Protein AF-0000000084986737 (afdb_homodimer)

Nearest PDB structures (foldseek):
  4cyd-assembly2_C  TM=8.626E-01  e=1.491E-13  Corynebacterium glutamicum
  4cyd-assembly2_A  TM=8.625E-01  e=3.629E-13  Corynebacterium glutamicum
  3dv8-assembly1_A-2  TM=7.783E-01  e=7.475E-13  Agathobacter rectalis ATCC 33656
  4cyd-assembly1_D  TM=8.347E-01  e=3.871E-11  Corynebacterium glutamicum
  4ev0-assembly1_A  TM=4.875E-01  e=6.908E-12  Thermus thermophilus HB8

Structure (mmCIF, N/CA/C/O backbone):
data_AF-0000000084986737-model_v1
#
loop_
_entity.id
_entity.type
_entity.pdbx_description
1 polymer 'Transcriptional regulator-related protein'
#
loop_
_atom_site.group_PDB
_atom_site.id
_atom_site.type_symbol
_atom_site.label_atom_id
_atom_site.label_alt_id
_atom_site.label_comp_id
_atom_site.label_asym_id
_atom_site.label_entity_id
_atom_site.label_seq_id
_atom_site.pdbx_PDB_ins_code
_atom_site.Cartn_x
_atom_site.Cartn_y
_atom_site.Cartn_z
_atom_site.occupancy
_atom_site.B_iso_or_equiv
_atom_site.auth_seq_id
_atom_site.auth_comp_id
_atom_site.auth_asym_id
_atom_site.auth_atom_id
_atom_site.pdbx_PDB_model_num
ATOM 1 N N . MET A 1 1 ? 25.438 -24.344 -13.867 1 37.75 1 MET A N 1
ATOM 2 C CA . MET A 1 1 ? 25.922 -24.047 -12.516 1 37.75 1 MET A CA 1
ATOM 3 C C . MET A 1 1 ? 25.344 -22.734 -12.008 1 37.75 1 MET A C 1
ATOM 5 O O . MET A 1 1 ? 25.312 -21.734 -12.727 1 37.75 1 MET A O 1
ATOM 9 N N . LEU A 1 2 ? 24.438 -22.797 -11.047 1 50.97 2 LEU A N 1
ATOM 10 C CA . LEU A 1 2 ? 23.859 -21.562 -10.523 1 50.97 2 LEU A CA 1
ATOM 11 C C . LEU A 1 2 ? 24.938 -20.562 -10.133 1 50.97 2 LEU A C 1
ATOM 13 O O . LEU A 1 2 ? 25.969 -20.953 -9.594 1 50.97 2 LEU A O 1
ATOM 17 N N . PRO A 1 3 ? 24.984 -19.469 -10.859 1 56.19 3 PRO A N 1
ATOM 18 C CA . PRO A 1 3 ? 26.016 -18.5 -10.477 1 56.19 3 PRO A CA 1
ATOM 19 C C . PRO A 1 3 ? 26.266 -18.469 -8.969 1 56.19 3 PRO A C 1
ATOM 21 O O . PRO A 1 3 ? 25.375 -18.781 -8.188 1 56.19 3 PRO A O 1
ATOM 24 N N . PRO A 1 4 ? 27.438 -18.406 -8.648 1 70.12 4 PRO A N 1
ATOM 25 C CA . PRO A 1 4 ? 27.75 -18.328 -7.223 1 70.12 4 PRO A CA 1
ATOM 26 C C . PRO A 1 4 ? 26.906 -17.281 -6.488 1 70.12 4 PRO A C 1
ATOM 28 O O . PRO A 1 4 ? 26.516 -16.281 -7.078 1 70.12 4 PRO A O 1
ATOM 31 N N . GLN A 1 5 ? 26.422 -17.656 -5.391 1 84.56 5 GLN A N 1
ATOM 32 C CA . GLN A 1 5 ? 25.594 -16.812 -4.539 1 84.56 5 GLN A CA 1
ATOM 33 C C . GLN A 1 5 ? 26.266 -15.469 -4.273 1 84.56 5 GLN A C 1
ATOM 35 O O . GLN A 1 5 ? 27.438 -15.422 -3.91 1 84.56 5 GLN A O 1
ATOM 40 N N . SER A 1 6 ? 25.703 -14.477 -4.742 1 93.56 6 SER A N 1
ATOM 41 C CA . SER A 1 6 ? 26.188 -13.109 -4.543 1 93.56 6 SER A CA 1
ATOM 42 C C . SER A 1 6 ? 25.062 -12.188 -4.086 1 93.56 6 SER A C 1
ATOM 44 O O . SER A 1 6 ? 23.938 -12.305 -4.551 1 93.56 6 SER A O 1
ATOM 46 N N . PRO A 1 7 ? 25.406 -11.336 -3.141 1 96.19 7 PRO A N 1
ATOM 47 C CA . PRO A 1 7 ? 24.391 -10.359 -2.742 1 96.19 7 PRO A CA 1
ATOM 48 C C . PRO A 1 7 ? 23.891 -9.516 -3.914 1 96.19 7 PRO A C 1
ATOM 50 O O . PRO A 1 7 ? 22.766 -9 -3.871 1 96.19 7 PRO A O 1
ATOM 53 N N . LYS A 1 8 ? 24.641 -9.469 -4.98 1 95.81 8 LYS A N 1
ATOM 54 C CA . LYS A 1 8 ? 24.297 -8.625 -6.125 1 95.81 8 LYS A CA 1
ATOM 55 C C . LYS A 1 8 ? 23.219 -9.289 -6.98 1 95.81 8 LYS A C 1
ATOM 57 O O . LYS A 1 8 ? 22.75 -8.695 -7.949 1 95.81 8 LYS A O 1
ATOM 62 N N . GLN A 1 9 ? 22.891 -10.492 -6.598 1 96.69 9 GLN A N 1
ATOM 63 C CA . GLN A 1 9 ? 21.703 -11.102 -7.215 1 96.69 9 GLN A CA 1
ATOM 64 C C . GLN A 1 9 ? 20.422 -10.391 -6.777 1 96.69 9 GLN A C 1
ATOM 66 O O . GLN A 1 9 ? 19.375 -10.555 -7.398 1 96.69 9 GLN A O 1
ATOM 71 N N . ASN A 1 10 ? 20.484 -9.672 -5.699 1 98 10 ASN A N 1
ATOM 72 C CA . ASN A 1 10 ? 19.422 -8.719 -5.352 1 98 10 ASN A CA 1
ATOM 73 C C . ASN A 1 10 ? 19.609 -7.387 -6.066 1 98 10 ASN A C 1
ATOM 75 O O . ASN A 1 10 ? 20.672 -6.77 -5.969 1 98 10 ASN A O 1
ATOM 79 N N . LYS A 1 11 ? 18.594 -6.914 -6.656 1 98 11 LYS A N 1
ATOM 80 C CA . LYS A 1 11 ? 18.719 -5.789 -7.578 1 98 11 LYS A CA 1
ATOM 81 C C . LYS A 1 11 ? 18.984 -4.488 -6.824 1 98 11 LYS A C 1
ATOM 83 O O . LYS A 1 11 ? 19.641 -3.584 -7.344 1 98 11 LYS A O 1
ATOM 88 N N . ILE A 1 12 ? 18.453 -4.375 -5.598 1 98.06 12 ILE A N 1
ATOM 89 C CA . ILE A 1 12 ? 18.75 -3.197 -4.785 1 98.06 12 ILE A CA 1
ATOM 90 C C . ILE A 1 12 ? 20.234 -3.156 -4.449 1 98.06 12 ILE A C 1
ATOM 92 O O . ILE A 1 12 ? 20.891 -2.131 -4.641 1 98.06 12 ILE A O 1
ATOM 96 N N . LEU A 1 13 ? 20.75 -4.258 -3.949 1 97.5 13 LEU A N 1
ATOM 97 C CA . LEU A 1 13 ? 22.172 -4.336 -3.58 1 97.5 13 LEU A CA 1
ATOM 98 C C . LEU A 1 13 ? 23.062 -4.164 -4.801 1 97.5 13 LEU A C 1
ATOM 100 O O . LEU A 1 13 ? 24.125 -3.543 -4.719 1 97.5 13 LEU A O 1
ATOM 104 N N . ALA A 1 14 ? 22.641 -4.66 -5.91 1 97.19 14 ALA A N 1
ATOM 105 C CA . ALA A 1 14 ? 23.406 -4.566 -7.156 1 97.19 14 ALA A CA 1
ATOM 106 C C . ALA A 1 14 ? 23.469 -3.121 -7.645 1 97.19 14 ALA A C 1
ATOM 108 O O . ALA A 1 14 ? 24.406 -2.746 -8.359 1 97.19 14 ALA A O 1
ATOM 109 N N . ALA A 1 15 ? 22.547 -2.365 -7.297 1 96.94 15 ALA A N 1
ATOM 110 C CA . ALA A 1 15 ? 22.438 -0.995 -7.793 1 96.94 15 ALA A CA 1
ATOM 111 C C . ALA A 1 15 ? 23.25 -0.036 -6.938 1 96.94 15 ALA A C 1
ATOM 113 O O . ALA A 1 15 ? 23.422 1.135 -7.285 1 96.94 15 ALA A O 1
ATOM 114 N N . LEU A 1 16 ? 23.75 -0.503 -5.844 1 95.62 16 LEU A N 1
ATOM 115 C CA . LEU A 1 16 ? 24.469 0.365 -4.922 1 95.62 16 LEU A CA 1
ATOM 116 C C . LEU A 1 16 ? 25.859 0.71 -5.477 1 95.62 16 LEU A C 1
ATOM 118 O O . LEU A 1 16 ? 26.516 -0.137 -6.078 1 95.62 16 LEU A O 1
ATOM 122 N N . PRO A 1 17 ? 26.25 1.959 -5.215 1 92.88 17 PRO A N 1
ATOM 123 C CA . PRO A 1 17 ? 27.656 2.27 -5.512 1 92.88 17 PRO A CA 1
ATOM 124 C C . PRO A 1 17 ? 28.625 1.421 -4.703 1 92.88 17 PRO A C 1
ATOM 126 O O . PRO A 1 17 ? 28.266 0.91 -3.639 1 92.88 17 PRO A O 1
ATOM 129 N N . LEU A 1 18 ? 29.844 1.368 -5.188 1 92.62 18 LEU A N 1
ATOM 130 C CA . LEU A 1 18 ? 30.859 0.51 -4.598 1 92.62 18 LEU A CA 1
ATOM 131 C C . LEU A 1 18 ? 31.062 0.837 -3.121 1 92.62 18 LEU A C 1
ATOM 133 O O . LEU A 1 18 ? 31.188 -0.067 -2.291 1 92.62 18 LEU A O 1
ATOM 137 N N . GLY A 1 19 ? 31.109 2.131 -2.807 1 91 19 GLY A N 1
ATOM 138 C CA . GLY A 1 19 ? 31.297 2.537 -1.423 1 91 19 GLY A CA 1
ATOM 139 C C . GLY A 1 19 ? 30.219 2.008 -0.495 1 91 19 GLY A C 1
ATOM 140 O O . GLY A 1 19 ? 30.531 1.4 0.534 1 91 19 GLY A O 1
ATOM 141 N N . SER A 1 20 ? 28.984 2.156 -0.868 1 92.19 20 SER A N 1
ATOM 142 C CA . SER A 1 20 ? 27.859 1.696 -0.064 1 92.19 20 SER A CA 1
ATOM 143 C C . SER A 1 20 ? 27.812 0.173 0.001 1 92.19 20 SER A C 1
ATOM 145 O O . SER A 1 20 ? 27.578 -0.401 1.065 1 92.19 20 SER A O 1
ATOM 147 N N . TYR A 1 21 ? 28.062 -0.424 -1.101 1 94.56 21 TYR A N 1
ATOM 148 C CA . TYR A 1 21 ? 28.047 -1.881 -1.171 1 94.56 21 TYR A CA 1
ATOM 149 C C . TYR A 1 21 ? 29.109 -2.482 -0.266 1 94.56 21 TYR A C 1
ATOM 151 O O . TYR A 1 21 ? 28.844 -3.43 0.476 1 94.56 21 TYR A O 1
ATOM 159 N N . THR A 1 22 ? 30.266 -1.888 -0.298 1 93.88 22 THR A N 1
ATOM 160 C CA . THR A 1 22 ? 31.391 -2.4 0.481 1 93.88 22 THR A CA 1
ATOM 161 C C . THR A 1 22 ? 31.125 -2.26 1.976 1 93.88 22 THR A C 1
ATOM 163 O O . THR A 1 22 ? 31.547 -3.098 2.771 1 93.88 22 THR A O 1
ATOM 166 N N . ARG A 1 23 ? 30.391 -1.271 2.355 1 93.69 23 ARG A N 1
ATOM 167 C CA . ARG A 1 23 ? 30.047 -1.064 3.76 1 93.69 23 ARG A CA 1
ATOM 168 C C . ARG A 1 23 ? 29.016 -2.084 4.23 1 93.69 23 ARG A C 1
ATOM 170 O O . ARG A 1 23 ? 29.047 -2.52 5.383 1 93.69 23 ARG A O 1
ATOM 177 N N . LEU A 1 24 ? 28.188 -2.535 3.326 1 95.69 24 LEU A N 1
ATOM 178 C CA . LEU A 1 24 ? 27.094 -3.432 3.693 1 95.69 24 LEU A CA 1
ATOM 179 C C . LEU A 1 24 ? 27.531 -4.887 3.633 1 95.69 24 LEU A C 1
ATOM 181 O O . LEU A 1 24 ? 27.031 -5.727 4.383 1 95.69 24 LEU A O 1
ATOM 185 N N . LEU A 1 25 ? 28.484 -5.125 2.832 1 96.81 25 LEU A N 1
ATOM 186 C CA . LEU A 1 25 ? 28.859 -6.488 2.479 1 96.81 25 LEU A CA 1
ATOM 187 C C . LEU A 1 25 ? 29.203 -7.301 3.727 1 96.81 25 LEU A C 1
ATOM 189 O O . LEU A 1 25 ? 28.688 -8.398 3.914 1 96.81 25 LEU A O 1
ATOM 193 N N . PRO A 1 26 ? 30.031 -6.754 4.641 1 97.19 26 PRO A N 1
ATOM 194 C CA . PRO A 1 26 ? 30.406 -7.555 5.812 1 97.19 26 PRO A CA 1
ATOM 195 C C . PRO A 1 26 ? 29.219 -7.777 6.766 1 97.19 26 PRO A C 1
ATOM 197 O O . PRO A 1 26 ? 29.297 -8.641 7.641 1 97.19 26 PRO A O 1
ATOM 200 N N . LEU A 1 27 ? 28.188 -7.02 6.617 1 97.62 27 LEU A N 1
ATOM 201 C CA . LEU A 1 27 ? 27.047 -7.07 7.543 1 97.62 27 LEU A CA 1
ATOM 202 C C . LEU A 1 27 ? 25.969 -8 7.02 1 97.62 27 LEU A C 1
ATOM 204 O O . LEU A 1 27 ? 25.031 -8.336 7.75 1 97.62 27 LEU A O 1
ATOM 208 N N . LEU A 1 28 ? 26.109 -8.391 5.793 1 98.25 28 LEU A N 1
ATOM 209 C CA . LEU A 1 28 ? 25.109 -9.25 5.156 1 98.25 28 LEU A CA 1
ATOM 210 C C . LEU A 1 28 ? 25.359 -10.719 5.504 1 98.25 28 LEU A C 1
ATOM 212 O O . LEU A 1 28 ? 26.484 -11.195 5.422 1 98.25 28 LEU A O 1
ATOM 216 N N . GLU A 1 29 ? 24.297 -11.383 5.906 1 98.19 29 GLU A N 1
ATOM 217 C CA . GLU A 1 29 ? 24.344 -12.82 6.164 1 98.19 29 GLU A CA 1
ATOM 218 C C . GLU A 1 29 ? 23.562 -13.594 5.109 1 98.19 29 GLU A C 1
ATOM 220 O O . GLU A 1 29 ? 22.375 -13.328 4.879 1 98.19 29 GLU A O 1
ATOM 225 N N . HIS A 1 30 ? 24.25 -14.516 4.492 1 98 30 HIS A N 1
ATOM 226 C CA . HIS A 1 30 ? 23.578 -15.391 3.533 1 98 30 HIS A CA 1
ATOM 227 C C . HIS A 1 30 ? 22.688 -16.406 4.242 1 98 30 HIS A C 1
ATOM 229 O O . HIS A 1 30 ? 23.125 -17.078 5.184 1 98 30 HIS A O 1
ATOM 235 N N . VAL A 1 31 ? 21.406 -16.547 3.814 1 98.06 31 VAL A N 1
ATOM 236 C CA . VAL A 1 31 ? 20.484 -17.422 4.535 1 98.06 31 VAL A CA 1
ATOM 237 C C . VAL A 1 31 ? 19.656 -18.219 3.541 1 98.06 31 VAL A C 1
ATOM 239 O O . VAL A 1 31 ? 19.297 -17.734 2.473 1 98.06 31 VAL A O 1
ATOM 242 N N . PRO A 1 32 ? 19.406 -19.5 3.898 1 98.06 32 PRO A N 1
ATOM 243 C CA . PRO A 1 32 ? 18.375 -20.203 3.154 1 98.06 32 PRO A CA 1
ATOM 244 C C . PRO A 1 32 ? 16.969 -19.672 3.443 1 98.06 32 PRO A C 1
ATOM 246 O O . PRO A 1 32 ? 16.688 -19.219 4.559 1 98.06 32 PRO A O 1
ATOM 249 N N . MET A 1 33 ? 16.141 -19.703 2.463 1 97.38 33 MET A N 1
ATOM 250 C CA . MET A 1 33 ? 14.734 -19.297 2.586 1 97.38 33 MET A CA 1
ATOM 251 C C . MET A 1 33 ? 13.812 -20.391 2.039 1 97.38 33 MET A C 1
ATOM 253 O O . MET A 1 33 ? 13.312 -20.266 0.917 1 97.38 33 MET A O 1
ATOM 257 N N . PRO A 1 34 ? 13.516 -21.375 2.875 1 97.75 34 PRO A N 1
ATOM 258 C CA . PRO A 1 34 ? 12.656 -22.469 2.418 1 97.75 34 PRO A CA 1
ATOM 259 C C . PRO A 1 34 ? 11.18 -22.078 2.393 1 97.75 34 PRO A C 1
ATOM 261 O O . PRO A 1 34 ? 10.711 -21.359 3.273 1 97.75 34 PRO A O 1
ATOM 264 N N . ALA A 1 35 ? 10.508 -22.625 1.397 1 95.5 35 ALA A N 1
ATOM 265 C CA . ALA A 1 35 ? 9.07 -22.406 1.3 1 95.5 35 ALA A CA 1
ATOM 266 C C . ALA A 1 35 ? 8.367 -22.766 2.604 1 95.5 35 ALA A C 1
ATOM 268 O O . ALA A 1 35 ? 8.688 -23.797 3.219 1 95.5 35 ALA A O 1
ATOM 269 N N . GLY A 1 36 ? 7.473 -21.891 3.031 1 94.25 36 GLY A N 1
ATOM 270 C CA . GLY A 1 36 ? 6.711 -22.141 4.246 1 94.25 36 GLY A CA 1
ATOM 271 C C . GLY A 1 36 ? 7.297 -21.453 5.465 1 94.25 36 GLY A C 1
ATOM 272 O O . GLY A 1 36 ? 6.629 -21.328 6.496 1 94.25 36 GLY A O 1
ATOM 273 N N . GLN A 1 37 ? 8.5 -21.031 5.316 1 96.12 37 GLN A N 1
ATOM 274 C CA . GLN A 1 37 ? 9.109 -20.297 6.426 1 96.12 37 GLN A CA 1
ATOM 275 C C . GLN A 1 37 ? 8.414 -18.969 6.656 1 96.12 37 GLN A C 1
ATOM 277 O O . GLN A 1 37 ? 8.203 -18.203 5.715 1 96.12 37 GLN A O 1
ATOM 282 N N . VAL A 1 38 ? 8.07 -18.703 7.934 1 94.62 38 VAL A N 1
ATOM 283 C CA . VAL A 1 38 ? 7.559 -17.391 8.32 1 94.62 38 VAL A CA 1
ATOM 284 C C . VAL A 1 38 ? 8.711 -16.484 8.719 1 94.62 38 VAL A C 1
ATOM 286 O O . VAL A 1 38 ? 9.453 -16.781 9.664 1 94.62 38 VAL A O 1
ATOM 289 N N . ILE A 1 39 ? 8.891 -15.43 7.961 1 93.38 39 ILE A N 1
ATOM 290 C CA . ILE A 1 39 ? 9.969 -14.477 8.203 1 93.38 39 ILE A CA 1
ATOM 291 C C . ILE A 1 39 ? 9.539 -13.469 9.266 1 93.38 39 ILE A C 1
ATOM 293 O O . ILE A 1 39 ? 10.336 -13.086 10.125 1 93.38 39 ILE A O 1
ATOM 297 N N . TYR A 1 40 ? 8.32 -12.992 9.125 1 90.75 40 TYR A N 1
ATOM 298 C CA . TYR A 1 40 ? 7.766 -12.031 10.078 1 90.75 40 TYR A CA 1
ATOM 299 C C . TYR A 1 40 ? 6.355 -12.43 10.492 1 90.75 40 TYR A C 1
ATOM 301 O O . TYR A 1 40 ? 5.562 -12.898 9.672 1 90.75 40 TYR A O 1
ATOM 309 N N . ASP A 1 41 ? 6.152 -12.227 11.766 1 88.75 41 ASP A N 1
ATOM 310 C CA . ASP A 1 41 ? 4.805 -12.312 12.328 1 88.75 41 ASP A CA 1
ATOM 311 C C . ASP A 1 41 ? 4.312 -10.945 12.781 1 88.75 41 ASP A C 1
ATOM 313 O O . ASP A 1 41 ? 5.086 -10.141 13.305 1 88.75 41 ASP A O 1
ATOM 317 N N . PRO A 1 42 ? 2.994 -10.75 12.555 1 84.94 42 PRO A N 1
ATOM 318 C CA . PRO A 1 42 ? 2.457 -9.445 12.961 1 84.94 42 PRO A CA 1
ATOM 319 C C . PRO A 1 42 ? 2.738 -9.125 14.43 1 84.94 42 PRO A C 1
ATOM 321 O O . PRO A 1 42 ? 2.684 -10.016 15.281 1 84.94 42 PRO A O 1
ATOM 324 N N . GLY A 1 43 ? 3.082 -7.879 14.703 1 82 43 GLY A N 1
ATOM 325 C CA . GLY A 1 43 ? 3.24 -7.398 16.062 1 82 43 GLY A CA 1
ATOM 326 C C . GLY A 1 43 ? 4.648 -7.562 16.594 1 82 43 GLY A C 1
ATOM 327 O O . GLY A 1 43 ? 4.984 -7.039 17.672 1 82 43 GLY A O 1
ATOM 328 N N . LEU A 1 44 ? 5.496 -8.312 15.938 1 82.44 44 LEU A N 1
ATOM 329 C CA . LEU A 1 44 ? 6.871 -8.5 16.375 1 82.44 44 LEU A CA 1
ATOM 330 C C . LEU A 1 44 ? 7.789 -7.441 15.781 1 82.44 44 LEU A C 1
ATOM 332 O O . LEU A 1 44 ? 7.535 -6.945 14.68 1 82.44 44 LEU A O 1
ATOM 336 N N . PRO A 1 45 ? 8.844 -7.125 16.5 1 85.81 45 PRO A N 1
ATOM 337 C CA . PRO A 1 45 ? 9.773 -6.113 15.992 1 85.81 45 PRO A CA 1
ATOM 338 C C . PRO A 1 45 ? 10.578 -6.598 14.789 1 85.81 45 PRO A C 1
ATOM 340 O O . PRO A 1 45 ? 10.742 -7.809 14.594 1 85.81 45 PRO A O 1
ATOM 343 N N . PHE A 1 46 ? 11.039 -5.625 14.023 1 86.31 46 PHE A N 1
ATOM 344 C CA . PHE A 1 46 ? 11.883 -5.91 12.867 1 86.31 46 PHE A CA 1
ATOM 345 C C . PHE A 1 46 ? 13.305 -6.23 13.297 1 86.31 46 PHE A C 1
ATOM 347 O O . PHE A 1 46 ? 14.125 -5.324 13.484 1 86.31 46 PHE A O 1
ATOM 354 N N . LYS A 1 47 ? 13.719 -7.395 13.367 1 91.62 47 LYS A N 1
ATOM 355 C CA . LYS A 1 47 ? 15.086 -7.73 13.766 1 91.62 47 LYS A CA 1
ATOM 356 C C . LYS A 1 47 ? 16.031 -7.691 12.57 1 91.62 47 LYS A C 1
ATOM 358 O O . LYS A 1 47 ? 17.156 -7.199 12.672 1 91.62 47 LYS A O 1
ATOM 363 N N . TYR A 1 48 ? 15.484 -8.227 11.43 1 96.12 48 TYR A N 1
ATOM 364 C CA . TYR A 1 48 ? 16.281 -8.273 10.211 1 96.12 48 TYR A CA 1
ATOM 365 C C . TYR A 1 48 ? 15.5 -7.734 9.016 1 96.12 48 TYR A C 1
ATOM 367 O O . TYR A 1 48 ? 14.266 -7.762 9.016 1 96.12 48 TYR A O 1
ATOM 375 N N . VAL A 1 49 ? 16.219 -7.203 8.125 1 97.19 49 VAL A N 1
ATOM 376 C CA . VAL A 1 49 ? 15.719 -6.965 6.777 1 97.19 49 VAL A CA 1
ATOM 377 C C . VAL A 1 49 ? 16.312 -7.996 5.816 1 97.19 49 VAL A C 1
ATOM 379 O O . VAL A 1 49 ? 17.484 -8.336 5.906 1 97.19 49 VAL A O 1
ATOM 382 N N . TYR A 1 50 ? 15.508 -8.5 4.934 1 98.06 50 TYR A N 1
ATOM 383 C CA . TYR A 1 50 ? 15.953 -9.547 4.016 1 98.06 50 TYR A CA 1
ATOM 384 C C . TYR A 1 50 ? 16.016 -9.023 2.588 1 98.06 50 TYR A C 1
ATOM 386 O O . TYR A 1 50 ? 15.141 -8.266 2.156 1 98.06 50 TYR A O 1
ATOM 394 N N . PHE A 1 51 ? 17.031 -9.461 1.892 1 98.56 51 PHE A N 1
ATOM 395 C CA . PHE A 1 51 ? 17.203 -9.25 0.459 1 98.56 51 PHE A CA 1
ATOM 396 C C . PHE A 1 51 ? 17.156 -10.57 -0.298 1 98.56 51 PHE A C 1
ATOM 398 O O . PHE A 1 51 ? 18.188 -11.211 -0.491 1 98.56 51 PHE A O 1
ATOM 405 N N . PRO A 1 52 ? 15.93 -10.891 -0.802 1 98.44 52 PRO A N 1
ATOM 406 C CA . PRO A 1 52 ? 15.844 -12.148 -1.544 1 98.44 52 PRO A CA 1
ATOM 407 C C . PRO A 1 52 ? 16.703 -12.156 -2.805 1 98.44 52 PRO A C 1
ATOM 409 O O . PRO A 1 52 ? 16.844 -11.117 -3.467 1 98.44 52 PRO A O 1
ATOM 412 N N . THR A 1 53 ? 17.266 -13.297 -3.125 1 97.69 53 THR A N 1
ATOM 413 C CA . THR A 1 53 ? 18.047 -13.43 -4.355 1 97.69 53 THR A CA 1
ATOM 414 C C . THR A 1 53 ? 17.297 -14.297 -5.367 1 97.69 53 THR A C 1
ATOM 416 O O . THR A 1 53 ? 17.172 -13.922 -6.535 1 97.69 53 THR A O 1
ATOM 419 N N . ASN A 1 54 ? 16.828 -15.438 -4.988 1 96.19 54 ASN A N 1
ATOM 420 C CA . ASN A 1 54 ? 16.062 -16.297 -5.891 1 96.19 54 ASN A CA 1
ATOM 421 C C . ASN A 1 54 ? 14.844 -16.906 -5.199 1 96.19 54 ASN A C 1
ATOM 423 O O . ASN A 1 54 ? 14.328 -17.922 -5.633 1 96.19 54 ASN A O 1
ATOM 427 N N . SER A 1 55 ? 14.5 -16.391 -4.094 1 97 55 SER A N 1
ATOM 428 C CA . SER A 1 55 ? 13.258 -16.734 -3.41 1 97 55 SER A CA 1
ATOM 429 C C . SER A 1 55 ? 12.18 -15.695 -3.645 1 97 55 SER A C 1
ATOM 431 O O . SER A 1 55 ? 12.469 -14.578 -4.078 1 97 55 SER A O 1
ATOM 433 N N . VAL A 1 56 ? 10.945 -16.094 -3.416 1 98 56 VAL A N 1
ATOM 434 C CA . VAL A 1 56 ? 9.812 -15.172 -3.457 1 98 56 VAL A CA 1
ATOM 435 C C . VAL A 1 56 ? 9.047 -15.242 -2.139 1 98 56 VAL A C 1
ATOM 437 O O . VAL A 1 56 ? 8.742 -16.328 -1.646 1 98 56 VAL A O 1
ATOM 440 N N . VAL A 1 57 ? 8.789 -14.133 -1.579 1 97.75 57 VAL A N 1
ATOM 441 C CA . VAL A 1 57 ? 8.047 -14.078 -0.325 1 97.75 57 VAL A CA 1
ATOM 442 C C . VAL A 1 57 ? 6.691 -13.422 -0.556 1 97.75 57 VAL A C 1
ATOM 444 O O . VAL A 1 57 ? 6.551 -12.562 -1.429 1 97.75 57 VAL A O 1
ATOM 447 N N . ALA A 1 58 ? 5.715 -13.891 0.184 1 97.38 58 ALA A N 1
ATOM 448 C CA . ALA A 1 58 ? 4.371 -13.32 0.138 1 97.38 58 ALA A CA 1
ATOM 449 C C . ALA A 1 58 ? 4.051 -12.562 1.426 1 97.38 58 ALA A C 1
ATOM 451 O O . ALA A 1 58 ? 4.34 -13.047 2.523 1 97.38 58 ALA A O 1
ATOM 452 N N . ARG A 1 59 ? 3.613 -11.344 1.252 1 96.19 59 ARG A N 1
ATOM 453 C CA . ARG A 1 59 ? 2.984 -10.633 2.363 1 96.19 59 ARG A CA 1
ATOM 454 C C . ARG A 1 59 ? 1.543 -11.094 2.559 1 96.19 59 ARG A C 1
ATOM 456 O O . ARG A 1 59 ? 0.736 -11.039 1.628 1 96.19 59 ARG A O 1
ATOM 463 N N . LEU A 1 60 ? 1.217 -11.555 3.783 1 95.31 60 LEU A N 1
ATOM 464 C CA . LEU A 1 60 ? -0.103 -12.109 4.07 1 95.31 60 LEU A CA 1
ATOM 465 C C . LEU A 1 60 ? -0.768 -11.359 5.219 1 95.31 60 LEU A C 1
ATOM 467 O O . LEU A 1 60 ? -0.086 -10.859 6.117 1 95.31 60 LEU A O 1
ATOM 471 N N . TYR A 1 61 ? -2.033 -11.242 5.09 1 93.5 61 TYR A N 1
ATOM 472 C CA . TYR A 1 61 ? -2.838 -10.867 6.246 1 93.5 61 TYR A CA 1
ATOM 473 C C . TYR A 1 61 ? -3.684 -12.039 6.73 1 93.5 61 TYR A C 1
ATOM 475 O O . TYR A 1 61 ? -4.379 -12.68 5.938 1 93.5 61 TYR A O 1
ATOM 483 N N . GLU A 1 62 ? -3.574 -12.266 7.977 1 92.06 62 GLU A N 1
ATOM 484 C CA . GLU A 1 62 ? -4.398 -13.289 8.617 1 92.06 62 GLU A CA 1
ATOM 485 C C . GLU A 1 62 ? -5.465 -12.656 9.508 1 92.06 62 GLU A C 1
ATOM 487 O O . GLU A 1 62 ? -5.145 -11.953 10.469 1 92.06 62 GLU A O 1
ATOM 492 N N . THR A 1 63 ? -6.676 -12.992 9.18 1 90.25 63 THR A N 1
ATOM 493 C CA . THR A 1 63 ? -7.777 -12.438 9.953 1 90.25 63 THR A CA 1
ATOM 494 C C . THR A 1 63 ? -7.91 -13.156 11.297 1 90.25 63 THR A C 1
ATOM 496 O O . THR A 1 63 ? -7.293 -14.203 11.508 1 90.25 63 THR A O 1
ATOM 499 N N . ALA A 1 64 ? -8.734 -12.586 12.133 1 86.94 64 ALA A N 1
ATOM 500 C CA . ALA A 1 64 ? -8.984 -13.188 13.445 1 86.94 64 ALA A CA 1
ATOM 501 C C . ALA A 1 64 ? -9.656 -14.547 13.305 1 86.94 64 ALA A C 1
ATOM 503 O O . ALA A 1 64 ? -9.469 -15.43 14.148 1 86.94 64 ALA A O 1
ATOM 504 N N . SER A 1 65 ? -10.391 -14.742 12.219 1 88.19 65 SER A N 1
ATOM 505 C CA . SER A 1 65 ? -11.078 -16 11.992 1 88.19 65 SER A CA 1
ATOM 506 C C . SER A 1 65 ? -10.148 -17.031 11.359 1 88.19 65 SER A C 1
ATOM 508 O O . SER A 1 65 ? -10.547 -18.188 11.156 1 88.19 65 SER A O 1
ATOM 510 N N . GLY A 1 66 ? -8.961 -16.594 11.008 1 87.62 66 GLY A N 1
ATOM 511 C CA . GLY A 1 66 ? -7.984 -17.531 10.477 1 87.62 66 GLY A CA 1
ATOM 512 C C . GLY A 1 66 ? -7.887 -17.5 8.961 1 87.62 66 GLY A C 1
ATOM 513 O O . GLY A 1 66 ? -7.035 -18.172 8.375 1 87.62 66 GLY A O 1
ATOM 514 N N . ALA A 1 67 ? -8.758 -16.734 8.344 1 91 67 ALA A N 1
ATOM 515 C CA . ALA A 1 67 ? -8.641 -16.578 6.895 1 91 67 ALA A CA 1
ATOM 516 C C . ALA A 1 67 ? -7.395 -15.781 6.531 1 91 67 ALA A C 1
ATOM 518 O O . ALA A 1 67 ? -6.953 -14.914 7.293 1 91 67 ALA A O 1
ATOM 519 N N . CYS A 1 68 ? -6.816 -16.141 5.383 1 93.25 68 CYS A N 1
ATOM 520 C CA . CYS A 1 68 ? -5.559 -15.539 4.969 1 93.25 68 CYS A CA 1
ATOM 521 C C . CYS A 1 68 ? -5.605 -15.133 3.5 1 93.25 68 CYS A C 1
ATOM 523 O O . CYS A 1 68 ? -6.207 -15.82 2.678 1 93.25 68 CYS A O 1
ATOM 525 N N . THR A 1 69 ? -4.988 -14 3.244 1 95.38 69 THR A N 1
ATOM 526 C CA . THR A 1 69 ? -4.875 -13.562 1.858 1 95.38 69 THR A CA 1
ATOM 527 C C . THR A 1 69 ? -3.58 -12.789 1.641 1 95.38 69 THR A C 1
ATOM 529 O O . THR A 1 69 ? -3.072 -12.148 2.562 1 95.38 69 THR A O 1
ATOM 532 N N . GLN A 1 70 ? -3.086 -12.898 0.462 1 95.62 70 GLN A N 1
ATOM 533 C CA . GLN A 1 70 ? -1.85 -12.195 0.143 1 95.62 70 GLN A CA 1
ATOM 534 C C . GLN A 1 70 ? -2.129 -10.742 -0.241 1 95.62 70 GLN A C 1
ATOM 536 O O . GLN A 1 70 ? -3.152 -10.445 -0.86 1 95.62 70 GLN A O 1
ATOM 541 N N . THR A 1 71 ? -1.182 -9.852 0.084 1 96.38 71 THR A N 1
ATOM 542 C CA . THR A 1 71 ? -1.32 -8.438 -0.25 1 96.38 71 THR A CA 1
ATOM 543 C C . THR A 1 71 ? -0.132 -7.957 -1.08 1 96.38 71 THR A C 1
ATOM 545 O O . THR A 1 71 ? -0.083 -6.797 -1.492 1 96.38 71 THR A O 1
ATOM 548 N N . GLY A 1 72 ? 0.797 -8.82 -1.359 1 97.06 72 GLY A N 1
ATOM 549 C CA . GLY A 1 72 ? 1.954 -8.477 -2.168 1 97.06 72 GLY A CA 1
ATOM 550 C C . GLY A 1 72 ? 3.006 -9.57 -2.203 1 97.06 72 GLY A C 1
ATOM 551 O O . GLY A 1 72 ? 3.088 -10.391 -1.286 1 97.06 72 GLY A O 1
ATOM 552 N N . LEU A 1 73 ? 3.781 -9.578 -3.268 1 98.25 73 LEU A N 1
ATOM 553 C CA . LEU A 1 73 ? 4.914 -10.484 -3.441 1 98.25 73 LEU A CA 1
ATOM 554 C C . LEU A 1 73 ? 6.219 -9.703 -3.553 1 98.25 73 LEU A C 1
ATOM 556 O O . LEU A 1 73 ? 6.242 -8.594 -4.102 1 98.25 73 LEU A O 1
ATOM 560 N N . ILE A 1 74 ? 7.188 -10.273 -3.014 1 98.56 74 ILE A N 1
ATOM 561 C CA . ILE A 1 74 ? 8.508 -9.656 -3.092 1 98.56 74 ILE A CA 1
ATOM 562 C C . ILE A 1 74 ? 9.539 -10.688 -3.537 1 98.56 74 ILE A C 1
ATOM 564 O O . ILE A 1 74 ? 9.586 -11.797 -2.994 1 98.56 74 ILE A O 1
ATOM 568 N N . GLY A 1 75 ? 10.297 -10.391 -4.57 1 98.31 75 GLY A N 1
ATOM 569 C CA . GLY A 1 75 ? 11.43 -11.18 -5.023 1 98.31 75 GLY A CA 1
ATOM 570 C C . GLY A 1 75 ? 12.758 -10.438 -4.914 1 98.31 75 GLY A C 1
ATOM 571 O O . GLY A 1 75 ? 12.992 -9.711 -3.947 1 98.31 75 GLY A O 1
ATOM 572 N N . ASN A 1 76 ? 13.633 -10.672 -5.902 1 98.31 76 ASN A N 1
ATOM 573 C CA . ASN A 1 76 ? 14.977 -10.109 -5.824 1 98.31 76 ASN A CA 1
ATOM 574 C C . ASN A 1 76 ? 14.992 -8.633 -6.207 1 98.31 76 ASN A C 1
ATOM 576 O O . ASN A 1 76 ? 16.031 -7.969 -6.098 1 98.31 76 ASN A O 1
ATOM 580 N N . GLU A 1 77 ? 13.867 -8.094 -6.629 1 98.31 77 GLU A N 1
ATOM 581 C CA . GLU A 1 77 ? 13.758 -6.668 -6.938 1 98.31 77 GLU A CA 1
ATOM 582 C C . GLU A 1 77 ? 13.586 -5.84 -5.668 1 98.31 77 GLU A C 1
ATOM 584 O O . GLU A 1 77 ? 13.672 -4.609 -5.707 1 98.31 77 GLU A O 1
ATOM 589 N N . GLY A 1 78 ? 13.32 -6.488 -4.527 1 98.25 78 GLY A N 1
ATOM 590 C CA . GLY A 1 78 ? 12.977 -5.711 -3.348 1 98.25 78 GLY A CA 1
ATOM 591 C C . GLY A 1 78 ? 13.648 -6.219 -2.082 1 98.25 78 GLY A C 1
ATOM 592 O O . GLY A 1 78 ? 14.695 -6.867 -2.143 1 98.25 78 GLY A O 1
ATOM 593 N N . LEU A 1 79 ? 13.141 -5.762 -0.963 1 98.06 79 LEU A N 1
ATOM 594 C CA . LEU A 1 79 ? 13.562 -6.211 0.359 1 98.06 79 LEU A CA 1
ATOM 595 C C . LEU A 1 79 ? 12.359 -6.438 1.265 1 98.06 79 LEU A C 1
ATOM 597 O O . LEU A 1 79 ? 11.305 -5.836 1.061 1 98.06 79 LEU A O 1
ATOM 601 N N . VAL A 1 80 ? 12.5 -7.375 2.178 1 96.75 80 VAL A N 1
ATOM 602 C CA . VAL A 1 80 ? 11.477 -7.676 3.176 1 96.75 80 VAL A CA 1
ATOM 603 C C . VAL A 1 80 ? 11.742 -6.863 4.445 1 96.75 80 VAL A C 1
ATOM 605 O O . VAL A 1 80 ? 12.836 -6.91 5 1 96.75 80 VAL A O 1
ATOM 608 N N . GLY A 1 81 ? 10.773 -6.145 4.852 1 94.69 81 GLY A N 1
ATOM 609 C CA . GLY A 1 81 ? 10.922 -5.297 6.023 1 94.69 81 GLY A CA 1
ATOM 610 C C . GLY A 1 81 ? 11.086 -3.826 5.676 1 94.69 81 GLY A C 1
ATOM 611 O O . GLY A 1 81 ? 11.703 -3.072 6.43 1 94.69 81 GLY A O 1
ATOM 612 N N . VAL A 1 82 ? 10.602 -3.428 4.5 1 95.31 82 VAL A N 1
ATOM 613 C CA . VAL A 1 82 ? 10.727 -2.045 4.051 1 95.31 82 VAL A CA 1
ATOM 614 C C . VAL A 1 82 ? 10.055 -1.109 5.051 1 95.31 82 VAL A C 1
ATOM 616 O O . VAL A 1 82 ? 10.508 0.019 5.258 1 95.31 82 VAL A O 1
ATOM 619 N N . SER A 1 83 ? 9.078 -1.59 5.762 1 93.5 83 SER A N 1
ATOM 620 C CA . SER A 1 83 ? 8.344 -0.814 6.758 1 93.5 83 SER A CA 1
ATOM 621 C C . SER A 1 83 ? 9.273 -0.332 7.871 1 93.5 83 SER A C 1
ATOM 623 O O . SER A 1 83 ? 9.086 0.759 8.414 1 93.5 83 SER A O 1
ATOM 625 N N . ALA A 1 84 ? 10.25 -1.114 8.203 1 93.56 84 ALA A N 1
ATOM 626 C CA . ALA A 1 84 ? 11.211 -0.732 9.234 1 93.56 84 ALA A CA 1
ATOM 627 C C . ALA A 1 84 ? 11.992 0.508 8.82 1 93.56 84 ALA A C 1
ATOM 629 O O . ALA A 1 84 ? 12.367 1.326 9.672 1 93.56 84 ALA A O 1
ATOM 630 N N . LEU A 1 85 ? 12.227 0.64 7.559 1 95 85 LEU A N 1
ATOM 631 C CA . LEU A 1 85 ? 13.016 1.759 7.047 1 95 85 LEU A CA 1
ATOM 632 C C . LEU A 1 85 ? 12.141 2.994 6.859 1 95 85 LEU A C 1
ATOM 634 O O . LEU A 1 85 ? 12.633 4.121 6.898 1 95 85 LEU A O 1
ATOM 638 N N . LEU A 1 86 ? 10.82 2.748 6.707 1 94.62 86 LEU A N 1
ATOM 639 C CA . LEU A 1 86 ? 9.891 3.861 6.578 1 94.62 86 LEU A CA 1
ATOM 640 C C . LEU A 1 86 ? 9.484 4.391 7.949 1 94.62 86 LEU A C 1
ATOM 642 O O . LEU A 1 86 ? 8.766 5.395 8.047 1 94.62 86 LEU A O 1
ATOM 646 N N . GLY A 1 87 ? 9.883 3.748 9.016 1 89.38 87 GLY A N 1
ATOM 647 C CA . GLY A 1 87 ? 9.609 4.234 10.359 1 89.38 87 GLY A CA 1
ATOM 648 C C . GLY A 1 87 ? 8.586 3.402 11.109 1 89.38 87 GLY A C 1
ATOM 649 O O . GLY A 1 87 ? 8.133 3.785 12.188 1 89.38 87 GLY A O 1
ATOM 650 N N . GLY A 1 88 ? 8.234 2.307 10.508 1 88.62 88 GLY A N 1
ATOM 651 C CA . GLY A 1 88 ? 7.344 1.405 11.219 1 88.62 88 GLY A CA 1
ATOM 652 C C . GLY A 1 88 ? 8.008 0.702 12.383 1 88.62 88 GLY A C 1
ATOM 653 O O . GLY A 1 88 ? 9.211 0.424 12.352 1 88.62 88 GLY A O 1
ATOM 654 N N . GLU A 1 89 ? 7.164 0.449 13.383 1 82.12 89 GLU A N 1
ATOM 655 C CA . GLU A 1 89 ? 7.723 -0.172 14.578 1 82.12 89 GLU A CA 1
ATOM 656 C C . GLU A 1 89 ? 7.512 -1.684 14.562 1 82.12 89 GLU A C 1
ATOM 658 O O . GLU A 1 89 ? 8.32 -2.434 15.117 1 82.12 89 GLU A O 1
ATOM 663 N N . ASN A 1 90 ? 6.438 -2.096 14.016 1 82.38 90 ASN A N 1
ATOM 664 C CA . ASN A 1 90 ? 6.082 -3.51 13.992 1 82.38 90 ASN A CA 1
ATOM 665 C C . ASN A 1 90 ? 5.562 -3.936 12.625 1 82.38 90 ASN A C 1
ATOM 667 O O . ASN A 1 90 ? 5.141 -3.098 11.828 1 82.38 90 ASN A O 1
ATOM 671 N N . TYR A 1 91 ? 5.695 -5.176 12.43 1 79.44 91 TYR A N 1
ATOM 672 C CA . TYR A 1 91 ? 5.141 -5.707 11.195 1 79.44 91 TYR A CA 1
ATOM 673 C C . TYR A 1 91 ? 3.623 -5.816 11.273 1 79.44 91 TYR A C 1
ATOM 675 O O . TYR A 1 91 ? 3.08 -6.297 12.273 1 79.44 91 TYR A O 1
ATOM 683 N N . SER A 1 92 ? 2.986 -5.34 10.25 1 79.31 92 SER A N 1
ATOM 684 C CA . SER A 1 92 ? 1.529 -5.406 10.203 1 79.31 92 SER A CA 1
ATOM 685 C C . SER A 1 92 ? 1.06 -6.66 9.469 1 79.31 92 SER A C 1
ATOM 687 O O . SER A 1 92 ? -0.091 -7.074 9.609 1 79.31 92 SER A O 1
ATOM 689 N N . ALA A 1 93 ? 1.976 -7.199 8.711 1 84.12 93 ALA A N 1
ATOM 690 C CA . ALA A 1 93 ? 1.629 -8.359 7.898 1 84.12 93 ALA A CA 1
ATOM 691 C C . ALA A 1 93 ? 2.508 -9.562 8.25 1 84.12 93 ALA A C 1
ATOM 693 O O . ALA A 1 93 ? 3.605 -9.398 8.781 1 84.12 93 ALA A O 1
ATOM 694 N N . ARG A 1 94 ? 1.923 -10.719 8.047 1 91.69 94 ARG A N 1
ATOM 695 C CA . ARG A 1 94 ? 2.76 -11.914 8.039 1 91.69 94 ARG A CA 1
ATOM 696 C C . ARG A 1 94 ? 3.51 -12.047 6.719 1 91.69 94 ARG A C 1
ATOM 698 O O . ARG A 1 94 ? 2.949 -11.789 5.652 1 91.69 94 ARG A O 1
ATOM 705 N N . VAL A 1 95 ? 4.754 -12.367 6.836 1 95.19 95 VAL A N 1
ATOM 706 C CA . VAL A 1 95 ? 5.535 -12.594 5.625 1 95.19 95 VAL A CA 1
ATOM 707 C C . VAL A 1 95 ? 6.004 -14.039 5.57 1 95.19 95 VAL A C 1
ATOM 709 O O . VAL A 1 95 ? 6.656 -14.523 6.5 1 95.19 95 VAL A O 1
ATOM 712 N N . LEU A 1 96 ? 5.637 -14.695 4.5 1 95.81 96 LEU A N 1
ATOM 713 C CA . LEU A 1 96 ? 5.922 -16.109 4.305 1 95.81 96 LEU A CA 1
ATOM 714 C C . LEU A 1 96 ? 6.707 -16.344 3.018 1 95.81 96 LEU A C 1
ATOM 716 O O . LEU A 1 96 ? 6.418 -15.719 1.992 1 95.81 96 LEU A O 1
ATOM 720 N N . VAL A 1 97 ? 7.727 -17.297 3.102 1 97.19 97 VAL A N 1
ATOM 721 C CA . VAL A 1 97 ? 8.406 -17.688 1.872 1 97.19 97 VAL A CA 1
ATOM 722 C C . VAL A 1 97 ? 7.492 -18.562 1.024 1 97.19 97 VAL A C 1
ATOM 724 O O . VAL A 1 97 ? 7.102 -19.656 1.449 1 97.19 97 VAL A O 1
ATOM 727 N N . MET A 1 98 ? 7.141 -18.078 -0.098 1 95.88 98 MET A N 1
ATOM 728 C CA . MET A 1 98 ? 6.227 -18.781 -0.985 1 95.88 98 MET A CA 1
ATOM 729 C C . MET A 1 98 ? 6.984 -19.734 -1.906 1 95.88 98 MET A C 1
ATOM 731 O O . MET A 1 98 ? 6.516 -20.828 -2.199 1 95.88 98 MET A O 1
ATOM 735 N N . SER A 1 99 ? 8.133 -19.297 -2.391 1 95.94 99 SER A N 1
ATOM 736 C CA . SER A 1 99 ? 8.992 -20.125 -3.232 1 95.94 99 SER A CA 1
ATOM 737 C C . SER A 1 99 ? 10.398 -20.219 -2.648 1 95.94 99 SER A C 1
ATOM 739 O O . SER A 1 99 ? 11.047 -19.203 -2.387 1 95.94 99 SER A O 1
ATOM 741 N N . THR A 1 100 ? 10.844 -21.438 -2.52 1 96.19 100 THR A N 1
ATOM 742 C CA . THR A 1 100 ? 12.125 -21.734 -1.888 1 96.19 100 THR A CA 1
ATOM 743 C C . THR A 1 100 ? 13.266 -21.094 -2.666 1 96.19 100 THR A C 1
ATOM 745 O O . THR A 1 100 ? 13.273 -21.109 -3.898 1 96.19 100 THR A O 1
ATOM 748 N N . GLY A 1 101 ? 14.219 -20.562 -1.941 1 96.25 101 GLY A N 1
ATOM 749 C CA . GLY A 1 101 ? 15.461 -20.016 -2.463 1 96.25 101 GLY A CA 1
ATOM 750 C C . GLY A 1 101 ? 16.406 -19.547 -1.376 1 96.25 101 GLY A C 1
ATOM 751 O O . GLY A 1 101 ? 16.578 -20.234 -0.361 1 96.25 101 GLY A O 1
ATOM 752 N N . LYS A 1 102 ? 17.047 -18.531 -1.735 1 97.81 102 LYS A N 1
ATOM 753 C CA . LYS A 1 102 ? 18.016 -17.938 -0.806 1 97.81 102 LYS A CA 1
ATOM 754 C C . LYS A 1 102 ? 17.859 -16.422 -0.751 1 97.81 102 LYS A C 1
ATOM 756 O O . LYS A 1 102 ? 17.047 -15.852 -1.47 1 97.81 102 LYS A O 1
ATOM 761 N N . GLY A 1 103 ? 18.578 -15.828 0.177 1 97.88 103 GLY A N 1
ATOM 762 C CA . GLY A 1 103 ? 18.672 -14.383 0.323 1 97.88 103 GLY A CA 1
ATOM 763 C C . GLY A 1 103 ? 19.75 -13.961 1.3 1 97.88 103 GLY A C 1
ATOM 764 O O . GLY A 1 103 ? 20.547 -14.789 1.755 1 97.88 103 GLY A O 1
ATOM 765 N N . TYR A 1 104 ? 19.797 -12.742 1.488 1 98.56 104 TYR A N 1
ATOM 766 C CA . TYR A 1 104 ? 20.688 -12.156 2.49 1 98.56 104 TYR A CA 1
ATOM 767 C C . TYR A 1 104 ? 19.891 -11.367 3.523 1 98.56 104 TYR A C 1
ATOM 769 O O . TYR A 1 104 ? 18.859 -10.758 3.197 1 98.56 104 TYR A O 1
ATOM 777 N N . ARG A 1 105 ? 20.297 -11.453 4.711 1 98.31 105 ARG A N 1
ATOM 778 C CA . ARG A 1 105 ? 19.672 -10.633 5.738 1 98.31 105 ARG A CA 1
ATOM 779 C C . ARG A 1 105 ? 20.688 -9.75 6.441 1 98.31 105 ARG A C 1
ATOM 781 O O . ARG A 1 105 ? 21.891 -10.023 6.398 1 98.31 105 ARG A O 1
ATOM 788 N N . ILE A 1 106 ? 20.266 -8.695 6.992 1 98.19 106 ILE A N 1
ATOM 789 C CA . ILE A 1 106 ? 21.062 -7.719 7.727 1 98.19 106 ILE A CA 1
ATOM 790 C C . ILE A 1 106 ? 20.281 -7.211 8.93 1 98.19 106 ILE A C 1
ATOM 792 O O . ILE A 1 106 ? 19.062 -7.039 8.859 1 98.19 106 ILE A O 1
ATOM 796 N N . LYS A 1 107 ? 20.969 -7.035 10.039 1 97.75 107 LYS A N 1
ATOM 797 C CA . LYS A 1 107 ? 20.297 -6.461 11.203 1 97.75 107 LYS A CA 1
ATOM 798 C C . LYS A 1 107 ? 19.656 -5.113 10.859 1 97.75 107 LYS A C 1
ATOM 800 O O . LYS A 1 107 ? 20.281 -4.281 10.195 1 97.75 107 LYS A O 1
ATOM 805 N N . THR A 1 108 ? 18.438 -4.926 11.336 1 95.94 108 THR A N 1
ATOM 806 C CA . THR A 1 108 ? 17.672 -3.727 11.023 1 95.94 108 THR A CA 1
ATOM 807 C C . THR A 1 108 ? 18.422 -2.471 11.445 1 95.94 108 THR A C 1
ATOM 809 O O . THR A 1 108 ? 18.422 -1.469 10.727 1 95.94 108 THR A O 1
ATOM 812 N N . SER A 1 109 ? 19.094 -2.506 12.602 1 94.88 109 SER A N 1
ATOM 813 C CA . SER A 1 109 ? 19.812 -1.346 13.094 1 94.88 109 SER A CA 1
ATOM 814 C C . SER A 1 109 ? 20.922 -0.928 12.125 1 94.88 109 SER A C 1
ATOM 816 O O . SER A 1 109 ? 21.109 0.263 11.875 1 94.88 109 SER A O 1
ATOM 818 N N . PHE A 1 110 ? 21.562 -1.916 11.484 1 95.81 110 PHE A N 1
ATOM 819 C CA . PHE A 1 110 ? 22.672 -1.627 10.586 1 95.81 110 PHE A CA 1
ATOM 820 C C . PHE A 1 110 ? 22.172 -1.012 9.281 1 95.81 110 PHE A C 1
ATOM 822 O O . PHE A 1 110 ? 22.75 -0.043 8.781 1 95.81 110 PHE A O 1
ATOM 829 N N . ILE A 1 111 ? 21.125 -1.573 8.781 1 95.88 111 ILE A N 1
ATOM 830 C CA . ILE A 1 111 ? 20.641 -1.082 7.5 1 95.88 111 ILE A CA 1
ATOM 831 C C . ILE A 1 111 ? 19.984 0.283 7.684 1 95.88 111 ILE A C 1
ATOM 833 O O . ILE A 1 111 ? 20.031 1.13 6.789 1 95.88 111 ILE A O 1
ATOM 837 N N . ARG A 1 112 ? 19.406 0.51 8.82 1 94.12 112 ARG A N 1
ATOM 838 C CA . ARG A 1 112 ? 18.859 1.824 9.117 1 94.12 112 ARG A CA 1
ATOM 839 C C . ARG A 1 112 ? 19.938 2.895 9.117 1 94.12 112 ARG A C 1
ATOM 841 O O . ARG A 1 112 ? 19.734 3.996 8.602 1 94.12 112 ARG A O 1
ATOM 848 N N . ASP A 1 113 ? 21.062 2.584 9.68 1 93.31 113 ASP A N 1
ATOM 849 C CA . ASP A 1 113 ? 22.188 3.51 9.688 1 93.31 113 ASP A CA 1
ATOM 850 C C . ASP A 1 113 ? 22.641 3.832 8.266 1 93.31 113 ASP A C 1
ATOM 852 O O . ASP A 1 113 ? 22.875 4.996 7.93 1 93.31 113 ASP A O 1
ATOM 856 N N . GLU A 1 114 ? 22.719 2.771 7.512 1 92.38 114 GLU A N 1
ATOM 857 C CA . GLU A 1 114 ? 23.125 2.973 6.129 1 92.38 114 GLU A CA 1
ATOM 858 C C . GLU A 1 114 ? 22.078 3.762 5.348 1 92.38 114 GLU A C 1
ATOM 860 O O . GLU A 1 114 ? 22.422 4.586 4.5 1 92.38 114 GLU A O 1
ATOM 865 N N . PHE A 1 115 ? 20.859 3.529 5.609 1 94 115 PHE A N 1
ATOM 866 C CA . PHE A 1 115 ? 19.734 4.211 4.977 1 94 115 PHE A CA 1
ATOM 867 C C . PHE A 1 115 ? 19.781 5.707 5.266 1 94 115 PHE A C 1
ATOM 869 O O . PHE A 1 115 ? 19.422 6.52 4.406 1 94 115 PHE A O 1
ATOM 876 N N . GLU A 1 116 ? 20.156 6.043 6.402 1 88.31 116 GLU A N 1
ATOM 877 C CA . GLU A 1 116 ? 20.25 7.445 6.793 1 88.31 116 GLU A CA 1
ATOM 878 C C . GLU A 1 116 ? 21.484 8.109 6.184 1 88.31 116 GLU A C 1
ATOM 880 O O . GLU A 1 116 ? 21.469 9.312 5.91 1 88.31 116 GLU A O 1
ATOM 885 N N . LEU A 1 117 ? 22.484 7.355 5.945 1 82.94 117 LEU A N 1
ATOM 886 C CA . LEU A 1 117 ? 23.766 7.867 5.484 1 82.94 117 LEU A CA 1
ATOM 887 C C . LEU A 1 117 ? 23.797 7.965 3.961 1 82.94 117 LEU A C 1
ATOM 889 O O . LEU A 1 117 ? 24.312 8.938 3.41 1 82.94 117 LEU A O 1
ATOM 893 N N . GLY A 1 118 ? 23.281 6.891 3.357 1 78.25 118 GLY A N 1
ATOM 894 C CA . GLY A 1 118 ? 23.484 6.715 1.931 1 78.25 118 GLY A CA 1
ATOM 895 C C . GLY A 1 118 ? 22.312 7.164 1.091 1 78.25 118 GLY A C 1
ATOM 896 O O . GLY A 1 118 ? 21.203 6.641 1.236 1 78.25 118 GLY A O 1
ATOM 897 N N . ASP A 1 119 ? 22.641 7.961 0.102 1 84.5 119 ASP A N 1
ATOM 898 C CA . ASP A 1 119 ? 21.594 8.516 -0.75 1 84.5 119 ASP A CA 1
ATOM 899 C C . ASP A 1 119 ? 21.062 7.461 -1.729 1 84.5 119 ASP A C 1
ATOM 901 O O . ASP A 1 119 ? 19.859 7.348 -1.939 1 84.5 119 ASP A O 1
ATOM 905 N N . GLU A 1 120 ? 21.984 6.637 -2.209 1 91.06 120 GLU A N 1
ATOM 906 C CA . GLU A 1 120 ? 21.578 5.699 -3.254 1 91.06 120 GLU A CA 1
ATOM 907 C C . GLU A 1 120 ? 20.719 4.582 -2.686 1 91.06 120 GLU A C 1
ATOM 909 O O . GLU A 1 120 ? 19.703 4.203 -3.287 1 91.06 120 GLU A O 1
ATOM 914 N N . LEU A 1 121 ? 21.156 4.043 -1.512 1 94.62 121 LEU A N 1
ATOM 915 C CA . LEU A 1 121 ? 20.312 3.029 -0.875 1 94.62 121 LEU A CA 1
ATOM 916 C C . LEU A 1 121 ? 18.922 3.578 -0.581 1 94.62 121 LEU A C 1
ATOM 918 O O . LEU A 1 121 ? 17.922 2.914 -0.848 1 94.62 121 LEU A O 1
ATOM 922 N N . LYS A 1 122 ? 18.922 4.754 -0.1 1 94.69 122 LYS A N 1
ATOM 923 C CA . LYS A 1 122 ? 17.656 5.41 0.217 1 94.69 122 LYS A CA 1
ATOM 924 C C . LYS A 1 122 ? 16.766 5.523 -1.019 1 94.69 122 LYS A C 1
ATOM 926 O O . LYS A 1 122 ? 15.586 5.18 -0.972 1 94.69 122 LYS A O 1
ATOM 931 N N . GLN A 1 123 ? 17.328 5.969 -2.09 1 95 123 GLN A N 1
ATOM 932 C CA . GLN A 1 123 ? 16.562 6.137 -3.32 1 95 123 GLN A CA 1
ATOM 933 C C . GLN A 1 123 ? 16.016 4.801 -3.812 1 95 123 GLN A C 1
ATOM 935 O O . GLN A 1 123 ? 14.859 4.715 -4.234 1 95 123 GLN A O 1
ATOM 940 N N . CYS A 1 124 ? 16.828 3.754 -3.74 1 97 124 CYS A N 1
ATOM 941 C CA . CYS A 1 124 ? 16.391 2.43 -4.168 1 97 124 CYS A CA 1
ATOM 942 C C . CYS A 1 124 ? 15.25 1.918 -3.293 1 97 124 CYS A C 1
ATOM 944 O O . CYS A 1 124 ? 14.25 1.404 -3.803 1 97 124 CYS A O 1
ATOM 946 N N . VAL A 1 125 ? 15.398 2.125 -2.018 1 97.44 125 VAL A N 1
ATOM 947 C CA . VAL A 1 125 ? 14.406 1.648 -1.063 1 97.44 125 VAL A CA 1
ATOM 948 C C . VAL A 1 125 ? 13.094 2.41 -1.258 1 97.44 125 VAL A C 1
ATOM 950 O O . VAL A 1 125 ? 12.023 1.811 -1.277 1 97.44 125 VAL A O 1
ATOM 953 N N . LEU A 1 126 ? 13.203 3.705 -1.426 1 96.88 126 LEU A N 1
ATOM 954 C CA . LEU A 1 126 ? 12.016 4.527 -1.602 1 96.88 126 LEU A CA 1
ATOM 955 C C . LEU A 1 126 ? 11.297 4.172 -2.898 1 96.88 126 LEU A C 1
ATOM 957 O O . LEU A 1 126 ? 10.07 4.07 -2.926 1 96.88 126 LEU A O 1
ATOM 961 N N . ARG A 1 127 ? 12.039 3.99 -3.932 1 97.06 127 ARG A N 1
ATOM 962 C CA . ARG A 1 127 ? 11.438 3.615 -5.207 1 97.06 127 ARG A CA 1
ATOM 963 C C . ARG A 1 127 ? 10.758 2.254 -5.113 1 97.06 127 ARG A C 1
ATOM 965 O O . ARG A 1 127 ? 9.68 2.049 -5.684 1 97.06 127 ARG A O 1
ATOM 972 N N . PHE A 1 128 ? 11.375 1.329 -4.406 1 98.25 128 PHE A N 1
ATOM 973 C CA . PHE A 1 128 ? 10.758 0.026 -4.195 1 98.25 128 PHE A CA 1
ATOM 974 C C . PHE A 1 128 ? 9.492 0.159 -3.354 1 98.25 128 PHE A C 1
ATOM 976 O O . PHE A 1 128 ? 8.492 -0.502 -3.625 1 98.25 128 PHE A O 1
ATOM 983 N N . ALA A 1 129 ? 9.523 0.944 -2.303 1 97.19 129 ALA A N 1
ATOM 984 C CA . ALA A 1 129 ? 8.344 1.171 -1.472 1 97.19 129 ALA A CA 1
ATOM 985 C C . ALA A 1 129 ? 7.168 1.669 -2.311 1 97.19 129 ALA A C 1
ATOM 987 O O . ALA A 1 129 ? 6.031 1.228 -2.125 1 97.19 129 ALA A O 1
ATOM 988 N N . HIS A 1 130 ? 7.449 2.561 -3.211 1 95.94 130 HIS A N 1
ATOM 989 C CA . HIS A 1 130 ? 6.414 3.049 -4.113 1 95.94 130 HIS A CA 1
ATOM 990 C C . HIS A 1 130 ? 5.844 1.916 -4.961 1 95.94 130 HIS A C 1
ATOM 992 O O . HIS A 1 130 ? 4.625 1.78 -5.082 1 95.94 130 HIS A O 1
ATOM 998 N N . ALA A 1 131 ? 6.711 1.117 -5.535 1 97.25 131 ALA A N 1
ATOM 999 C CA . ALA A 1 131 ? 6.266 -0.002 -6.363 1 97.25 131 ALA A CA 1
ATOM 1000 C C . ALA A 1 131 ? 5.406 -0.972 -5.559 1 97.25 131 ALA A C 1
ATOM 1002 O O . ALA A 1 131 ? 4.391 -1.471 -6.051 1 97.25 131 ALA A O 1
ATOM 1003 N N . LEU A 1 132 ? 5.855 -1.213 -4.355 1 97.19 132 LEU A N 1
ATOM 1004 C CA . LEU A 1 132 ? 5.109 -2.117 -3.486 1 97.19 132 LEU A CA 1
ATOM 1005 C C . LEU A 1 132 ? 3.729 -1.552 -3.17 1 97.19 132 LEU A C 1
ATOM 1007 O O . LEU A 1 132 ? 2.746 -2.295 -3.117 1 97.19 132 LEU A O 1
ATOM 1011 N N . MET A 1 133 ? 3.604 -0.269 -2.941 1 95.44 133 MET A N 1
ATOM 1012 C CA . MET A 1 133 ? 2.314 0.378 -2.723 1 95.44 133 MET A CA 1
ATOM 1013 C C . MET A 1 133 ? 1.399 0.191 -3.928 1 95.44 133 MET A C 1
ATOM 1015 O O . MET A 1 133 ? 0.219 -0.13 -3.773 1 95.44 133 MET A O 1
ATOM 1019 N N . VAL A 1 134 ? 1.965 0.379 -5.078 1 95.44 134 VAL A N 1
ATOM 1020 C CA . VAL A 1 134 ? 1.189 0.195 -6.301 1 95.44 134 VAL A CA 1
ATOM 1021 C C . VAL A 1 134 ? 0.713 -1.252 -6.398 1 95.44 134 VAL A C 1
ATOM 1023 O O . VAL A 1 134 ? -0.445 -1.51 -6.73 1 95.44 134 VAL A O 1
ATOM 1026 N N . GLN A 1 135 ? 1.624 -2.143 -6.113 1 96.94 135 GLN A N 1
ATOM 1027 C CA . GLN A 1 135 ? 1.26 -3.557 -6.137 1 96.94 135 GLN A CA 1
ATOM 1028 C C . GLN A 1 135 ? 0.087 -3.838 -5.203 1 96.94 135 GLN A C 1
ATOM 1030 O O . GLN A 1 135 ? -0.89 -4.477 -5.602 1 96.94 135 GLN A O 1
ATOM 1035 N N . THR A 1 136 ? 0.16 -3.355 -3.992 1 96.75 136 THR A N 1
ATOM 1036 C CA . THR A 1 136 ? -0.88 -3.6 -3 1 96.75 136 THR A CA 1
ATOM 1037 C C . THR A 1 136 ? -2.203 -2.979 -3.439 1 96.75 136 THR A C 1
ATOM 1039 O O . THR A 1 136 ? -3.268 -3.566 -3.24 1 96.75 136 THR A O 1
ATOM 1042 N N . GLU A 1 137 ? -2.113 -1.787 -3.998 1 95.69 137 GLU A N 1
ATOM 1043 C CA . GLU A 1 137 ? -3.307 -1.133 -4.527 1 95.69 137 GLU A CA 1
ATOM 1044 C C . GLU A 1 137 ? -4 -2.006 -5.57 1 95.69 137 GLU A C 1
ATOM 1046 O O . GLU A 1 137 ? -5.227 -2.135 -5.562 1 95.69 137 GLU A O 1
ATOM 1051 N N . GLN A 1 138 ? -3.25 -2.598 -6.434 1 95.75 138 GLN A N 1
ATOM 1052 C CA . GLN A 1 138 ? -3.84 -3.404 -7.496 1 95.75 138 GLN A CA 1
ATOM 1053 C C . GLN A 1 138 ? -4.426 -4.699 -6.941 1 95.75 138 GLN A C 1
ATOM 1055 O O . GLN A 1 138 ? -5.43 -5.203 -7.453 1 95.75 138 GLN A O 1
ATOM 1060 N N . VAL A 1 139 ? -3.83 -5.207 -5.852 1 96.81 139 VAL A N 1
ATOM 1061 C CA . VAL A 1 139 ? -4.426 -6.359 -5.18 1 96.81 139 VAL A CA 1
ATOM 1062 C C . VAL A 1 139 ? -5.793 -5.977 -4.617 1 96.81 139 VAL A C 1
ATOM 1064 O O . VAL A 1 139 ? -6.758 -6.734 -4.738 1 96.81 139 VAL A O 1
ATOM 1067 N N . ALA A 1 140 ? -5.859 -4.789 -4.02 1 96.25 140 ALA A N 1
ATOM 1068 C CA . ALA A 1 140 ? -7.133 -4.309 -3.484 1 96.25 140 ALA A CA 1
ATOM 1069 C C . ALA A 1 140 ? -8.195 -4.238 -4.578 1 96.25 140 ALA A C 1
ATOM 1071 O O . ALA A 1 140 ? -9.328 -4.68 -4.375 1 96.25 140 ALA A O 1
ATOM 1072 N N . VAL A 1 141 ? -7.816 -3.736 -5.719 1 95.75 141 VAL A N 1
ATOM 1073 C CA . VAL A 1 141 ? -8.742 -3.594 -6.84 1 95.75 141 VAL A CA 1
ATOM 1074 C C . VAL A 1 141 ? -9.133 -4.973 -7.363 1 95.75 141 VAL A C 1
ATOM 1076 O O . VAL A 1 141 ? -10.312 -5.227 -7.633 1 95.75 141 VAL A O 1
ATOM 1079 N N . SER A 1 142 ? -8.164 -5.84 -7.5 1 95.75 142 SER A N 1
ATOM 1080 C CA . SER A 1 142 ? -8.422 -7.199 -7.965 1 95.75 142 SER A CA 1
ATOM 1081 C C . SER A 1 142 ? -9.398 -7.922 -7.043 1 95.75 142 SER A C 1
ATOM 1083 O O . SER A 1 142 ? -10.328 -8.578 -7.512 1 95.75 142 SER A O 1
ATOM 1085 N N . ASN A 1 143 ? -9.211 -7.785 -5.785 1 96 143 ASN A N 1
ATOM 1086 C CA . ASN A 1 143 ? -10.07 -8.445 -4.809 1 96 143 ASN A CA 1
ATOM 1087 C C . ASN A 1 143 ? -11.523 -7.977 -4.934 1 96 143 ASN A C 1
ATOM 1089 O O . ASN A 1 143 ? -12.445 -8.727 -4.613 1 96 143 ASN A O 1
ATOM 1093 N N . ARG A 1 144 ? -11.664 -6.801 -5.453 1 95.56 144 ARG A N 1
ATOM 1094 C CA . ARG A 1 144 ? -13 -6.242 -5.582 1 95.56 144 ARG A CA 1
ATOM 1095 C C . ARG A 1 144 ? -13.68 -6.727 -6.859 1 95.56 144 ARG A C 1
ATOM 1097 O O . ARG A 1 144 ? -14.875 -7.027 -6.859 1 95.56 144 ARG A O 1
ATOM 1104 N N . TYR A 1 145 ? -12.906 -6.941 -7.977 1 95.31 145 TYR A N 1
ATOM 1105 C CA . TYR A 1 145 ? -13.594 -7.02 -9.258 1 95.31 145 TYR A CA 1
ATOM 1106 C C . TYR A 1 145 ? -13.25 -8.312 -9.984 1 95.31 145 TYR A C 1
ATOM 1108 O O . TYR A 1 145 ? -13.953 -8.719 -10.914 1 95.31 145 TYR A O 1
ATOM 1116 N N . HIS A 1 146 ? -12.188 -8.953 -9.648 1 96 146 HIS A N 1
ATOM 1117 C CA . HIS A 1 146 ? -11.695 -10.062 -10.461 1 96 146 HIS A CA 1
ATOM 1118 C C . HIS A 1 146 ? -12.359 -11.375 -10.047 1 96 146 HIS A C 1
ATOM 1120 O O . HIS A 1 146 ? -12.602 -11.609 -8.859 1 96 146 HIS A O 1
ATOM 1126 N N . THR A 1 147 ? -12.594 -12.18 -11.039 1 96.88 147 THR A N 1
ATOM 1127 C CA . THR A 1 147 ? -12.938 -13.57 -10.781 1 96.88 147 THR A CA 1
ATOM 1128 C C . THR A 1 147 ? -11.727 -14.344 -10.273 1 96.88 147 THR A C 1
ATOM 1130 O O . THR A 1 147 ? -10.594 -13.859 -10.352 1 96.88 147 THR A O 1
ATOM 1133 N N . VAL A 1 148 ? -11.984 -15.523 -9.805 1 97.62 148 VAL A N 1
ATOM 1134 C CA . VAL A 1 148 ? -10.898 -16.312 -9.234 1 97.62 148 VAL A CA 1
ATOM 1135 C C . VAL A 1 148 ? -9.891 -16.672 -10.32 1 97.62 148 VAL A C 1
ATOM 1137 O O . VAL A 1 148 ? -8.68 -16.719 -10.07 1 97.62 148 VAL A O 1
ATOM 1140 N N . ASP A 1 149 ? -10.375 -16.938 -11.586 1 97.38 149 ASP A N 1
ATOM 1141 C CA . ASP A 1 149 ? -9.438 -17.281 -12.656 1 97.38 149 ASP A CA 1
ATOM 1142 C C . ASP A 1 149 ? -8.555 -16.078 -13.008 1 97.38 149 ASP A C 1
ATOM 1144 O O . ASP A 1 149 ? -7.371 -16.25 -13.32 1 97.38 149 ASP A O 1
ATOM 1148 N N . GLN A 1 150 ? -9.133 -14.898 -12.961 1 97.25 150 GLN A N 1
ATOM 1149 C CA . GLN A 1 150 ? -8.352 -13.688 -13.188 1 97.25 150 GLN A CA 1
ATOM 1150 C C . GLN A 1 150 ? -7.312 -13.492 -12.086 1 97.25 150 GLN A C 1
ATOM 1152 O O . GLN A 1 150 ? -6.156 -13.156 -12.359 1 97.25 150 GLN A O 1
ATOM 1157 N N . GLN A 1 151 ? -7.711 -13.758 -10.859 1 97.69 151 GLN A N 1
ATOM 1158 C CA . GLN A 1 151 ? -6.809 -13.609 -9.727 1 97.69 151 GLN A CA 1
ATOM 1159 C C . GLN A 1 151 ? -5.684 -14.633 -9.781 1 97.69 151 GLN A C 1
ATOM 1161 O O . GLN A 1 151 ? -4.531 -14.32 -9.477 1 97.69 151 GLN A O 1
ATOM 1166 N N . LEU A 1 152 ? -6.062 -15.836 -10.117 1 97.94 152 LEU A N 1
ATOM 1167 C CA . LEU A 1 152 ? -5.055 -16.891 -10.242 1 97.94 152 LEU A CA 1
ATOM 1168 C C . LEU A 1 152 ? -4.059 -16.547 -11.352 1 97.94 152 LEU A C 1
ATOM 1170 O O . LEU A 1 152 ? -2.852 -16.75 -11.18 1 97.94 152 LEU A O 1
ATOM 1174 N N . SER A 1 153 ? -4.586 -16.062 -12.484 1 98.19 153 SER A N 1
ATOM 1175 C CA . SER A 1 153 ? -3.713 -15.648 -13.57 1 98.19 153 SER A CA 1
ATOM 1176 C C . SER A 1 153 ? -2.742 -14.562 -13.117 1 98.19 153 SER A C 1
ATOM 1178 O O . SER A 1 153 ? -1.547 -14.625 -13.414 1 98.19 153 SER A O 1
ATOM 1180 N N . TYR A 1 154 ? -3.279 -13.617 -12.406 1 97.69 154 TYR A N 1
ATOM 1181 C CA . TYR A 1 154 ? -2.469 -12.531 -11.852 1 97.69 154 TYR A CA 1
ATOM 1182 C C . TYR A 1 154 ? -1.378 -13.078 -10.938 1 97.69 154 TYR A C 1
ATOM 1184 O O . TYR A 1 154 ? -0.209 -12.703 -11.07 1 97.69 154 TYR A O 1
ATOM 1192 N N . LEU A 1 155 ? -1.729 -13.969 -10.016 1 97.38 155 LEU A N 1
ATOM 1193 C CA . LEU A 1 155 ? -0.791 -14.547 -9.062 1 97.38 155 LEU A CA 1
ATOM 1194 C C . LEU A 1 155 ? 0.334 -15.281 -9.773 1 97.38 155 LEU A C 1
ATOM 1196 O O . LEU A 1 155 ? 1.507 -15.133 -9.422 1 97.38 155 LEU A O 1
ATOM 1200 N N . LEU A 1 156 ? -0.026 -16.031 -10.766 1 97.25 156 LEU A N 1
ATOM 1201 C CA . LEU A 1 156 ? 0.958 -16.797 -11.516 1 97.25 156 LEU A CA 1
ATOM 1202 C C . LEU A 1 156 ? 1.922 -15.883 -12.258 1 97.25 156 LEU A C 1
ATOM 1204 O O . LEU A 1 156 ? 3.137 -16.094 -12.227 1 97.25 156 LEU A O 1
ATOM 1208 N N . LEU A 1 157 ? 1.416 -14.867 -12.883 1 97.81 157 LEU A N 1
ATOM 1209 C CA . LEU A 1 157 ? 2.256 -13.938 -13.633 1 97.81 157 LEU A CA 1
ATOM 1210 C C . LEU A 1 157 ? 3.205 -13.195 -12.695 1 97.81 157 LEU A C 1
ATOM 1212 O O . LEU A 1 157 ? 4.395 -13.062 -12.992 1 97.81 157 LEU A O 1
ATOM 1216 N N . MET A 1 158 ? 2.676 -12.758 -11.562 1 97.5 158 MET A N 1
ATOM 1217 C CA . MET A 1 158 ? 3.498 -12.062 -10.57 1 97.5 158 MET A CA 1
ATOM 1218 C C . MET A 1 158 ? 4.629 -12.961 -10.086 1 97.5 158 MET A C 1
ATOM 1220 O O . MET A 1 158 ? 5.754 -12.492 -9.875 1 97.5 158 MET A O 1
ATOM 1224 N N . SER A 1 159 ? 4.305 -14.203 -9.922 1 96.69 159 SER A N 1
ATOM 1225 C CA . SER A 1 159 ? 5.312 -15.164 -9.477 1 96.69 159 SER A CA 1
ATOM 1226 C C . SER A 1 159 ? 6.367 -15.391 -10.555 1 96.69 159 SER A C 1
ATOM 1228 O O . SER A 1 159 ? 7.566 -15.406 -10.266 1 96.69 159 SER A O 1
ATOM 1230 N N . MET A 1 160 ? 5.938 -15.5 -11.797 1 95.88 160 MET A N 1
ATOM 1231 C CA . MET A 1 160 ? 6.855 -15.758 -12.898 1 95.88 160 MET A CA 1
ATOM 1232 C C . MET A 1 160 ? 7.793 -14.578 -13.125 1 95.88 160 MET A C 1
ATOM 1234 O O . MET A 1 160 ? 8.938 -14.758 -13.555 1 95.88 160 MET A O 1
ATOM 1238 N N . ASP A 1 161 ? 7.305 -13.391 -12.82 1 96.75 161 ASP A N 1
ATOM 1239 C CA . ASP A 1 161 ? 8.148 -12.211 -12.945 1 96.75 161 ASP A CA 1
ATOM 1240 C C . ASP A 1 161 ? 9.305 -12.25 -11.945 1 96.75 161 ASP A C 1
ATOM 1242 O O . ASP A 1 161 ? 10.266 -11.492 -12.078 1 96.75 161 ASP A O 1
ATOM 1246 N N . ARG A 1 162 ? 9.25 -13.133 -10.953 1 96.88 162 ARG A N 1
ATOM 1247 C CA . ARG A 1 162 ? 10.203 -13.117 -9.852 1 96.88 162 ARG A CA 1
ATOM 1248 C C . ARG A 1 162 ? 10.977 -14.43 -9.773 1 96.88 162 ARG A C 1
ATOM 1250 O O . ARG A 1 162 ? 11.922 -14.555 -8.992 1 96.88 162 ARG A O 1
ATOM 1257 N N . LEU A 1 163 ? 10.523 -15.391 -10.477 1 94 163 LEU A N 1
ATOM 1258 C CA . LEU A 1 163 ? 11.141 -16.719 -10.484 1 94 163 LEU A CA 1
ATOM 1259 C C . LEU A 1 163 ? 11.727 -17.031 -11.859 1 94 163 LEU A C 1
ATOM 1261 O O . LEU A 1 163 ? 11.211 -16.562 -12.883 1 94 163 LEU A O 1
ATOM 1265 N N . PRO A 1 164 ? 12.789 -17.859 -11.719 1 89.38 164 PRO A N 1
ATOM 1266 C CA . PRO A 1 164 ? 13.25 -18.359 -13.016 1 89.38 164 PRO A CA 1
ATOM 1267 C C . PRO A 1 164 ? 12.344 -19.453 -13.578 1 89.38 164 PRO A C 1
ATOM 1269 O O . PRO A 1 164 ? 11.758 -20.219 -12.812 1 89.38 164 PRO A O 1
ATOM 1272 N N . GLY A 1 165 ? 12.055 -19.422 -14.797 1 88.75 165 GLY A N 1
ATOM 1273 C CA . GLY A 1 165 ? 11.289 -20.469 -15.43 1 88.75 165 GLY A CA 1
ATOM 1274 C C . GLY A 1 165 ? 9.812 -20.156 -15.547 1 88.75 165 GLY A C 1
ATOM 1275 O O . GLY A 1 165 ? 9.422 -18.984 -15.492 1 88.75 165 GLY A O 1
ATOM 1276 N N . ASN A 1 166 ? 8.984 -21.281 -15.68 1 92.62 166 ASN A N 1
ATOM 1277 C CA . ASN A 1 166 ? 7.559 -21.078 -15.93 1 92.62 166 ASN A CA 1
ATOM 1278 C C . ASN A 1 166 ? 6.699 -21.875 -14.953 1 92.62 166 ASN A C 1
ATOM 1280 O O . ASN A 1 166 ? 5.516 -22.109 -15.211 1 92.62 166 ASN A O 1
ATOM 1284 N N . GLU A 1 167 ? 7.379 -22.328 -13.859 1 92.19 167 GLU A N 1
ATOM 1285 C CA . GLU A 1 167 ? 6.637 -23.172 -12.922 1 92.19 167 GLU A CA 1
ATOM 1286 C C . GLU A 1 167 ? 6.551 -22.516 -11.547 1 92.19 167 GLU A C 1
ATOM 1288 O O . GLU A 1 167 ? 7.5 -21.891 -11.094 1 92.19 167 GLU A O 1
ATOM 1293 N N . LEU A 1 168 ? 5.398 -22.672 -10.953 1 92.88 168 LEU A N 1
ATOM 1294 C CA . LEU A 1 168 ? 5.191 -22.328 -9.547 1 92.88 168 LEU A CA 1
ATOM 1295 C C . LEU A 1 168 ? 4.793 -23.547 -8.734 1 92.88 168 LEU A C 1
ATOM 1297 O O . LEU A 1 168 ? 3.777 -24.188 -9.023 1 92.88 168 LEU A O 1
ATOM 1301 N N . HIS A 1 169 ? 5.602 -23.875 -7.762 1 92.62 169 HIS A N 1
ATOM 1302 C CA . HIS A 1 169 ? 5.309 -25.016 -6.895 1 92.62 169 HIS A CA 1
ATOM 1303 C C . HIS A 1 169 ? 4.32 -24.625 -5.801 1 92.62 169 HIS A C 1
ATOM 1305 O O . HIS A 1 169 ? 4.719 -24.297 -4.684 1 92.62 169 HIS A O 1
ATOM 1311 N N . ILE A 1 170 ? 3.096 -24.734 -6.203 1 92.5 170 ILE A N 1
ATOM 1312 C CA . ILE A 1 170 ? 2.023 -24.375 -5.277 1 92.5 170 ILE A CA 1
ATOM 1313 C C . ILE A 1 170 ? 0.831 -25.312 -5.492 1 92.5 170 ILE A C 1
ATOM 1315 O O . ILE A 1 170 ? 0.483 -25.625 -6.633 1 92.5 170 ILE A O 1
ATOM 1319 N N . THR A 1 171 ? 0.29 -25.859 -4.375 1 93.31 171 THR A N 1
ATOM 1320 C CA . THR A 1 171 ? -0.933 -26.656 -4.461 1 93.31 171 THR A CA 1
ATOM 1321 C C . THR A 1 171 ? -2.154 -25.75 -4.602 1 93.31 171 THR A C 1
ATOM 1323 O O . THR A 1 171 ? -2.064 -24.547 -4.383 1 93.31 171 THR A O 1
ATOM 1326 N N . HIS A 1 172 ? -3.242 -26.359 -5.016 1 95 172 HIS A N 1
ATOM 1327 C CA . HIS A 1 172 ? -4.48 -25.594 -5.082 1 95 172 HIS A CA 1
ATOM 1328 C C . HIS A 1 172 ? -4.875 -25.047 -3.707 1 95 172 HIS A C 1
ATOM 1330 O O . HIS A 1 172 ? -5.445 -23.969 -3.6 1 95 172 HIS A O 1
ATOM 1336 N N . GLU A 1 173 ? -4.559 -25.797 -2.684 1 94.25 173 GLU A N 1
ATOM 1337 C CA . GLU A 1 173 ? -4.82 -25.359 -1.316 1 94.25 173 GLU A CA 1
ATOM 1338 C C . GLU A 1 173 ? -3.99 -24.125 -0.964 1 94.25 173 GLU A C 1
ATOM 1340 O O . GLU A 1 173 ? -4.512 -23.156 -0.407 1 94.25 173 GLU A O 1
ATOM 1345 N N . GLN A 1 174 ? -2.756 -24.203 -1.289 1 93.5 174 GLN A N 1
ATOM 1346 C CA . GLN A 1 174 ? -1.868 -23.062 -1.027 1 93.5 174 GLN A CA 1
ATOM 1347 C C . GLN A 1 174 ? -2.279 -21.844 -1.84 1 93.5 174 GLN A C 1
ATOM 1349 O O . GLN A 1 174 ? -2.275 -20.719 -1.328 1 93.5 174 GLN A O 1
ATOM 1354 N N . ALA A 1 175 ? -2.627 -22.078 -3.086 1 95.75 175 ALA A N 1
ATOM 1355 C CA . ALA A 1 175 ? -3.113 -20.969 -3.908 1 95.75 175 ALA A CA 1
ATOM 1356 C C . ALA A 1 175 ? -4.379 -20.359 -3.314 1 95.75 175 ALA A C 1
ATOM 1358 O O . ALA A 1 175 ? -4.566 -19.141 -3.355 1 95.75 175 ALA A O 1
ATOM 1359 N N . GLY A 1 176 ? -5.277 -21.25 -2.826 1 96.88 176 GLY A N 1
ATOM 1360 C CA . GLY A 1 176 ? -6.469 -20.766 -2.148 1 96.88 176 GLY A CA 1
ATOM 1361 C C . GLY A 1 176 ? -6.16 -19.844 -0.979 1 96.88 176 GLY A C 1
ATOM 1362 O O . GLY A 1 176 ? -6.832 -18.844 -0.784 1 96.88 176 GLY A O 1
ATOM 1363 N N . ILE A 1 177 ? -5.113 -20.156 -0.228 1 94.06 177 ILE A N 1
ATOM 1364 C CA . ILE A 1 177 ? -4.68 -19.344 0.898 1 94.06 177 ILE A CA 1
ATOM 1365 C C . ILE A 1 177 ? -4.176 -17.984 0.392 1 94.06 177 ILE A C 1
ATOM 1367 O O . ILE A 1 177 ? -4.578 -16.938 0.898 1 94.06 177 ILE A O 1
ATOM 1371 N N . MET A 1 178 ? -3.375 -18.016 -0.671 1 95.19 178 MET A N 1
ATOM 1372 C CA . MET A 1 178 ? -2.822 -16.781 -1.222 1 95.19 178 MET A CA 1
ATOM 1373 C C . MET A 1 178 ? -3.934 -15.859 -1.711 1 95.19 178 MET A C 1
ATOM 1375 O O . MET A 1 178 ? -3.871 -14.648 -1.508 1 95.19 178 MET A O 1
ATOM 1379 N N . LEU A 1 179 ? -4.926 -16.469 -2.236 1 97.06 179 LEU A N 1
ATOM 1380 C CA . LEU A 1 179 ? -5.973 -15.68 -2.877 1 97.06 179 LEU A CA 1
ATOM 1381 C C . LEU A 1 179 ? -7.109 -15.398 -1.903 1 97.06 179 LEU A C 1
ATOM 1383 O O . LEU A 1 179 ? -8.016 -14.617 -2.209 1 97.06 179 LEU A O 1
ATOM 1387 N N . GLY A 1 180 ? -7.074 -16.016 -0.762 1 96.44 180 GLY A N 1
ATOM 1388 C CA . GLY A 1 180 ? -8.148 -15.852 0.206 1 96.44 180 GLY A CA 1
ATOM 1389 C C . GLY A 1 180 ? -9.453 -16.469 -0.239 1 96.44 180 GLY A C 1
ATOM 1390 O O . GLY A 1 180 ? -10.531 -15.93 0.024 1 96.44 180 GLY A O 1
ATOM 1391 N N . VAL A 1 181 ? -9.406 -17.562 -1.023 1 97.19 181 VAL A N 1
ATOM 1392 C CA . VAL A 1 181 ? -10.594 -18.266 -1.504 1 97.19 181 VAL A CA 1
ATOM 1393 C C . VAL A 1 181 ? -10.484 -19.75 -1.162 1 97.19 181 VAL A C 1
ATOM 1395 O O . VAL A 1 181 ? -9.461 -20.203 -0.642 1 97.19 181 VAL A O 1
ATOM 1398 N N . ARG A 1 182 ? -11.539 -20.469 -1.453 1 96.81 182 ARG A N 1
ATOM 1399 C CA . ARG A 1 182 ? -11.547 -21.906 -1.184 1 96.81 182 ARG A CA 1
ATOM 1400 C C . ARG A 1 182 ? -10.734 -22.656 -2.229 1 96.81 182 ARG A C 1
ATOM 1402 O O . ARG A 1 182 ? -10.68 -22.266 -3.393 1 96.81 182 ARG A O 1
ATOM 1409 N N . ARG A 1 183 ? -10.18 -23.766 -1.784 1 96.25 183 ARG A N 1
ATOM 1410 C CA . ARG A 1 183 ? -9.391 -24.641 -2.66 1 96.25 183 ARG A CA 1
ATOM 1411 C C . ARG A 1 183 ? -10.203 -25.062 -3.881 1 96.25 183 ARG A C 1
ATOM 1413 O O . ARG A 1 183 ? -9.672 -25.125 -4.992 1 96.25 183 ARG A O 1
ATOM 1420 N N . GLU A 1 184 ? -11.547 -25.297 -3.697 1 97.94 184 GLU A N 1
ATOM 1421 C CA . GLU A 1 184 ? -12.43 -25.734 -4.773 1 97.94 184 GLU A CA 1
ATOM 1422 C C . GLU A 1 184 ? -12.555 -24.672 -5.859 1 97.94 184 GLU A C 1
ATOM 1424 O O . GLU A 1 184 ? -12.625 -25 -7.047 1 97.94 184 GLU A O 1
ATOM 1429 N N . SER A 1 185 ? -12.555 -23.469 -5.406 1 98 185 SER A N 1
ATOM 1430 C CA . SER A 1 185 ? -12.625 -22.375 -6.355 1 98 185 SER A CA 1
ATOM 1431 C C . SER A 1 185 ? -11.367 -22.281 -7.207 1 98 185 SER A C 1
ATOM 1433 O O . SER A 1 185 ? -11.438 -22.016 -8.406 1 98 185 SER A O 1
ATOM 1435 N N . VAL A 1 186 ? -10.234 -22.578 -6.629 1 97.56 186 VAL A N 1
ATOM 1436 C CA . VAL A 1 186 ? -8.961 -22.562 -7.352 1 97.56 186 VAL A CA 1
ATOM 1437 C C . VAL A 1 186 ? -8.93 -23.703 -8.359 1 97.56 186 VAL A C 1
ATOM 1439 O O . VAL A 1 186 ? -8.469 -23.531 -9.492 1 97.56 186 VAL A O 1
ATOM 1442 N N . THR A 1 187 ? -9.43 -24.828 -7.938 1 97.06 187 THR A N 1
ATOM 1443 C CA . THR A 1 187 ? -9.469 -25.984 -8.812 1 97.06 187 THR A CA 1
ATOM 1444 C C . THR A 1 187 ? -10.273 -25.688 -10.078 1 97.06 187 THR A C 1
ATOM 1446 O O . THR A 1 187 ? -9.828 -25.969 -11.188 1 97.06 187 THR A O 1
ATOM 1449 N N . VAL A 1 188 ? -11.414 -25.094 -9.875 1 98 188 VAL A N 1
ATOM 1450 C CA . VAL A 1 188 ? -12.273 -24.734 -11 1 98 188 VAL A CA 1
ATOM 1451 C C . VAL A 1 188 ? -11.562 -23.734 -11.906 1 98 188 VAL A C 1
ATOM 1453 O O . VAL A 1 188 ? -11.547 -23.891 -13.125 1 98 188 VAL A O 1
ATOM 1456 N N . ALA A 1 189 ? -10.969 -22.766 -11.32 1 98 189 ALA A N 1
ATOM 1457 C CA . ALA A 1 189 ? -10.25 -21.734 -12.07 1 98 189 ALA A CA 1
ATOM 1458 C C . ALA A 1 189 ? -9.078 -22.328 -12.836 1 98 189 ALA A C 1
ATOM 1460 O O . ALA A 1 189 ? -8.852 -21.984 -14 1 98 189 ALA A O 1
ATOM 1461 N N . ALA A 1 190 ? -8.328 -23.188 -12.18 1 97.38 190 ALA A N 1
ATOM 1462 C CA . ALA A 1 190 ? -7.176 -23.828 -12.805 1 97.38 190 ALA A CA 1
ATOM 1463 C C . ALA A 1 190 ? -7.605 -24.656 -14.016 1 97.38 190 ALA A C 1
ATOM 1465 O O . ALA A 1 190 ? -6.949 -24.625 -15.055 1 97.38 190 ALA A O 1
ATOM 1466 N N . HIS A 1 191 ? -8.648 -25.312 -13.852 1 96.69 191 HIS A N 1
ATOM 1467 C CA . HIS A 1 191 ? -9.164 -26.109 -14.961 1 96.69 191 HIS A CA 1
ATOM 1468 C C . HIS A 1 191 ? -9.57 -25.234 -16.141 1 96.69 191 HIS A C 1
ATOM 1470 O O . HIS A 1 191 ? -9.328 -25.594 -17.297 1 96.69 191 HIS A O 1
ATOM 1476 N N . LYS A 1 192 ? -10.234 -24.188 -15.805 1 97.69 192 LYS A N 1
ATOM 1477 C CA . LYS A 1 192 ? -10.633 -23.25 -16.844 1 97.69 192 LYS A CA 1
ATOM 1478 C C . LYS A 1 192 ? -9.422 -22.719 -17.594 1 97.69 192 LYS A C 1
ATOM 1480 O O . LYS A 1 192 ? -9.422 -22.672 -18.828 1 97.69 192 LYS A O 1
ATOM 1485 N N . LEU A 1 193 ? -8.422 -22.312 -16.922 1 97.81 193 LEU A N 1
ATOM 1486 C CA . LEU A 1 193 ? -7.211 -21.766 -17.516 1 97.81 193 LEU A CA 1
ATOM 1487 C C . LEU A 1 193 ? -6.465 -22.844 -18.297 1 97.81 193 LEU A C 1
ATOM 1489 O O . LEU A 1 193 ? -5.871 -22.547 -19.344 1 97.81 193 LEU A O 1
ATOM 1493 N N . GLN A 1 194 ? -6.473 -24.047 -17.781 1 97.06 194 GLN A N 1
ATOM 1494 C CA . GLN A 1 194 ? -5.84 -25.156 -18.469 1 97.06 194 GLN A CA 1
ATOM 1495 C C . GLN A 1 194 ? -6.562 -25.453 -19.781 1 97.06 194 GLN A C 1
ATOM 1497 O O . GLN A 1 194 ? -5.926 -25.688 -20.812 1 97.06 194 GLN A O 1
ATOM 1502 N N . ALA A 1 195 ? -7.844 -25.484 -19.719 1 97.12 195 ALA A N 1
ATOM 1503 C CA . ALA A 1 195 ? -8.648 -25.734 -20.922 1 97.12 195 ALA A CA 1
ATOM 1504 C C . ALA A 1 195 ? -8.383 -24.672 -21.984 1 97.12 195 ALA A C 1
ATOM 1506 O O . ALA A 1 195 ? -8.406 -24.969 -23.188 1 97.12 195 ALA A O 1
ATOM 1507 N N . ALA A 1 196 ? -8.086 -23.5 -21.562 1 96.5 196 ALA A N 1
ATOM 1508 C CA . ALA A 1 196 ? -7.797 -22.391 -22.484 1 96.5 196 ALA A CA 1
ATOM 1509 C C . ALA A 1 196 ? -6.355 -22.453 -22.984 1 96.5 196 ALA A C 1
ATOM 1511 O O . ALA A 1 196 ? -5.957 -21.672 -23.844 1 96.5 196 ALA A O 1
ATOM 1512 N N . GLY A 1 197 ? -5.527 -23.359 -22.375 1 96.31 197 GLY A N 1
ATOM 1513 C CA . GLY A 1 197 ? -4.148 -23.547 -22.797 1 96.31 197 GLY A CA 1
ATOM 1514 C C . GLY A 1 197 ? -3.182 -22.594 -22.109 1 96.31 197 GLY A C 1
ATOM 1515 O O . GLY A 1 197 ? -2.023 -22.484 -22.516 1 96.31 197 GLY A O 1
ATOM 1516 N N . ALA A 1 198 ? -3.615 -21.906 -21.078 1 97.38 198 ALA A N 1
ATOM 1517 C CA . ALA A 1 198 ? -2.797 -20.891 -20.438 1 97.38 198 ALA A CA 1
ATOM 1518 C C . ALA A 1 198 ? -1.842 -21.516 -19.422 1 97.38 198 ALA A C 1
ATOM 1520 O O . ALA A 1 198 ? -0.724 -21.031 -19.234 1 97.38 198 ALA A O 1
ATOM 1521 N N . ILE A 1 199 ? -2.354 -22.594 -18.781 1 97.88 199 ILE A N 1
ATOM 1522 C CA . ILE A 1 199 ? -1.523 -23.234 -17.75 1 97.88 199 ILE A CA 1
ATOM 1523 C C . ILE A 1 199 ? -1.61 -24.75 -17.875 1 97.88 199 ILE A C 1
ATOM 1525 O O . ILE A 1 199 ? -2.438 -25.266 -18.625 1 97.88 199 ILE A O 1
ATOM 1529 N N . ARG A 1 200 ? -0.699 -25.422 -17.281 1 96.31 200 ARG A N 1
ATOM 1530 C CA . ARG A 1 200 ? -0.714 -26.875 -17.094 1 96.31 200 ARG A CA 1
ATOM 1531 C C . ARG A 1 200 ? -0.675 -27.234 -15.602 1 96.31 200 ARG A C 1
ATOM 1533 O O . ARG A 1 200 ? 0.154 -26.703 -14.859 1 96.31 200 ARG A O 1
ATOM 1540 N N . CYS A 1 201 ? -1.63 -28.062 -15.258 1 92.5 201 CYS A N 1
ATOM 1541 C CA . CYS A 1 201 ? -1.696 -28.5 -13.867 1 92.5 201 CYS A CA 1
ATOM 1542 C C . CYS A 1 201 ? -1.048 -29.859 -13.688 1 92.5 201 CYS A C 1
ATOM 1544 O O . CYS A 1 201 ? -1.291 -30.781 -14.484 1 92.5 201 CYS A O 1
ATOM 1546 N N . ARG A 1 202 ? -0.115 -29.859 -12.82 1 85.44 202 ARG A N 1
ATOM 1547 C CA . ARG A 1 202 ? 0.457 -31.125 -12.359 1 85.44 202 ARG A CA 1
ATOM 1548 C C . ARG A 1 202 ? 0.345 -31.266 -10.844 1 85.44 202 ARG A C 1
ATOM 1550 O O . ARG A 1 202 ? -0.074 -30.328 -10.164 1 85.44 202 ARG A O 1
ATOM 1557 N N . ARG A 1 203 ? 0.657 -32.5 -10.469 1 82.06 203 ARG A N 1
ATOM 1558 C CA . ARG A 1 203 ? 0.58 -32.688 -9.023 1 82.06 203 ARG A CA 1
ATOM 1559 C C . ARG A 1 203 ? 1.516 -31.719 -8.297 1 82.06 203 ARG A C 1
ATOM 1561 O O . ARG A 1 203 ? 2.732 -31.781 -8.484 1 82.06 203 ARG A O 1
ATOM 1568 N N . GLY A 1 204 ? 0.954 -30.797 -7.629 1 81.44 204 GLY A N 1
ATOM 1569 C CA . GLY A 1 204 ? 1.67 -29.906 -6.73 1 81.44 204 GLY A CA 1
ATOM 1570 C C . GLY A 1 204 ? 2.287 -28.719 -7.438 1 81.44 204 GLY A C 1
ATOM 1571 O O . GLY A 1 204 ? 3.062 -27.969 -6.84 1 81.44 204 GLY A O 1
ATOM 1572 N N . HIS A 1 205 ? 2.045 -28.625 -8.711 1 88.06 205 HIS A N 1
ATOM 1573 C CA . HIS A 1 205 ? 2.662 -27.484 -9.359 1 88.06 205 HIS A CA 1
ATOM 1574 C C . HIS A 1 205 ? 1.783 -26.938 -10.484 1 88.06 205 HIS A C 1
ATOM 1576 O O . HIS A 1 205 ? 0.992 -27.688 -11.07 1 88.06 205 HIS A O 1
ATOM 1582 N N . LEU A 1 206 ? 1.813 -25.688 -10.641 1 94.25 206 LEU A N 1
ATOM 1583 C CA . LEU A 1 206 ? 1.196 -24.984 -11.766 1 94.25 206 LEU A CA 1
ATOM 1584 C C . LEU A 1 206 ? 2.258 -24.438 -12.703 1 94.25 206 LEU A C 1
ATOM 1586 O O . LEU A 1 206 ? 3.215 -23.797 -12.266 1 94.25 206 LEU A O 1
ATOM 1590 N N . ALA A 1 207 ? 2.143 -24.812 -13.961 1 94.94 207 ALA A N 1
ATOM 1591 C CA . ALA A 1 207 ? 3.088 -24.297 -14.961 1 94.94 207 ALA A CA 1
ATOM 1592 C C . ALA A 1 207 ? 2.395 -23.375 -15.953 1 94.94 207 ALA A C 1
ATOM 1594 O O . ALA A 1 207 ? 1.284 -23.656 -16.406 1 94.94 207 ALA A O 1
ATOM 1595 N N . VAL A 1 208 ? 3.018 -22.281 -16.266 1 95.5 208 VAL A N 1
ATOM 1596 C CA . VAL A 1 208 ? 2.508 -21.391 -17.297 1 95.5 208 VAL A CA 1
ATOM 1597 C C . VAL A 1 208 ? 2.826 -21.969 -18.672 1 95.5 208 VAL A C 1
ATOM 1599 O O . VAL A 1 208 ? 3.992 -22.188 -19.016 1 95.5 208 VAL A O 1
ATOM 1602 N N . ALA A 1 209 ? 1.849 -22.25 -19.453 1 96.81 209 ALA A N 1
ATOM 1603 C CA . ALA A 1 209 ? 2.006 -22.844 -20.781 1 96.81 209 ALA A CA 1
ATOM 1604 C C . ALA A 1 209 ? 2.066 -21.766 -21.859 1 96.81 209 ALA A C 1
ATOM 1606 O O . ALA A 1 209 ? 2.826 -21.875 -22.812 1 96.81 209 ALA A O 1
ATOM 1607 N N . ASP A 1 210 ? 1.318 -20.781 -21.75 1 97 210 ASP A N 1
ATOM 1608 C CA . ASP A 1 210 ? 1.254 -19.656 -22.672 1 97 210 ASP A CA 1
ATOM 1609 C C . ASP A 1 210 ? 1.108 -18.344 -21.922 1 97 210 ASP A C 1
ATOM 1611 O O . ASP A 1 210 ? 0.008 -17.969 -21.5 1 97 210 ASP A O 1
ATOM 1615 N N . ARG A 1 211 ? 2.137 -17.609 -21.844 1 95.94 211 ARG A N 1
ATOM 1616 C CA . ARG A 1 211 ? 2.162 -16.391 -21.047 1 95.94 211 ARG A CA 1
ATOM 1617 C C . ARG A 1 211 ? 1.203 -15.344 -21.609 1 95.94 211 ARG A C 1
ATOM 1619 O O . ARG A 1 211 ? 0.55 -14.617 -20.844 1 95.94 211 ARG A O 1
ATOM 1626 N N . GLN A 1 212 ? 1.144 -15.242 -22.922 1 95.62 212 GLN A N 1
ATOM 1627 C CA . GLN A 1 212 ? 0.258 -14.266 -23.547 1 95.62 212 GLN A CA 1
ATOM 1628 C C . GLN A 1 212 ? -1.201 -14.539 -23.203 1 95.62 212 GLN A C 1
ATOM 1630 O O . GLN A 1 212 ? -1.958 -13.617 -22.891 1 95.62 212 GLN A O 1
ATOM 1635 N N . GLN A 1 213 ? -1.563 -15.797 -23.266 1 95.94 213 GLN A N 1
ATOM 1636 C CA . GLN A 1 213 ? -2.926 -16.172 -22.906 1 95.94 213 GLN A CA 1
ATOM 1637 C C . GLN A 1 213 ? -3.201 -15.883 -21.438 1 95.94 213 GLN A C 1
ATOM 1639 O O . GLN A 1 213 ? -4.305 -15.469 -21.078 1 95.94 213 GLN A O 1
ATOM 1644 N N . LEU A 1 214 ? -2.213 -16.156 -20.641 1 97.12 214 LEU A N 1
ATOM 1645 C CA . LEU A 1 214 ? -2.354 -15.906 -19.203 1 97.12 214 LEU A CA 1
ATOM 1646 C C . LEU A 1 214 ? -2.508 -14.414 -18.938 1 97.12 214 LEU A C 1
ATOM 1648 O O . LEU A 1 214 ? -3.33 -14.008 -18.109 1 97.12 214 LEU A O 1
ATOM 1652 N N . GLU A 1 215 ? -1.743 -13.547 -19.609 1 96.44 215 GLU A N 1
ATOM 1653 C CA . GLU A 1 215 ? -1.846 -12.094 -19.469 1 96.44 215 GLU A CA 1
ATOM 1654 C C . GLU A 1 215 ? -3.221 -11.594 -19.906 1 96.44 215 GLU A C 1
ATOM 1656 O O . GLU A 1 215 ? -3.777 -10.688 -19.281 1 96.44 215 GLU A O 1
ATOM 1661 N N . ALA A 1 216 ? -3.742 -12.203 -20.875 1 94.62 216 ALA A N 1
ATOM 1662 C CA . ALA A 1 216 ? -5.074 -11.828 -21.344 1 94.62 216 ALA A CA 1
ATOM 1663 C C . ALA A 1 216 ? -6.133 -12.141 -20.281 1 94.62 216 ALA A C 1
ATOM 1665 O O . ALA A 1 216 ? -7.141 -11.43 -20.188 1 94.62 216 ALA A O 1
ATOM 1666 N N . SER A 1 217 ? -5.859 -13.133 -19.484 1 95.44 217 SER A N 1
ATOM 1667 C CA . SER A 1 217 ? -6.805 -13.555 -18.453 1 95.44 217 SER A CA 1
ATOM 1668 C C . SER A 1 217 ? -6.648 -12.727 -17.188 1 95.44 217 SER A C 1
ATOM 1670 O O . SER A 1 217 ? -7.613 -12.531 -16.453 1 95.44 217 SER A O 1
ATOM 1672 N N . ALA A 1 218 ? -5.496 -12.242 -16.812 1 95.38 218 ALA A N 1
ATOM 1673 C CA . ALA A 1 218 ? -5.168 -11.609 -15.531 1 95.38 218 ALA A CA 1
ATOM 1674 C C . ALA A 1 218 ? -5.832 -10.242 -15.406 1 95.38 218 ALA A C 1
ATOM 1676 O O . ALA A 1 218 ? -5.977 -9.711 -14.305 1 95.38 218 ALA A O 1
ATOM 1677 N N . GLY A 1 219 ? -6.305 -9.648 -16.562 1 88.81 219 GLY A N 1
ATOM 1678 C CA . GLY A 1 219 ? -6.906 -8.32 -16.516 1 88.81 219 GLY A CA 1
ATOM 1679 C C . GLY A 1 219 ? -5.887 -7.199 -16.562 1 88.81 219 GLY A C 1
ATOM 1680 O O . GLY A 1 219 ? -4.688 -7.449 -16.688 1 88.81 219 GLY A O 1
ATOM 1681 N N . GLU A 1 220 ? -6.34 -5.938 -16.406 1 91.69 220 GLU A N 1
ATOM 1682 C CA . GLU A 1 220 ? -5.508 -4.754 -16.609 1 91.69 220 GLU A CA 1
ATOM 1683 C C . GLU A 1 220 ? -4.605 -4.5 -15.398 1 91.69 220 GLU A C 1
ATOM 1685 O O . GLU A 1 220 ? -3.609 -3.785 -15.508 1 91.69 220 GLU A O 1
ATOM 1690 N N . GLN A 1 221 ? -4.977 -5.109 -14.266 1 92.25 221 GLN A N 1
ATOM 1691 C CA . GLN A 1 221 ? -4.223 -4.867 -13.039 1 92.25 221 GLN A CA 1
ATOM 1692 C C . GLN A 1 221 ? -2.787 -5.367 -13.164 1 92.25 221 GLN A C 1
ATOM 1694 O O . GLN A 1 221 ? -1.856 -4.73 -12.664 1 92.25 221 GLN A O 1
ATOM 1699 N N . TYR A 1 222 ? -2.592 -6.523 -13.859 1 96.56 222 TYR A N 1
ATOM 1700 C CA . TYR A 1 222 ? -1.241 -7.035 -14.055 1 96.56 222 TYR A CA 1
ATOM 1701 C C . TYR A 1 222 ? -0.399 -6.059 -14.867 1 96.56 222 TYR A C 1
ATOM 1703 O O . TYR A 1 222 ? 0.768 -5.82 -14.547 1 96.56 222 TYR A O 1
ATOM 1711 N N . GLU A 1 223 ? -0.96 -5.484 -15.883 1 94.88 223 GLU A N 1
ATOM 1712 C CA . GLU A 1 223 ? -0.229 -4.562 -16.75 1 94.88 223 GLU A CA 1
ATOM 1713 C C 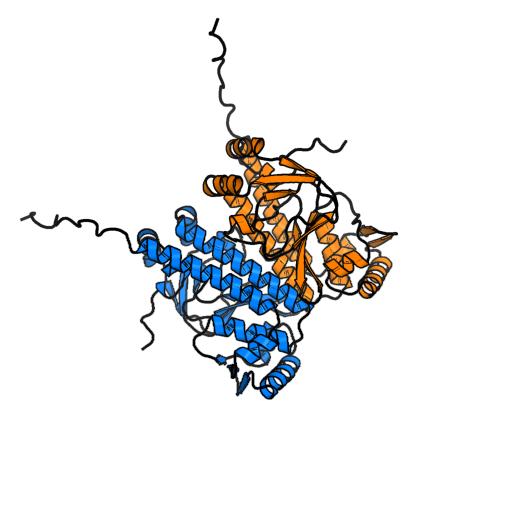. GLU A 1 223 ? 0.225 -3.326 -15.969 1 94.88 223 GLU A C 1
ATOM 1715 O O . GLU A 1 223 ? 1.318 -2.809 -16.203 1 94.88 223 GLU A O 1
ATOM 1720 N N . VAL A 1 224 ? -0.614 -2.869 -15.078 1 93.56 224 VAL A N 1
ATOM 1721 C CA . VAL A 1 224 ? -0.276 -1.708 -14.266 1 93.56 224 VAL A CA 1
ATOM 1722 C C . VAL A 1 224 ? 0.958 -2.014 -13.414 1 93.56 224 VAL A C 1
ATOM 1724 O O . VAL A 1 224 ? 1.91 -1.23 -13.391 1 93.56 224 VAL A O 1
ATOM 1727 N N . VAL A 1 225 ? 0.951 -3.158 -12.719 1 96.38 225 VAL A N 1
ATOM 1728 C CA . VAL A 1 225 ? 2.055 -3.533 -11.844 1 96.38 225 VAL A CA 1
ATOM 1729 C C . VAL A 1 225 ? 3.303 -3.814 -12.68 1 96.38 225 VAL A C 1
ATOM 1731 O O . VAL A 1 225 ? 4.402 -3.387 -12.32 1 96.38 225 VAL A O 1
ATOM 1734 N N . LYS A 1 226 ? 3.1 -4.48 -13.812 1 96.56 226 LYS A N 1
ATOM 1735 C CA . LYS A 1 226 ? 4.215 -4.785 -14.711 1 96.56 226 LYS A CA 1
ATOM 1736 C C . LYS A 1 226 ? 4.934 -3.512 -15.141 1 96.56 226 LYS A C 1
ATOM 1738 O O . LYS A 1 226 ? 6.16 -3.43 -15.07 1 96.56 226 LYS A O 1
ATOM 1743 N N . LYS A 1 227 ? 4.203 -2.551 -15.539 1 94.56 227 LYS A N 1
ATOM 1744 C CA . LYS A 1 227 ? 4.793 -1.291 -15.984 1 94.56 227 LYS A CA 1
ATOM 1745 C C . LYS A 1 227 ? 5.547 -0.605 -14.852 1 94.56 227 LYS A C 1
ATOM 1747 O O . LYS A 1 227 ? 6.641 -0.078 -15.055 1 94.56 227 LYS A O 1
ATOM 1752 N N . GLU A 1 228 ? 4.945 -0.609 -13.68 1 95.12 228 GLU A N 1
ATOM 1753 C CA . GLU A 1 228 ? 5.598 -0.008 -12.523 1 95.12 228 GLU A CA 1
ATOM 1754 C C . GLU A 1 228 ? 6.926 -0.696 -12.219 1 95.12 228 GLU A C 1
ATOM 1756 O O . GLU A 1 228 ? 7.93 -0.032 -11.953 1 95.12 228 GLU A O 1
ATOM 1761 N N . TYR A 1 229 ? 6.988 -1.97 -12.281 1 97 229 TYR A N 1
ATOM 1762 C CA . TYR A 1 229 ? 8.188 -2.713 -11.914 1 97 229 TYR A CA 1
ATOM 1763 C C . TYR A 1 229 ? 9.227 -2.67 -13.031 1 97 229 TYR A C 1
ATOM 1765 O O . TYR A 1 229 ? 10.422 -2.809 -12.781 1 97 229 TYR A O 1
ATOM 1773 N N . GLU A 1 230 ? 8.75 -2.469 -14.289 1 96.62 230 GLU A N 1
ATOM 1774 C CA . GLU A 1 230 ? 9.695 -2.162 -15.359 1 96.62 230 GLU A CA 1
ATOM 1775 C C . GLU A 1 230 ? 10.398 -0.832 -15.109 1 96.62 230 GLU A C 1
ATOM 1777 O O . GLU A 1 230 ? 11.602 -0.709 -15.344 1 96.62 230 GLU A O 1
ATOM 1782 N N . GLY A 1 231 ? 9.625 0.142 -14.672 1 95.38 231 GLY A N 1
ATOM 1783 C CA . GLY A 1 231 ? 10.227 1.405 -14.281 1 95.38 231 GLY A CA 1
ATOM 1784 C C . GLY A 1 231 ? 11.219 1.263 -13.141 1 95.38 231 GLY A C 1
ATOM 1785 O O . GLY A 1 231 ? 12.266 1.908 -13.133 1 95.38 231 GLY A O 1
ATOM 1786 N N . LEU A 1 232 ? 10.875 0.431 -12.195 1 96.88 232 LEU A N 1
ATOM 1787 C CA . LEU A 1 232 ? 11.766 0.159 -11.07 1 96.88 232 LEU A CA 1
ATOM 1788 C C . LEU A 1 232 ? 13.07 -0.468 -11.547 1 96.88 232 LEU A C 1
ATOM 1790 O O . LEU A 1 232 ? 14.148 -0.055 -11.125 1 96.88 232 LEU A O 1
ATOM 1794 N N . ALA A 1 233 ? 12.945 -1.435 -12.43 1 97.06 233 ALA A N 1
ATOM 1795 C CA . ALA A 1 233 ? 14.125 -2.096 -12.992 1 97.06 233 ALA A CA 1
ATOM 1796 C C . ALA A 1 233 ? 15.008 -1.101 -13.734 1 97.06 233 ALA A C 1
ATOM 1798 O O . ALA A 1 233 ? 16.234 -1.132 -13.609 1 97.06 233 ALA A O 1
ATOM 1799 N N . ALA A 1 234 ? 14.375 -0.248 -14.5 1 95.94 234 ALA A N 1
ATOM 1800 C CA . ALA A 1 234 ? 15.117 0.775 -15.234 1 95.94 234 ALA A CA 1
ATOM 1801 C C . ALA A 1 234 ? 15.844 1.717 -14.273 1 95.94 234 ALA A C 1
ATOM 1803 O O . ALA A 1 234 ? 16.984 2.117 -14.531 1 95.94 234 ALA A O 1
ATOM 1804 N N . PHE A 1 235 ? 15.211 2.055 -13.266 1 95.5 235 PHE A N 1
ATOM 1805 C CA . PHE A 1 235 ? 15.805 2.91 -12.242 1 95.5 235 PHE A CA 1
ATOM 1806 C C . PHE A 1 235 ? 17.047 2.264 -11.656 1 95.5 235 PHE A C 1
ATOM 1808 O O . PHE A 1 235 ? 18.094 2.906 -11.547 1 95.5 235 PHE A O 1
ATOM 1815 N N . TYR A 1 236 ? 16.969 0.982 -11.242 1 96 236 TYR A N 1
ATOM 1816 C CA . TYR A 1 236 ? 18.109 0.262 -10.695 1 96 236 TYR A CA 1
ATOM 1817 C C . TYR A 1 236 ? 19.266 0.227 -11.695 1 96 236 TYR A C 1
ATOM 1819 O O . TYR A 1 236 ? 20.422 0.428 -11.328 1 96 236 TYR A O 1
ATOM 1827 N N . ALA A 1 237 ? 18.953 -0.038 -12.961 1 94.31 237 ALA A N 1
ATOM 1828 C CA . ALA A 1 237 ? 19.953 -0.147 -14.008 1 94.31 237 ALA A CA 1
ATOM 1829 C C . ALA A 1 237 ? 20.703 1.17 -14.188 1 94.31 237 ALA A C 1
ATOM 1831 O O . ALA A 1 237 ? 21.906 1.175 -14.438 1 94.31 237 ALA A O 1
ATOM 1832 N N . SER A 1 238 ? 20.016 2.23 -14.07 1 91.5 238 SER A N 1
ATOM 1833 C CA . SER A 1 238 ? 20.625 3.543 -14.242 1 91.5 238 SER A CA 1
ATOM 1834 C C . SER A 1 238 ? 21.578 3.857 -13.094 1 91.5 238 SER A C 1
ATOM 1836 O O . SER A 1 238 ? 22.547 4.609 -13.266 1 91.5 238 SER A O 1
ATOM 1838 N N . HIS A 1 239 ? 21.375 3.338 -11.945 1 87.56 239 HIS A N 1
ATOM 1839 C CA . HIS A 1 239 ? 22.219 3.574 -10.789 1 87.56 239 HIS A CA 1
ATOM 1840 C C . HIS A 1 239 ? 23.422 2.625 -10.789 1 87.56 239 HIS A C 1
ATOM 1842 O O . HIS A 1 239 ? 24.484 2.959 -10.258 1 87.56 239 HIS A O 1
ATOM 1848 N N . ALA A 1 240 ? 23.266 1.449 -11.273 1 79.94 240 ALA A N 1
ATOM 1849 C CA . ALA A 1 240 ? 24.344 0.479 -11.352 1 79.94 240 ALA A CA 1
ATOM 1850 C C . ALA A 1 240 ? 25.453 0.965 -12.289 1 79.94 240 ALA A C 1
ATOM 1852 O O . ALA A 1 240 ? 26.641 0.729 -12.047 1 79.94 240 ALA A O 1
ATOM 1853 N N . VAL A 1 241 ? 25.188 1.598 -13.352 1 66.94 241 VAL A N 1
ATOM 1854 C CA . VAL A 1 241 ? 26.141 2.104 -14.336 1 66.94 241 VAL 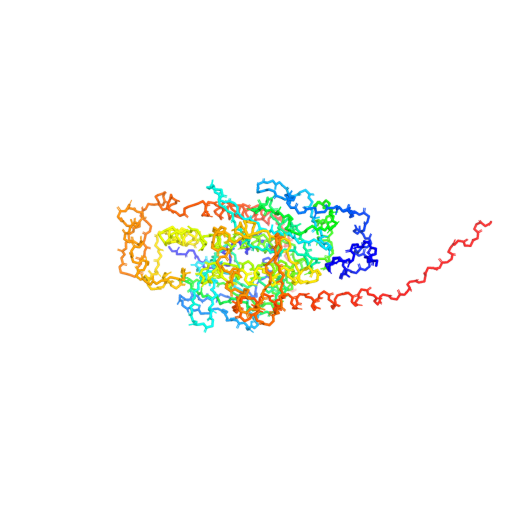A CA 1
ATOM 1855 C C . VAL A 1 241 ? 26.969 3.24 -13.719 1 66.94 241 VAL A C 1
ATOM 1857 O O . VAL A 1 241 ? 28.172 3.32 -13.922 1 66.94 241 VAL A O 1
ATOM 1860 N N . HIS A 1 242 ? 26.344 4.055 -12.992 1 58.56 242 HIS A N 1
ATOM 1861 C CA . HIS A 1 242 ? 27.047 5.191 -12.414 1 58.56 242 HIS A CA 1
ATOM 1862 C C . HIS A 1 242 ? 28.016 4.738 -11.32 1 58.56 242 HIS A C 1
ATOM 1864 O O . HIS A 1 242 ? 29.031 5.398 -11.07 1 58.56 242 HIS A O 1
ATOM 1870 N N . SER A 1 243 ? 27.75 3.678 -10.789 1 56.34 243 SER A N 1
ATOM 1871 C CA . SER A 1 243 ? 28.578 3.143 -9.719 1 56.34 243 SER A CA 1
ATOM 1872 C C . SER A 1 243 ? 29.859 2.518 -10.281 1 56.34 243 SER A C 1
ATOM 1874 O O . SER A 1 243 ? 30.891 2.484 -9.602 1 56.34 243 SER A O 1
ATOM 1876 N N . SER A 1 244 ? 29.859 1.985 -11.523 1 50.34 244 SER A N 1
ATOM 1877 C CA . SER A 1 244 ? 31.031 1.333 -12.109 1 50.34 244 SER A CA 1
ATOM 1878 C C . SER A 1 244 ? 32.031 2.357 -12.602 1 50.34 244 SER A C 1
ATOM 1880 O O . SER A 1 244 ? 33.188 2.014 -12.867 1 50.34 244 SER A O 1
ATOM 1882 N N . GLU A 1 245 ? 31.641 3.605 -12.898 1 44.72 245 GLU A N 1
ATOM 1883 C CA . GLU A 1 245 ? 32.594 4.531 -13.516 1 44.72 245 GLU A CA 1
ATOM 1884 C C . GLU A 1 245 ? 33.469 5.195 -12.469 1 44.72 245 GLU A C 1
ATOM 1886 O O . GLU A 1 245 ? 34.125 6.195 -12.758 1 44.72 245 GLU A O 1
ATOM 1891 N N . LEU A 1 246 ? 33.656 4.805 -11.344 1 40.97 246 LEU A N 1
ATOM 1892 C CA . LEU A 1 246 ? 34.688 5.48 -10.594 1 40.97 246 LEU A CA 1
ATOM 1893 C C . LEU A 1 246 ? 36.062 5.164 -11.172 1 40.97 246 LEU A C 1
ATOM 1895 O O . LEU A 1 246 ? 36.344 4.012 -11.523 1 40.97 246 LEU A O 1
ATOM 1899 N N . PRO A 1 247 ? 36.906 6.223 -11.539 1 35.5 247 PRO A N 1
ATOM 1900 C CA . PRO A 1 247 ? 38.281 6.004 -11.961 1 35.5 247 PRO A CA 1
ATOM 1901 C C . PRO A 1 247 ? 39.062 5.141 -10.969 1 35.5 247 PRO A C 1
ATOM 1903 O O . PRO A 1 247 ? 38.719 5.09 -9.781 1 35.5 247 PRO A O 1
ATOM 1906 N N . PRO A 1 248 ? 39.969 4.207 -11.445 1 32.22 248 PRO A N 1
ATOM 1907 C CA . PRO A 1 248 ? 40.906 3.459 -10.586 1 32.22 248 PRO A CA 1
ATOM 1908 C C . PRO A 1 248 ? 41.688 4.355 -9.633 1 32.22 248 PRO A C 1
ATOM 1910 O O . PRO A 1 248 ? 42.281 5.348 -10.055 1 32.22 248 PRO A O 1
ATOM 1913 N N . ALA A 1 249 ? 41.312 4.621 -8.539 1 32.41 249 ALA A N 1
ATOM 1914 C CA . ALA A 1 249 ? 42.25 5.293 -7.621 1 32.41 249 ALA A CA 1
ATOM 1915 C C . ALA A 1 249 ? 43.656 4.703 -7.711 1 32.41 249 ALA A C 1
ATOM 1917 O O . ALA A 1 249 ? 43.812 3.482 -7.805 1 32.41 249 ALA A O 1
ATOM 1918 N N . ARG A 1 250 ? 44.656 5.422 -7.914 1 28.28 250 ARG A N 1
ATOM 1919 C CA . ARG A 1 250 ? 46.094 5.164 -7.797 1 28.28 250 ARG A CA 1
ATOM 1920 C C . ARG A 1 250 ? 46.438 4.535 -6.449 1 28.28 250 ARG A C 1
ATOM 1922 O O . ARG A 1 250 ? 46.344 5.199 -5.41 1 28.28 250 ARG A O 1
ATOM 1929 N N . PHE A 1 251 ? 46.219 3.291 -6.184 1 25.83 251 PHE A N 1
ATOM 1930 C CA . PHE A 1 251 ? 46.844 2.615 -5.062 1 25.83 251 PHE A CA 1
ATOM 1931 C C . PHE A 1 251 ? 48.375 2.705 -5.176 1 25.83 251 PHE A C 1
ATOM 1933 O O . PHE A 1 251 ? 48.969 2.049 -6.023 1 25.83 251 PHE A O 1
ATOM 1940 N N . LYS A 1 252 ? 48.969 3.855 -4.934 1 28.03 252 LYS A N 1
ATOM 1941 C CA . LYS A 1 252 ? 50.406 3.992 -4.715 1 28.03 252 LYS A CA 1
ATOM 1942 C C . LYS A 1 252 ? 50.938 2.936 -3.738 1 28.03 252 LYS A C 1
ATOM 1944 O O . LYS A 1 252 ? 50.219 2.564 -2.795 1 28.03 252 LYS A O 1
ATOM 1949 N N . ARG A 1 253 ? 52.094 2.211 -3.975 1 25.97 253 ARG A N 1
ATOM 1950 C CA . ARG A 1 253 ? 53.062 1.202 -3.518 1 25.97 253 ARG A CA 1
ATOM 1951 C C . ARG A 1 253 ? 53.594 1.538 -2.127 1 25.97 253 ARG A C 1
ATOM 1953 O O . ARG A 1 253 ? 54.594 2.229 -1.992 1 25.97 253 ARG A O 1
ATOM 1960 N N . PHE A 1 254 ? 52.812 2.049 -1.2 1 26.02 254 PHE A N 1
ATOM 1961 C CA . PHE A 1 254 ? 53.625 2.338 -0.015 1 26.02 254 PHE A CA 1
ATOM 1962 C C . PHE A 1 254 ? 54.219 1.061 0.555 1 26.02 254 PHE A C 1
ATOM 1964 O O . PHE A 1 254 ? 54.781 1.066 1.658 1 26.02 254 PHE A O 1
ATOM 1971 N N . PHE A 1 255 ? 54.031 -0.175 -0.165 1 27.28 255 PHE A N 1
ATOM 1972 C CA . PHE A 1 255 ? 54.781 -1.256 0.474 1 27.28 255 PHE A CA 1
ATOM 1973 C C . PHE A 1 255 ? 56.25 -1.18 0.122 1 27.28 255 PHE A C 1
ATOM 1975 O O . PHE A 1 255 ? 57 -2.141 0.33 1 27.28 255 PHE A O 1
ATOM 1982 N N . GLN A 1 256 ? 56.75 -0.09 -0.53 1 25.66 256 GLN A N 1
ATOM 1983 C CA . GLN A 1 256 ? 58.156 -0.393 -0.805 1 25.66 256 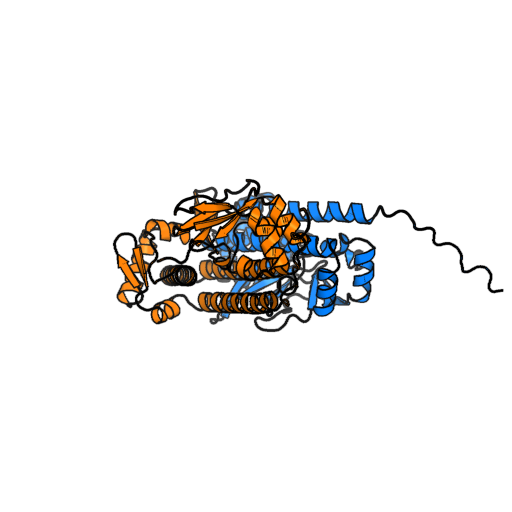GLN A CA 1
ATOM 1984 C C . GLN A 1 256 ? 58.969 -0.479 0.487 1 25.66 256 GLN A C 1
ATOM 1986 O O . GLN A 1 256 ? 59.75 -1.393 0.66 1 25.66 256 GLN A O 1
ATOM 1991 N N . SER A 1 257 ? 59.438 0.589 1.147 1 25.98 257 SER A N 1
ATOM 1992 C CA . SER A 1 257 ? 60.812 0.675 1.589 1 25.98 257 SER A CA 1
ATOM 1993 C C . SER A 1 257 ? 61 0.054 2.969 1 25.98 257 SER A C 1
ATOM 1995 O O . SER A 1 257 ? 62.094 0.105 3.541 1 25.98 257 SER A O 1
ATOM 1997 N N . ALA A 1 258 ? 60.062 -0.175 3.871 1 26.48 258 ALA A N 1
ATOM 1998 C CA . ALA A 1 258 ? 60.781 -0.477 5.094 1 26.48 258 ALA A CA 1
ATOM 1999 C C . ALA A 1 258 ? 61.531 -1.815 4.984 1 26.48 258 ALA A C 1
ATOM 2001 O O . ALA A 1 258 ? 60.906 -2.875 5.09 1 26.48 258 ALA A O 1
ATOM 2002 N N . GLU A 1 259 ? 62.531 -1.886 3.881 1 20.22 259 GLU A N 1
ATOM 2003 C CA . GLU A 1 259 ? 63.812 -2.338 4.367 1 20.22 259 GLU A CA 1
ATOM 2004 C C . GLU A 1 259 ? 64.5 -1.258 5.203 1 20.22 259 GLU A C 1
ATOM 2006 O O . GLU A 1 259 ? 64.438 -0.072 4.875 1 20.22 259 GLU A O 1
ATOM 2011 N N . MET B 1 1 ? -15.664 30.328 15.555 1 38.38 1 MET B N 1
ATOM 2012 C CA . MET B 1 1 ? -14.859 30.859 14.453 1 38.38 1 MET B CA 1
ATOM 2013 C C . MET B 1 1 ? -13.758 29.875 14.062 1 38.38 1 MET B C 1
ATOM 2015 O O . MET B 1 1 ? -13.078 29.312 14.922 1 38.38 1 MET B O 1
ATOM 2019 N N . LEU B 1 2 ? -13.883 29.25 12.898 1 51.91 2 LEU B N 1
ATOM 2020 C CA . LEU B 1 2 ? -12.859 28.312 12.477 1 51.91 2 LEU B CA 1
ATOM 2021 C C . LEU B 1 2 ? -11.469 28.938 12.594 1 51.91 2 LEU B C 1
ATOM 2023 O O . LEU B 1 2 ? -11.289 30.125 12.32 1 51.91 2 LEU B O 1
ATOM 2027 N N . PRO B 1 3 ? -10.648 28.375 13.484 1 56.44 3 PRO B N 1
ATOM 2028 C CA . PRO B 1 3 ? -9.312 28.969 13.594 1 56.44 3 PRO B CA 1
ATOM 2029 C C . PRO B 1 3 ? -8.773 29.453 12.258 1 56.44 3 PRO B C 1
ATOM 2031 O O . PRO B 1 3 ? -9.164 28.938 11.203 1 56.44 3 PRO B O 1
ATOM 2034 N N . PRO B 1 4 ? -8.164 30.516 12.297 1 70.69 4 PRO B N 1
ATOM 2035 C CA . PRO B 1 4 ? -7.562 31.031 11.062 1 70.69 4 PRO B CA 1
ATOM 2036 C C . PRO B 1 4 ? -6.754 29.984 10.312 1 70.69 4 PRO B C 1
ATOM 2038 O O . PRO B 1 4 ? -6.184 29.078 10.93 1 70.69 4 PRO B O 1
ATOM 2041 N N . GLN B 1 5 ? -6.949 29.922 9.07 1 84.19 5 GLN B N 1
ATOM 2042 C CA . GLN B 1 5 ? -6.277 28.984 8.18 1 84.19 5 GLN B CA 1
ATOM 2043 C C . GLN B 1 5 ? -4.762 29.031 8.375 1 84.19 5 GLN B C 1
ATOM 2045 O O . GLN B 1 5 ? -4.168 30.109 8.383 1 84.19 5 GLN B O 1
ATOM 2050 N N . SER B 1 6 ? -4.219 28.031 8.812 1 93.44 6 SER B N 1
ATOM 2051 C CA . SER B 1 6 ? -2.781 27.906 9.008 1 93.44 6 SER B CA 1
ATOM 2052 C C . SER B 1 6 ? -2.262 26.594 8.422 1 93.44 6 SER B C 1
ATOM 2054 O O . SER B 1 6 ? -2.924 25.562 8.516 1 93.44 6 SER B O 1
ATOM 2056 N N . PRO B 1 7 ? -1.107 26.688 7.793 1 96.19 7 PRO B N 1
ATOM 2057 C CA . PRO B 1 7 ? -0.522 25.438 7.305 1 96.19 7 PRO B CA 1
ATOM 2058 C C . PRO B 1 7 ? -0.308 24.422 8.422 1 96.19 7 PRO B C 1
ATOM 2060 O O . PRO B 1 7 ? -0.266 23.219 8.156 1 96.19 7 PRO B O 1
ATOM 2063 N N . LYS B 1 8 ? -0.279 24.859 9.641 1 95.81 8 LYS B N 1
ATOM 2064 C CA . LYS B 1 8 ? -0.002 23.984 10.773 1 95.81 8 LYS B CA 1
ATOM 2065 C C . LYS B 1 8 ? -1.233 23.156 11.148 1 95.81 8 LYS B C 1
ATOM 2067 O O . LYS B 1 8 ? -1.172 22.312 12.031 1 95.81 8 LYS B O 1
ATOM 2072 N N . GLN B 1 9 ? -2.303 23.469 10.469 1 96.62 9 GLN B N 1
ATOM 2073 C CA . GLN B 1 9 ? -3.461 22.594 10.609 1 96.62 9 GLN B CA 1
ATOM 2074 C C . GLN B 1 9 ? -3.201 21.234 9.953 1 96.62 9 GLN B C 1
ATOM 2076 O O . GLN B 1 9 ? -3.932 20.266 10.203 1 96.62 9 GLN B O 1
ATOM 2081 N N . ASN B 1 10 ? -2.248 21.156 9.086 1 98 10 ASN B N 1
ATOM 2082 C CA . ASN B 1 10 ? -1.719 19.875 8.633 1 98 10 ASN B CA 1
ATOM 2083 C C . ASN B 1 10 ? -0.678 19.328 9.602 1 98 10 ASN B C 1
ATOM 2085 O O . ASN B 1 10 ? 0.298 20 9.93 1 98 10 ASN B O 1
ATOM 2089 N N . LYS B 1 11 ? -0.812 18.109 9.961 1 98 11 LYS B N 1
ATOM 2090 C CA . LYS B 1 11 ? -0.037 17.562 11.062 1 98 11 LYS B CA 1
ATOM 2091 C C . LYS B 1 11 ? 1.422 17.359 10.664 1 98 11 LYS B C 1
ATOM 2093 O O . LYS B 1 11 ? 2.318 17.438 11.508 1 98 11 LYS B O 1
ATOM 2098 N N . ILE B 1 12 ? 1.672 17.078 9.383 1 98.06 12 ILE B N 1
ATOM 2099 C CA . ILE B 1 12 ? 3.049 16.953 8.914 1 98.06 12 ILE B CA 1
ATOM 2100 C C . ILE B 1 12 ? 3.75 18.312 9.031 1 98.06 12 ILE B C 1
ATOM 2102 O O . ILE B 1 12 ? 4.852 18.406 9.586 1 98.06 12 ILE B O 1
ATOM 2106 N N . LEU B 1 13 ? 3.129 19.344 8.508 1 97.5 13 LEU B N 1
ATOM 2107 C CA . LEU B 1 13 ? 3.703 20.688 8.547 1 97.5 13 LEU B CA 1
ATOM 2108 C C . LEU B 1 13 ? 3.844 21.172 9.984 1 97.5 13 LEU B C 1
ATOM 2110 O O . LEU B 1 13 ? 4.82 21.844 10.328 1 97.5 13 LEU B O 1
ATOM 2114 N N . ALA B 1 14 ? 2.91 20.828 10.82 1 97.19 14 ALA B N 1
ATOM 2115 C CA . ALA B 1 14 ? 2.926 21.219 12.227 1 97.19 14 ALA B CA 1
ATOM 2116 C C . ALA B 1 14 ? 4.082 20.562 12.969 1 97.19 14 ALA B C 1
ATOM 2118 O O . ALA B 1 14 ? 4.559 21.094 13.977 1 97.19 14 ALA B O 1
ATOM 2119 N N . ALA B 1 15 ? 4.5 19.469 12.516 1 96.94 15 ALA B N 1
ATOM 2120 C CA . ALA B 1 15 ? 5.52 18.688 13.195 1 96.94 15 ALA B CA 1
ATOM 2121 C C . ALA B 1 15 ? 6.922 19.141 12.797 1 96.94 15 ALA B C 1
ATOM 2123 O O . ALA B 1 15 ? 7.914 18.703 13.391 1 96.94 15 ALA B O 1
ATOM 2124 N N . LEU B 1 16 ? 7.02 19.984 11.828 1 95.62 16 LEU B N 1
ATOM 2125 C CA . LEU B 1 16 ? 8.32 20.406 11.328 1 95.62 16 LEU B CA 1
ATOM 2126 C C . LEU B 1 16 ? 9 21.359 12.305 1 95.62 16 LEU B C 1
ATOM 2128 O O . LEU B 1 16 ? 8.336 22.203 12.906 1 95.62 16 LEU B O 1
ATOM 2132 N N . PRO B 1 17 ? 10.305 21.219 12.391 1 92.81 17 PRO B N 1
ATOM 2133 C CA . PRO B 1 17 ? 11.023 22.266 13.133 1 92.81 17 PRO B CA 1
ATOM 2134 C C . PRO B 1 17 ? 10.883 23.641 12.492 1 92.81 17 PRO B C 1
ATOM 2136 O O . 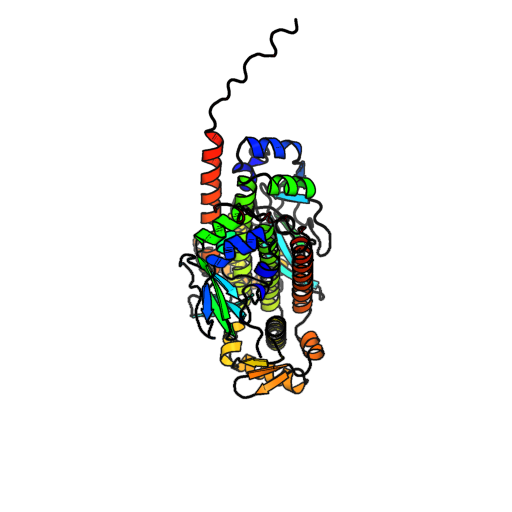PRO B 1 17 ? 10.609 23.75 11.297 1 92.81 17 PRO B O 1
ATOM 2139 N N . LEU B 1 18 ? 11.172 24.656 13.289 1 92.44 18 LEU B N 1
ATOM 2140 C CA . LEU B 1 18 ? 10.977 26.031 12.867 1 92.44 18 LEU B CA 1
ATOM 2141 C C . LEU B 1 18 ? 11.758 26.328 11.594 1 92.44 18 LEU B C 1
ATOM 2143 O O . LEU B 1 18 ? 11.25 26.984 10.688 1 92.44 18 LEU B O 1
ATOM 2147 N N . GLY B 1 19 ? 13 25.844 11.547 1 90.75 19 GLY B N 1
ATOM 2148 C CA . GLY B 1 19 ? 13.828 26.078 10.367 1 90.75 19 GLY B CA 1
ATOM 2149 C C . GLY B 1 19 ? 13.219 25.531 9.094 1 90.75 19 GLY B C 1
ATOM 2150 O O . GLY B 1 19 ? 13.094 26.25 8.102 1 90.75 19 GLY B O 1
ATOM 2151 N N . SER B 1 20 ? 12.789 24.297 9.125 1 92.12 20 SER B N 1
ATOM 2152 C CA . SER B 1 20 ? 12.18 23.656 7.965 1 92.12 20 SER B CA 1
ATOM 2153 C C . SER B 1 20 ? 10.836 24.297 7.617 1 92.12 20 SER B C 1
ATOM 2155 O O . SER B 1 20 ? 10.547 24.531 6.441 1 92.12 20 SER B O 1
ATOM 2157 N N . TYR B 1 21 ? 10.109 24.578 8.609 1 94.56 21 TYR B N 1
ATOM 2158 C CA . TYR B 1 21 ? 8.797 25.203 8.406 1 94.56 21 TYR B CA 1
ATOM 2159 C C . TYR B 1 21 ? 8.938 26.562 7.75 1 94.56 21 TYR B C 1
ATOM 2161 O O . TYR B 1 21 ? 8.211 26.875 6.805 1 94.56 21 TYR B O 1
ATOM 2169 N N . THR B 1 22 ? 9.891 27.328 8.227 1 93.69 22 THR B N 1
ATOM 2170 C CA . THR B 1 22 ? 10.086 28.688 7.727 1 93.69 22 THR B CA 1
ATOM 2171 C C . THR B 1 22 ? 10.531 28.656 6.266 1 93.69 22 THR B C 1
ATOM 2173 O O . THR B 1 22 ? 10.188 29.547 5.488 1 93.69 22 THR B O 1
ATOM 2176 N N . ARG B 1 23 ? 11.227 27.641 5.855 1 93.5 23 ARG B N 1
ATOM 2177 C CA . ARG B 1 23 ? 11.68 27.5 4.473 1 93.5 23 ARG B CA 1
ATOM 2178 C C . ARG B 1 23 ? 10.523 27.125 3.551 1 93.5 23 ARG B C 1
ATOM 2180 O O . ARG B 1 23 ? 10.484 27.562 2.395 1 93.5 23 ARG B O 1
ATOM 2187 N N . LEU B 1 24 ? 9.57 26.422 4.09 1 95.5 24 LEU B N 1
ATOM 2188 C CA . LEU B 1 24 ? 8.461 25.922 3.273 1 95.5 24 LEU B CA 1
ATOM 2189 C C . LEU B 1 24 ? 7.344 26.969 3.195 1 95.5 24 LEU B C 1
ATOM 2191 O O . LEU B 1 24 ? 6.629 27.031 2.193 1 95.5 24 LEU B O 1
ATOM 2195 N N . LEU B 1 25 ? 7.254 27.75 4.191 1 96.81 25 LEU B N 1
ATOM 2196 C CA . LEU B 1 25 ? 6.102 28.625 4.387 1 96.81 25 LEU B CA 1
ATOM 2197 C C . LEU B 1 25 ? 5.879 29.5 3.162 1 96.81 25 LEU B C 1
ATOM 2199 O O . LEU B 1 25 ? 4.762 29.578 2.639 1 96.81 25 LEU B O 1
ATOM 2203 N N . PRO B 1 26 ? 6.93 30.172 2.629 1 97.12 26 PRO B N 1
ATOM 2204 C CA . PRO B 1 26 ? 6.703 31.062 1.484 1 97.12 26 PRO B CA 1
ATOM 2205 C C . PRO B 1 26 ? 6.324 30.297 0.215 1 97.12 26 PRO B C 1
ATOM 2207 O O . PRO B 1 26 ? 5.836 30.906 -0.746 1 97.12 26 PRO B O 1
ATOM 2210 N N . LEU B 1 27 ? 6.531 29 0.187 1 97.62 27 LEU B N 1
ATOM 2211 C CA . LEU B 1 27 ? 6.324 28.203 -1.014 1 97.62 27 LEU B CA 1
ATOM 2212 C C . LEU B 1 27 ? 4.941 27.562 -1.004 1 97.62 27 LEU B C 1
ATOM 2214 O O . LEU B 1 27 ? 4.5 27.016 -2.016 1 97.62 27 LEU B O 1
ATOM 2218 N N . LEU B 1 28 ? 4.301 27.625 0.125 1 98.25 28 LEU B N 1
ATOM 2219 C CA . LEU B 1 28 ? 2.984 27 0.287 1 98.25 28 LEU B CA 1
ATOM 2220 C C . LEU B 1 28 ? 1.889 27.938 -0.234 1 98.25 28 LEU B C 1
ATOM 2222 O O . LEU B 1 28 ? 1.873 29.125 0.083 1 98.25 28 LEU B O 1
ATOM 2226 N N . GLU B 1 29 ? 1.011 27.359 -1.051 1 98.19 29 GLU B N 1
ATOM 2227 C CA . GLU B 1 29 ? -0.159 28.094 -1.546 1 98.19 29 GLU B CA 1
ATOM 2228 C C . GLU B 1 29 ? -1.443 27.547 -0.919 1 98.19 29 GLU B C 1
ATOM 2230 O O . GLU B 1 29 ? -1.721 26.344 -0.992 1 98.19 29 GLU B O 1
ATOM 2235 N N . HIS B 1 30 ? -2.168 28.453 -0.293 1 97.94 30 HIS B N 1
ATOM 2236 C CA . HIS B 1 30 ? -3.467 28.078 0.258 1 97.94 30 HIS B CA 1
ATOM 2237 C C . HIS B 1 30 ? -4.492 27.859 -0.849 1 97.94 30 HIS B C 1
ATOM 2239 O O . HIS B 1 30 ? -4.641 28.703 -1.737 1 97.94 30 HIS B O 1
ATOM 2245 N N . VAL B 1 31 ? -5.234 26.703 -0.85 1 98.06 31 VAL B N 1
ATOM 2246 C CA . VAL B 1 31 ? -6.145 26.406 -1.951 1 98.06 31 VAL B CA 1
ATOM 2247 C C . VAL B 1 31 ? -7.457 25.844 -1.401 1 98.06 31 VAL B C 1
ATOM 2249 O O . VAL B 1 31 ? -7.461 25.125 -0.406 1 98.06 31 VAL B O 1
ATOM 2252 N N . PRO B 1 32 ? -8.547 26.25 -2.041 1 98 32 PRO B N 1
ATOM 2253 C CA . PRO B 1 32 ? -9.789 25.516 -1.771 1 98 32 PRO B CA 1
ATOM 2254 C C . PRO B 1 32 ? -9.773 24.109 -2.35 1 98 32 PRO B C 1
ATOM 2256 O O . PRO B 1 32 ? -9.164 23.875 -3.398 1 98 32 PRO B O 1
ATOM 2259 N N . MET B 1 33 ? -10.391 23.203 -1.654 1 97.38 33 MET B N 1
ATOM 2260 C CA . MET B 1 33 ? -10.539 21.812 -2.1 1 97.38 33 MET B CA 1
ATOM 2261 C C . MET B 1 33 ? -12 21.375 -2.045 1 97.38 33 MET B C 1
ATOM 2263 O O . MET B 1 33 ? -12.406 20.688 -1.107 1 97.38 33 MET B O 1
ATOM 2267 N N . PRO B 1 34 ? -12.727 21.703 -3.104 1 97.69 34 PRO B N 1
ATOM 2268 C CA . PRO B 1 34 ? -14.148 21.344 -3.117 1 97.69 34 PRO B CA 1
ATOM 2269 C C . PRO B 1 34 ? -14.383 19.875 -3.451 1 97.69 34 PRO B C 1
ATOM 2271 O O . PRO B 1 34 ? -13.672 19.312 -4.285 1 97.69 34 PRO B O 1
ATOM 2274 N N . ALA B 1 35 ? -15.406 19.344 -2.807 1 95.5 35 ALA B N 1
ATOM 2275 C CA . ALA B 1 35 ? -15.781 17.953 -3.088 1 95.5 35 ALA B CA 1
ATOM 2276 C C . ALA B 1 35 ? -16 17.734 -4.582 1 95.5 35 ALA B C 1
ATOM 2278 O O . ALA B 1 35 ? -16.594 18.578 -5.258 1 95.5 35 ALA B O 1
ATOM 2279 N N . GLY B 1 36 ? -15.445 16.641 -5.074 1 94.19 36 GLY B N 1
ATOM 2280 C CA . GLY B 1 36 ? -15.609 16.312 -6.48 1 94.19 36 GLY B CA 1
ATOM 2281 C C . GLY B 1 36 ? -14.43 16.734 -7.336 1 94.19 36 GLY B C 1
ATOM 2282 O O . GLY B 1 36 ? -14.281 16.297 -8.477 1 94.19 36 GLY B O 1
ATOM 2283 N N . GLN B 1 37 ? -13.648 17.594 -6.773 1 96.19 37 GLN B N 1
ATOM 2284 C CA . GLN B 1 37 ? -12.461 18.016 -7.508 1 96.19 37 GLN B CA 1
ATOM 2285 C C . GLN B 1 37 ? -11.477 16.859 -7.68 1 96.19 37 GLN B C 1
ATOM 2287 O O . GLN B 1 37 ? -11.148 16.172 -6.711 1 96.19 37 GLN B O 1
ATOM 2292 N N . VAL B 1 38 ? -11.008 16.672 -8.93 1 94.69 38 VAL B N 1
ATOM 2293 C CA . VAL B 1 38 ? -9.938 15.719 -9.203 1 94.69 38 VAL B CA 1
ATOM 2294 C C . VAL B 1 38 ? -8.586 16.406 -9.078 1 94.69 38 VAL B C 1
ATOM 2296 O O . VAL B 1 38 ? -8.297 17.359 -9.812 1 94.69 38 VAL B O 1
ATOM 2299 N N . ILE B 1 39 ? -7.805 15.969 -8.125 1 93.31 39 ILE B N 1
ATOM 2300 C CA . ILE B 1 39 ? -6.484 16.547 -7.871 1 93.31 39 ILE B CA 1
ATOM 2301 C C . ILE B 1 39 ? -5.461 15.914 -8.812 1 93.31 39 ILE B C 1
ATOM 2303 O O . ILE B 1 39 ? -4.578 16.594 -9.328 1 93.31 39 ILE B O 1
ATOM 2307 N N . TYR B 1 40 ? -5.543 14.602 -8.938 1 90.81 40 TYR B N 1
ATOM 2308 C CA . TYR B 1 40 ? -4.637 13.867 -9.812 1 90.81 40 TYR B CA 1
ATOM 2309 C C . TYR B 1 40 ? -5.406 12.875 -10.68 1 90.81 40 TYR B C 1
ATOM 2311 O O . TYR B 1 40 ? -6.352 12.234 -10.219 1 90.81 40 TYR B O 1
ATOM 2319 N N . ASP B 1 41 ? -4.93 12.844 -11.906 1 88.75 41 ASP B N 1
ATOM 2320 C CA . ASP B 1 41 ? -5.359 11.805 -12.836 1 88.75 41 ASP B CA 1
ATOM 2321 C C . ASP B 1 41 ? -4.211 10.852 -13.156 1 88.75 41 ASP B C 1
ATOM 2323 O O . ASP B 1 41 ? -3.062 11.273 -13.297 1 88.75 41 ASP B O 1
ATOM 2327 N N . PRO B 1 42 ? -4.613 9.555 -13.273 1 85.25 42 PRO B N 1
ATOM 2328 C CA . PRO B 1 42 ? -3.555 8.594 -13.586 1 85.25 42 PRO B CA 1
ATOM 2329 C C . PRO B 1 42 ? -2.752 8.969 -14.828 1 85.25 42 PRO B C 1
ATOM 2331 O O . PRO B 1 42 ? -3.316 9.469 -15.805 1 85.25 42 PRO B O 1
ATOM 2334 N N . GLY B 1 43 ? -1.436 8.781 -14.773 1 82.44 43 GLY B N 1
ATOM 2335 C CA . GLY B 1 43 ? -0.563 8.961 -15.922 1 82.44 43 GLY B CA 1
ATOM 2336 C C . GLY B 1 43 ? -0.019 10.375 -16.047 1 82.44 43 GLY B C 1
ATOM 2337 O O . GLY B 1 43 ? 0.874 10.633 -16.844 1 82.44 43 GLY B O 1
ATOM 2338 N N . LEU B 1 44 ? -0.556 11.32 -15.312 1 82.56 44 LEU B N 1
ATOM 2339 C CA . LEU B 1 44 ? -0.074 12.695 -15.367 1 82.56 44 LEU B CA 1
ATOM 2340 C C . LEU B 1 44 ? 1.04 12.922 -14.352 1 82.56 44 LEU B C 1
ATOM 2342 O O . LEU B 1 44 ? 1.064 12.289 -13.297 1 82.56 44 LEU B O 1
ATOM 2346 N N . PRO B 1 45 ? 1.929 13.844 -14.664 1 85.88 45 PRO B N 1
ATOM 2347 C CA . PRO B 1 45 ? 3.031 14.125 -13.742 1 85.88 45 PRO B CA 1
ATOM 2348 C C . PRO B 1 45 ? 2.568 14.82 -12.461 1 85.88 45 PRO B C 1
ATOM 2350 O O . PRO B 1 45 ? 1.518 15.461 -12.453 1 85.88 45 PRO B O 1
ATOM 2353 N N . PHE B 1 46 ? 3.383 14.648 -11.422 1 86.19 46 PHE B N 1
ATOM 2354 C CA . PHE B 1 46 ? 3.127 15.305 -10.148 1 86.19 46 PHE B CA 1
ATOM 2355 C C . PHE B 1 46 ? 3.52 16.781 -10.203 1 86.19 46 PHE B C 1
ATOM 2357 O O . PHE B 1 46 ? 4.684 17.125 -9.992 1 86.19 46 PHE B O 1
ATOM 2364 N N . LYS B 1 47 ? 2.656 17.672 -10.359 1 91.69 47 LYS B N 1
ATOM 2365 C CA . LYS B 1 47 ? 2.998 19.094 -10.406 1 91.69 47 LYS B CA 1
ATOM 2366 C C . LYS B 1 47 ? 3.053 19.688 -9 1 91.69 47 LYS B C 1
ATOM 2368 O O . LYS B 1 47 ? 3.951 20.469 -8.688 1 91.69 47 LYS B O 1
ATOM 2373 N N . TYR B 1 48 ? 2.051 19.234 -8.18 1 96.06 48 TYR B N 1
ATOM 2374 C CA . TYR B 1 48 ? 1.963 19.75 -6.816 1 96.06 48 TYR B CA 1
ATOM 2375 C C . TYR B 1 48 ? 1.804 18.594 -5.82 1 96.06 48 TYR B C 1
ATOM 2377 O O . TYR B 1 48 ? 1.315 17.531 -6.176 1 96.06 48 TYR B O 1
ATOM 2385 N N . VAL B 1 49 ? 2.275 18.828 -4.68 1 97.19 49 VAL B N 1
ATOM 2386 C CA . VAL B 1 49 ? 1.907 18.047 -3.512 1 97.19 49 VAL B CA 1
ATOM 2387 C C . VAL B 1 49 ? 0.952 18.844 -2.627 1 97.19 49 VAL B C 1
ATOM 2389 O O . VAL B 1 49 ? 1.131 20.047 -2.436 1 97.19 49 VAL B O 1
ATOM 2392 N N . TYR B 1 50 ? -0.057 18.188 -2.119 1 98.06 50 TYR B N 1
ATOM 2393 C CA . TYR B 1 50 ? -1.067 18.875 -1.319 1 98.06 50 TYR B CA 1
ATOM 2394 C C . TYR B 1 50 ? -0.995 18.438 0.139 1 98.06 50 TYR B C 1
ATOM 2396 O O . TYR B 1 50 ? -0.789 17.266 0.432 1 98.06 50 TYR B O 1
ATOM 2404 N N . PHE B 1 51 ? -1.202 19.406 1.005 1 98.56 51 PHE B N 1
ATOM 2405 C CA . PHE B 1 51 ? -1.357 19.188 2.439 1 98.56 51 PHE B CA 1
ATOM 2406 C C . PHE B 1 51 ? -2.752 19.594 2.896 1 98.56 51 PHE B C 1
ATOM 2408 O O . PHE B 1 51 ? -2.98 20.766 3.256 1 98.56 51 PHE B O 1
ATOM 2415 N N . PRO B 1 52 ? -3.641 18.578 2.953 1 98.44 52 PRO B N 1
ATOM 2416 C CA . PRO B 1 52 ? -4.992 18.922 3.398 1 98.44 52 PRO B CA 1
ATOM 2417 C C . PRO B 1 52 ? -5.027 19.438 4.832 1 98.44 52 PRO B C 1
ATOM 2419 O O . PRO B 1 52 ? -4.258 18.984 5.68 1 98.44 52 PRO B O 1
ATOM 2422 N N . THR B 1 53 ? -5.91 20.391 5.09 1 97.69 53 THR B N 1
ATOM 2423 C CA . THR B 1 53 ? -6.082 20.906 6.441 1 97.69 53 THR B CA 1
ATOM 2424 C C . THR B 1 53 ? -7.418 20.453 7.027 1 97.69 53 THR B C 1
ATOM 2426 O O . THR B 1 53 ? -7.473 19.969 8.164 1 97.69 53 THR B O 1
ATOM 2429 N N . ASN B 1 54 ? -8.508 20.594 6.316 1 96.06 54 ASN B N 1
ATOM 2430 C CA . ASN B 1 54 ? -9.812 20.125 6.797 1 96.06 54 ASN B CA 1
ATOM 2431 C C . ASN B 1 54 ? -10.609 19.453 5.684 1 96.06 54 ASN B C 1
ATOM 2433 O O . ASN B 1 54 ? -11.836 19.359 5.762 1 96.06 54 ASN B O 1
ATOM 2437 N N . SER B 1 55 ? -9.984 19.125 4.637 1 97 55 SER B N 1
ATOM 2438 C CA . SER B 1 55 ? -10.57 18.312 3.574 1 97 55 SER B CA 1
ATOM 2439 C C . SER B 1 55 ? -10.125 16.859 3.678 1 97 55 SER B C 1
ATOM 2441 O O . SER B 1 55 ? -9.156 16.547 4.379 1 97 55 SER B O 1
ATOM 2443 N N . VAL B 1 56 ? -10.867 15.984 3.039 1 98 56 VAL B N 1
ATOM 2444 C CA . VAL B 1 56 ? -10.508 14.578 2.92 1 98 56 VAL B CA 1
ATOM 2445 C C . VAL B 1 56 ? -10.484 14.172 1.448 1 98 56 VAL B C 1
ATOM 2447 O O . VAL B 1 56 ? -11.414 14.477 0.698 1 98 56 VAL B O 1
ATOM 2450 N N . VAL B 1 57 ? -9.43 13.57 1.055 1 97.81 57 VAL B N 1
ATOM 2451 C CA . VAL B 1 57 ? -9.312 13.125 -0.329 1 97.81 57 VAL B CA 1
ATOM 2452 C C . VAL B 1 57 ? -9.305 11.594 -0.38 1 97.81 57 VAL B C 1
ATOM 2454 O O . VAL B 1 57 ? -8.844 10.938 0.557 1 97.81 57 VAL B O 1
ATOM 2457 N N . ALA B 1 58 ? -9.883 11.07 -1.448 1 97.44 58 ALA B N 1
ATOM 2458 C CA . ALA B 1 58 ? -9.906 9.633 -1.684 1 97.44 58 ALA B CA 1
ATOM 2459 C C . ALA B 1 58 ? -9 9.25 -2.85 1 97.44 58 ALA B C 1
ATOM 2461 O O . ALA B 1 58 ? -8.992 9.914 -3.885 1 97.44 58 ALA B O 1
ATOM 2462 N N . ARG B 1 59 ? -8.125 8.289 -2.588 1 96.25 59 ARG B N 1
ATOM 2463 C CA . ARG B 1 59 ? -7.426 7.633 -3.684 1 96.25 59 ARG B CA 1
ATOM 2464 C C . ARG B 1 59 ? -8.32 6.602 -4.363 1 96.25 59 ARG B C 1
ATOM 2466 O O . ARG B 1 59 ? -8.844 5.699 -3.709 1 96.25 59 ARG B O 1
ATOM 2473 N N . LEU B 1 60 ? -8.492 6.746 -5.691 1 95.38 60 LEU B N 1
ATOM 2474 C CA . LEU B 1 60 ? -9.398 5.883 -6.441 1 95.38 60 LEU B CA 1
ATOM 2475 C C . LEU B 1 60 ? -8.664 5.176 -7.578 1 95.38 60 LEU B C 1
ATOM 2477 O O . LEU B 1 60 ? -7.707 5.719 -8.133 1 95.38 60 LEU B O 1
ATOM 2481 N N . TYR B 1 61 ? -9.086 3.982 -7.805 1 93.69 61 TYR B N 1
ATOM 2482 C CA . TYR B 1 61 ? -8.719 3.32 -9.055 1 93.69 61 TYR B CA 1
ATOM 2483 C C . TYR B 1 61 ? -9.938 3.172 -9.961 1 93.69 61 TYR B C 1
ATOM 2485 O O . TYR B 1 61 ? -10.984 2.695 -9.531 1 93.69 61 TYR B O 1
ATOM 2493 N N . GLU B 1 62 ? -9.734 3.605 -11.133 1 92.06 62 GLU B N 1
ATOM 2494 C CA . GLU B 1 62 ? -10.766 3.441 -12.156 1 92.06 62 GLU B CA 1
ATOM 2495 C C . GLU B 1 62 ? -10.359 2.391 -13.188 1 92.06 62 GLU B C 1
ATOM 2497 O O . GLU B 1 62 ? -9.344 2.539 -13.867 1 92.06 62 GLU B O 1
ATOM 2502 N N . THR B 1 63 ? -11.203 1.405 -13.281 1 90.5 63 THR B N 1
ATOM 2503 C CA . THR B 1 63 ? -10.906 0.333 -14.227 1 90.5 63 THR B CA 1
ATOM 2504 C C . THR B 1 63 ? -11.211 0.772 -15.656 1 90.5 63 THR B C 1
ATOM 2506 O O . THR B 1 63 ? -11.844 1.81 -15.867 1 90.5 63 THR B O 1
ATOM 2509 N N . ALA B 1 64 ? -10.781 -0.039 -16.578 1 87 64 ALA B N 1
ATOM 2510 C CA . ALA B 1 64 ? -11.023 0.238 -18 1 87 64 ALA B CA 1
ATOM 2511 C C . ALA B 1 64 ? -12.516 0.216 -18.312 1 87 64 ALA B C 1
ATOM 2513 O O . ALA B 1 64 ? -12.977 0.921 -19.203 1 87 64 ALA B O 1
ATOM 2514 N N . SER B 1 65 ? -13.273 -0.554 -17.531 1 88.38 65 SER B N 1
ATOM 2515 C CA . SER B 1 65 ? -14.711 -0.652 -17.75 1 88.38 65 SER B CA 1
ATOM 2516 C C . SER B 1 65 ? -15.453 0.506 -17.094 1 88.38 65 SER B C 1
ATOM 2518 O O . SER B 1 65 ? -16.672 0.625 -17.219 1 88.38 65 SER B O 1
ATOM 2520 N N . GLY B 1 66 ? -14.711 1.3 -16.328 1 87.75 66 GLY B N 1
ATOM 2521 C CA . GLY B 1 66 ? -15.328 2.471 -15.727 1 87.75 66 GLY B CA 1
ATOM 2522 C C . GLY B 1 66 ? -15.695 2.264 -14.273 1 87.75 66 GLY B C 1
ATOM 2523 O O . GLY B 1 66 ? -16.125 3.199 -13.594 1 87.75 66 GLY B O 1
ATOM 2524 N N . ALA B 1 67 ? -15.531 1.053 -13.781 1 91 67 ALA B N 1
ATOM 2525 C CA . ALA B 1 67 ? -15.758 0.821 -12.359 1 91 67 ALA B CA 1
ATOM 2526 C C . ALA B 1 67 ? -14.688 1.51 -11.516 1 91 67 ALA B C 1
ATOM 2528 O O . ALA B 1 67 ? -13.547 1.664 -11.953 1 91 67 ALA B O 1
ATOM 2529 N N . CYS B 1 68 ? -15.117 1.962 -10.344 1 93.31 68 CYS B N 1
ATOM 2530 C CA . CYS B 1 68 ? -14.234 2.736 -9.484 1 93.31 68 CYS B CA 1
ATOM 2531 C C . CYS B 1 68 ? -14.312 2.252 -8.039 1 93.31 68 CYS B C 1
ATOM 2533 O O . CYS B 1 68 ? -15.383 1.874 -7.566 1 93.31 68 CYS B O 1
ATOM 2535 N N . THR B 1 69 ? -13.156 2.256 -7.41 1 95.44 69 THR B N 1
ATOM 2536 C CA . THR B 1 69 ? -13.125 1.912 -5.996 1 95.44 69 THR B CA 1
ATOM 2537 C C . THR B 1 69 ? -12.016 2.674 -5.277 1 95.44 69 THR B C 1
ATOM 2539 O O . THR B 1 69 ? -11 3.016 -5.883 1 95.44 69 THR B O 1
ATOM 2542 N N . GLN B 1 70 ? -12.266 2.943 -4.047 1 95.69 70 GLN B N 1
ATOM 2543 C CA . GLN B 1 70 ? -11.266 3.662 -3.258 1 95.69 70 GLN B CA 1
ATOM 2544 C C . GLN B 1 70 ? -10.211 2.711 -2.711 1 95.69 70 GLN B C 1
ATOM 2546 O O . GLN B 1 70 ? -10.508 1.565 -2.369 1 95.69 70 GLN B O 1
ATOM 2551 N N . THR B 1 71 ? -8.969 3.205 -2.578 1 96.44 71 THR B N 1
ATOM 2552 C CA . THR B 1 71 ? -7.875 2.402 -2.041 1 96.44 71 THR B CA 1
ATOM 2553 C C . THR B 1 71 ? -7.242 3.092 -0.836 1 96.44 71 THR B C 1
ATOM 2555 O O . THR B 1 71 ? -6.324 2.549 -0.218 1 96.44 71 THR B O 1
ATOM 2558 N N . GLY B 1 72 ? -7.73 4.246 -0.472 1 97.06 72 GLY B N 1
ATOM 2559 C CA . GLY B 1 72 ? -7.215 4.969 0.68 1 97.06 72 GLY B CA 1
ATOM 2560 C C . GLY B 1 72 ? -7.793 6.363 0.817 1 97.06 72 GLY B C 1
ATOM 2561 O O . GLY B 1 72 ? -8.211 6.969 -0.173 1 97.06 72 GLY B O 1
ATOM 2562 N N . LEU B 1 73 ? -7.812 6.859 2.045 1 98.25 73 LEU B N 1
ATOM 2563 C CA . LEU B 1 73 ? -8.227 8.219 2.367 1 98.25 73 LEU B CA 1
ATOM 2564 C C . LEU B 1 73 ? -7.078 9 2.992 1 98.25 73 LEU B C 1
ATOM 2566 O O . LEU B 1 73 ? -6.262 8.438 3.723 1 98.25 73 LEU B O 1
ATOM 2570 N N . ILE B 1 74 ? -7.062 10.211 2.662 1 98.56 74 ILE B N 1
ATOM 2571 C CA . ILE B 1 74 ? -6.039 11.086 3.227 1 98.56 74 ILE B CA 1
ATOM 2572 C C . ILE B 1 74 ? -6.688 12.367 3.75 1 98.56 74 ILE B C 1
ATOM 2574 O O . ILE B 1 74 ? -7.484 13 3.053 1 98.56 74 ILE B O 1
ATOM 2578 N N . GLY B 1 75 ? -6.426 12.719 4.996 1 98.31 75 GLY B N 1
ATOM 2579 C CA . GLY B 1 75 ? -6.816 13.984 5.602 1 98.31 75 GLY B CA 1
ATOM 2580 C C . GLY B 1 75 ? -5.633 14.844 6.012 1 98.31 75 GLY B C 1
ATOM 2581 O O . GLY B 1 75 ? -4.625 14.906 5.301 1 98.31 75 GLY B O 1
ATOM 2582 N N . ASN B 1 76 ? -5.77 15.531 7.141 1 98.31 76 ASN B N 1
ATOM 2583 C CA . ASN B 1 76 ? -4.742 16.484 7.559 1 98.31 76 ASN B CA 1
ATOM 2584 C C . ASN B 1 76 ? -3.549 15.773 8.188 1 98.31 76 ASN B C 1
ATOM 2586 O O . ASN B 1 76 ? -2.545 16.406 8.516 1 98.31 76 ASN B O 1
ATOM 2590 N N . GLU B 1 77 ? -3.621 14.469 8.359 1 98.31 77 GLU B N 1
ATOM 2591 C CA . GLU B 1 77 ? -2.504 13.68 8.883 1 98.31 77 GLU B CA 1
ATOM 2592 C C . GLU B 1 77 ? -1.481 13.391 7.785 1 98.31 77 GLU B C 1
ATOM 2594 O O . GLU B 1 77 ? -0.379 12.914 8.07 1 98.31 77 GLU B O 1
ATOM 2599 N N . GLY B 1 78 ? -1.829 13.664 6.523 1 98.25 78 GLY B N 1
ATOM 2600 C CA . GLY B 1 78 ? -0.939 13.234 5.457 1 98.25 78 GLY B CA 1
ATOM 2601 C C . GLY B 1 78 ? -0.769 14.273 4.367 1 98.25 78 GLY B C 1
ATOM 2602 O O . GLY B 1 78 ? -0.932 15.469 4.617 1 98.25 78 GLY B O 1
ATOM 2603 N N . LEU B 1 79 ? -0.234 13.844 3.248 1 98.06 79 LEU B N 1
ATOM 2604 C CA . LEU B 1 79 ? -0.093 14.648 2.043 1 98.06 79 LEU B CA 1
ATOM 2605 C C . LEU B 1 79 ? -0.493 13.852 0.805 1 98.06 79 LEU B C 1
ATOM 2607 O O . LEU B 1 79 ? -0.422 12.625 0.802 1 98.06 79 LEU B O 1
ATOM 2611 N N . VAL B 1 80 ? -1.005 14.555 -0.182 1 96.75 80 VAL B N 1
ATOM 2612 C CA . VAL B 1 80 ? -1.376 13.977 -1.468 1 96.75 80 VAL B CA 1
ATOM 2613 C C . VAL B 1 80 ? -0.203 14.078 -2.439 1 96.75 80 VAL B C 1
ATOM 2615 O O . VAL B 1 80 ? 0.335 15.164 -2.66 1 96.75 80 VAL B O 1
ATOM 2618 N N . GLY B 1 81 ? 0.183 12.984 -2.967 1 94.69 81 GLY B N 1
ATOM 2619 C CA . GLY B 1 81 ? 1.323 12.961 -3.869 1 94.69 81 GLY B CA 1
ATOM 2620 C C . GLY B 1 81 ? 2.576 12.391 -3.23 1 94.69 81 GLY B C 1
ATOM 2621 O O . GLY B 1 81 ? 3.691 12.742 -3.621 1 94.69 81 GLY B O 1
ATOM 2622 N N . VAL B 1 82 ? 2.41 11.57 -2.191 1 95.31 82 VAL B N 1
ATOM 2623 C CA . VAL B 1 82 ? 3.547 10.992 -1.48 1 95.31 82 VAL B CA 1
ATOM 2624 C C . VAL B 1 82 ? 4.398 10.172 -2.447 1 95.31 82 VAL B C 1
ATOM 2626 O O . VAL B 1 82 ? 5.621 10.117 -2.309 1 95.31 82 VAL B O 1
ATOM 2629 N N . SER B 1 83 ? 3.82 9.656 -3.484 1 93.56 83 SER B N 1
ATOM 2630 C CA . SER B 1 83 ? 4.508 8.859 -4.496 1 93.56 83 SER B CA 1
ATOM 2631 C C . SER B 1 83 ? 5.598 9.664 -5.188 1 93.56 83 SER B C 1
ATOM 2633 O O . SER B 1 83 ? 6.641 9.117 -5.559 1 93.56 83 SER B O 1
ATOM 2635 N N . ALA B 1 84 ? 5.371 10.938 -5.352 1 93.56 84 ALA B N 1
ATOM 2636 C CA . ALA B 1 84 ? 6.367 11.797 -5.984 1 93.56 84 ALA B CA 1
ATOM 2637 C C . ALA B 1 84 ? 7.641 11.875 -5.148 1 93.56 84 ALA B C 1
ATOM 2639 O O . ALA B 1 84 ? 8.742 11.992 -5.691 1 93.56 84 ALA B O 1
ATOM 2640 N N . LEU B 1 85 ? 7.496 11.797 -3.867 1 95.06 85 LEU B N 1
ATOM 2641 C CA . LEU B 1 85 ? 8.633 11.898 -2.961 1 95.06 85 LEU B CA 1
ATOM 2642 C C . LEU B 1 85 ? 9.336 10.555 -2.807 1 95.06 85 LEU B C 1
ATOM 2644 O O . LEU B 1 85 ? 10.523 10.5 -2.496 1 95.06 85 LEU B O 1
ATOM 2648 N N . LEU B 1 86 ? 8.57 9.469 -3.082 1 94.62 86 LEU B N 1
ATOM 2649 C CA . LEU B 1 86 ? 9.156 8.141 -3.021 1 94.62 86 LEU B CA 1
ATOM 2650 C C . LEU B 1 86 ? 9.859 7.797 -4.328 1 94.62 86 LEU B C 1
ATOM 2652 O O . LEU B 1 86 ? 10.5 6.75 -4.434 1 94.62 86 LEU B O 1
ATOM 2656 N N . GLY B 1 87 ? 9.742 8.617 -5.34 1 89.38 87 GLY B N 1
ATOM 2657 C CA . GLY B 1 87 ? 10.461 8.406 -6.59 1 89.38 87 GLY B CA 1
ATOM 2658 C C . GLY B 1 87 ? 9.547 8.016 -7.738 1 89.38 87 GLY B C 1
ATOM 2659 O O . GLY B 1 87 ? 10.023 7.645 -8.82 1 89.38 87 GLY B O 1
ATOM 2660 N N . GLY B 1 88 ? 8.273 8.086 -7.473 1 88.69 88 GLY B N 1
ATOM 2661 C CA . GLY B 1 88 ? 7.348 7.828 -8.562 1 88.69 88 GLY B CA 1
ATOM 2662 C C . GLY B 1 88 ? 7.32 8.938 -9.594 1 88.69 88 GLY B C 1
ATOM 2663 O O . GLY B 1 88 ? 7.523 10.109 -9.266 1 88.69 88 GLY B O 1
ATOM 2664 N N . GLU B 1 89 ? 7.059 8.484 -10.828 1 82.25 89 GLU B N 1
ATOM 2665 C CA . GLU B 1 89 ? 7.066 9.469 -11.906 1 82.25 89 GLU B CA 1
ATOM 2666 C C . GLU B 1 89 ? 5.656 9.945 -12.234 1 82.25 89 GLU B C 1
ATOM 2668 O O . GLU B 1 89 ? 5.461 11.086 -12.656 1 82.25 89 GLU B O 1
ATOM 2673 N N . ASN B 1 90 ? 4.738 9.086 -12.102 1 82.5 90 ASN B N 1
ATOM 2674 C CA . ASN B 1 90 ? 3.35 9.383 -12.445 1 82.5 90 ASN B CA 1
ATOM 2675 C C . ASN B 1 90 ? 2.387 8.859 -11.383 1 82.5 90 ASN B C 1
ATOM 2677 O O . ASN B 1 90 ? 2.742 7.973 -10.602 1 82.5 90 ASN B O 1
ATOM 2681 N N . TYR B 1 91 ? 1.294 9.477 -11.383 1 79.38 91 TYR B N 1
ATOM 2682 C CA . TYR B 1 91 ? 0.264 8.992 -10.477 1 79.38 91 TYR B CA 1
ATOM 2683 C C . TYR B 1 91 ? -0.377 7.715 -11.008 1 79.38 91 TYR B C 1
ATOM 2685 O O . TYR B 1 91 ? -0.719 7.629 -12.188 1 79.38 91 TYR B O 1
ATOM 2693 N N . SER B 1 92 ? -0.504 6.746 -10.141 1 79.56 92 SER B N 1
ATOM 2694 C CA . SER B 1 92 ? -1.127 5.484 -10.523 1 79.56 92 SER B CA 1
ATOM 2695 C C . SER B 1 92 ? -2.615 5.48 -10.188 1 79.56 92 SER B C 1
ATOM 2697 O O . SER B 1 92 ? -3.371 4.66 -10.711 1 79.56 92 SER B O 1
ATOM 2699 N N . ALA B 1 93 ? -2.965 6.406 -9.32 1 84.31 93 ALA B N 1
ATOM 2700 C CA . ALA B 1 93 ? -4.352 6.461 -8.859 1 84.31 93 ALA B CA 1
ATOM 2701 C C . ALA B 1 93 ? -4.973 7.824 -9.156 1 84.31 93 ALA B C 1
ATOM 2703 O O . ALA B 1 93 ? -4.258 8.82 -9.32 1 84.31 93 ALA B O 1
ATOM 2704 N N . ARG B 1 94 ? -6.27 7.785 -9.336 1 91.69 94 ARG B N 1
ATOM 2705 C CA . ARG B 1 94 ? -7.008 9.047 -9.305 1 91.69 94 ARG B CA 1
ATOM 2706 C C . ARG B 1 94 ? -7.219 9.523 -7.875 1 91.69 94 ARG B C 1
ATOM 2708 O O . ARG B 1 94 ? -7.504 8.727 -6.984 1 91.69 94 ARG B O 1
ATOM 2715 N N . VAL B 1 95 ? -7.008 10.789 -7.695 1 95.19 95 VAL B N 1
ATOM 2716 C CA . VAL B 1 95 ? -7.25 11.352 -6.371 1 95.19 95 VAL B CA 1
ATOM 2717 C C . VAL B 1 95 ? -8.367 12.391 -6.453 1 95.19 95 VAL B C 1
ATOM 2719 O O . VAL B 1 95 ? -8.289 13.344 -7.23 1 95.19 95 VAL B O 1
ATOM 2722 N N . LEU B 1 96 ? -9.391 12.148 -5.664 1 95.81 96 LEU B N 1
ATOM 2723 C CA . LEU B 1 96 ? -10.586 12.984 -5.66 1 95.81 96 LEU B CA 1
ATOM 2724 C C . LEU B 1 96 ? -10.852 13.539 -4.266 1 95.81 96 LEU B C 1
ATOM 2726 O O . LEU B 1 96 ? -10.711 12.828 -3.27 1 95.81 96 LEU B O 1
ATOM 2730 N N . VAL B 1 97 ? -11.281 14.875 -4.227 1 97.19 97 VAL B N 1
ATOM 2731 C CA . VAL B 1 97 ? -11.711 15.414 -2.943 1 97.19 97 VAL B CA 1
ATOM 2732 C C . VAL B 1 97 ? -13.078 14.836 -2.57 1 97.19 97 VAL B C 1
ATOM 2734 O O . VAL B 1 97 ? -14.062 15.047 -3.281 1 97.19 97 VAL B O 1
ATOM 2737 N N . MET B 1 98 ? -13.109 14.109 -1.524 1 95.88 98 MET B N 1
ATOM 2738 C CA . MET B 1 98 ? -14.336 13.461 -1.082 1 95.88 98 MET B CA 1
ATOM 2739 C C . MET B 1 98 ? -15.141 14.375 -0.173 1 95.88 98 MET B C 1
ATOM 2741 O O . MET B 1 98 ? -16.375 14.398 -0.24 1 95.88 98 MET B O 1
ATOM 2745 N N . SER B 1 99 ? -14.469 15.109 0.687 1 95.88 99 SER B N 1
ATOM 2746 C CA . SER B 1 99 ? -15.102 16.078 1.574 1 95.88 99 SER B CA 1
ATOM 2747 C C . SER B 1 99 ? -14.492 17.469 1.404 1 95.88 99 SER B C 1
ATOM 2749 O O . SER B 1 99 ? -13.281 17.641 1.528 1 95.88 99 SER B O 1
ATOM 2751 N N . THR B 1 100 ? -15.359 18.406 1.195 1 96.12 100 THR B N 1
ATOM 2752 C CA . THR B 1 100 ? -14.945 19.781 0.916 1 96.12 100 THR B CA 1
ATOM 2753 C C . THR B 1 100 ? -14.172 20.359 2.094 1 96.12 100 THR B C 1
ATOM 2755 O O . THR B 1 100 ? -14.539 20.156 3.252 1 96.12 100 THR B O 1
ATOM 2758 N N . GLY B 1 101 ? -13.141 21.109 1.775 1 96.25 101 GLY B N 1
ATOM 2759 C CA . GLY B 1 101 ? -12.336 21.875 2.723 1 96.25 101 GLY B CA 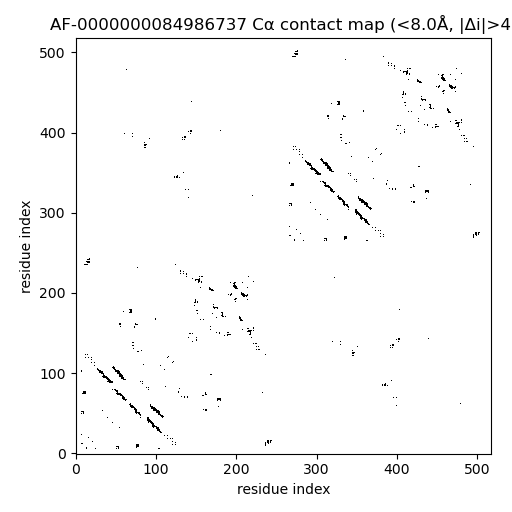1
ATOM 2760 C C . GLY B 1 101 ? -11.258 22.703 2.057 1 96.25 101 GLY B C 1
ATOM 2761 O O . GLY B 1 101 ? -11.5 23.344 1.028 1 96.25 101 GLY B O 1
ATOM 2762 N N . LYS B 1 102 ? -10.211 22.75 2.771 1 97.75 102 LYS B N 1
ATOM 2763 C CA . LYS B 1 102 ? -9.062 23.5 2.279 1 97.75 102 LYS B CA 1
ATOM 2764 C C . LYS B 1 102 ? -7.77 22.719 2.461 1 97.75 102 LYS B C 1
ATOM 2766 O O . LYS B 1 102 ? -7.781 21.609 3.008 1 97.75 102 LYS B O 1
ATOM 2771 N N . GLY B 1 103 ? -6.715 23.234 1.898 1 97.88 103 GLY B N 1
ATOM 2772 C CA . GLY B 1 103 ? -5.363 22.719 2.053 1 97.88 103 GLY B CA 1
ATOM 2773 C C . GLY B 1 103 ? -4.301 23.656 1.52 1 97.88 103 GLY B C 1
ATOM 2774 O O . GLY B 1 103 ? -4.598 24.812 1.171 1 97.88 103 GLY B O 1
ATOM 2775 N N . TYR B 1 104 ? -3.137 23.219 1.587 1 98.56 104 TYR B N 1
ATOM 2776 C CA . TYR B 1 104 ? -1.996 23.906 1.005 1 98.56 104 TYR B CA 1
ATOM 2777 C C . TYR B 1 104 ? -1.312 23.047 -0.051 1 98.56 104 TYR B C 1
ATOM 2779 O O . TYR B 1 104 ? -1.252 21.828 0.08 1 98.56 104 TYR B O 1
ATOM 2787 N N . ARG B 1 105 ? -0.899 23.656 -1.074 1 98.31 105 ARG B N 1
ATOM 2788 C CA . ARG B 1 105 ? -0.129 22.922 -2.072 1 98.31 105 ARG B CA 1
ATOM 2789 C C . ARG B 1 105 ? 1.242 23.562 -2.281 1 98.31 105 ARG B C 1
ATOM 2791 O O . ARG B 1 105 ? 1.449 24.734 -1.943 1 98.31 105 ARG B O 1
ATOM 2798 N N . ILE B 1 106 ? 2.168 22.844 -2.729 1 98.19 106 ILE B N 1
ATOM 2799 C CA . ILE B 1 106 ? 3.539 23.25 -3.012 1 98.19 106 ILE B CA 1
ATOM 2800 C C . ILE B 1 106 ? 4.031 22.562 -4.281 1 98.19 106 ILE B C 1
ATOM 2802 O O . ILE B 1 106 ? 3.697 21.391 -4.531 1 98.19 106 ILE B O 1
ATOM 2806 N N . LYS B 1 107 ? 4.773 23.281 -5.09 1 97.81 107 LYS B N 1
ATOM 2807 C CA . LYS B 1 107 ? 5.352 22.656 -6.273 1 97.81 107 LYS B CA 1
ATOM 2808 C C . LYS B 1 107 ? 6.195 21.438 -5.887 1 97.81 107 LYS B C 1
ATOM 2810 O O . LYS B 1 107 ? 6.977 21.5 -4.934 1 97.81 107 LYS B O 1
ATOM 2815 N N . THR B 1 108 ? 6.047 20.359 -6.668 1 96 108 THR B N 1
ATOM 2816 C CA . THR B 1 108 ? 6.715 19.094 -6.371 1 96 108 THR B CA 1
ATOM 2817 C C . THR B 1 108 ? 8.227 19.281 -6.324 1 96 108 THR B C 1
ATOM 2819 O O . THR B 1 108 ? 8.906 18.719 -5.469 1 96 108 THR B O 1
ATOM 2822 N N . SER B 1 109 ? 8.773 20.109 -7.207 1 94.88 109 SER B N 1
ATOM 2823 C CA . SER B 1 109 ? 10.219 20.328 -7.258 1 94.88 109 SER B CA 1
ATOM 2824 C C . SER B 1 109 ? 10.727 20.938 -5.953 1 94.88 109 SER B C 1
ATOM 2826 O O . SER B 1 109 ? 11.773 20.531 -5.445 1 94.88 109 SER B O 1
ATOM 2828 N N . PHE B 1 110 ? 9.945 21.828 -5.348 1 95.81 110 PHE B N 1
ATOM 2829 C CA . PHE B 1 110 ? 10.367 22.516 -4.133 1 95.81 110 PHE B CA 1
ATOM 2830 C C . PHE B 1 110 ? 10.336 21.562 -2.939 1 95.81 110 PHE B C 1
ATOM 2832 O O . PHE B 1 110 ? 11.266 21.547 -2.131 1 95.81 110 PHE B O 1
ATOM 2839 N N . ILE B 1 111 ? 9.289 20.797 -2.865 1 95.88 111 ILE B N 1
ATOM 2840 C CA . ILE B 1 111 ? 9.164 19.922 -1.707 1 95.88 111 ILE B CA 1
ATOM 2841 C C . ILE B 1 111 ? 10.164 18.781 -1.822 1 95.88 111 ILE B C 1
ATOM 2843 O O . ILE B 1 111 ? 10.672 18.281 -0.812 1 95.88 111 ILE B O 1
ATOM 2847 N N . ARG B 1 112 ? 10.469 18.375 -3.01 1 94.12 112 ARG B N 1
ATOM 2848 C CA . ARG B 1 112 ? 11.492 17.359 -3.215 1 94.12 112 ARG B CA 1
ATOM 2849 C C . ARG B 1 112 ? 12.844 17.844 -2.709 1 94.12 112 ARG B C 1
ATOM 2851 O O . ARG B 1 112 ? 13.586 17.078 -2.084 1 94.12 112 ARG B O 1
ATOM 2858 N N . ASP B 1 113 ? 13.164 19.078 -2.988 1 93.31 113 ASP B N 1
ATOM 2859 C CA . ASP B 1 113 ? 14.406 19.656 -2.502 1 93.31 113 ASP B CA 1
ATOM 2860 C C . ASP B 1 113 ? 14.461 19.656 -0.975 1 93.31 113 ASP B C 1
ATOM 2862 O O . ASP B 1 113 ? 15.477 19.281 -0.383 1 93.31 113 ASP B O 1
ATOM 2866 N N . GLU B 1 114 ? 13.367 20.047 -0.436 1 92.5 114 GLU B N 1
ATOM 2867 C CA . GLU B 1 114 ? 13.305 20.078 1.022 1 92.5 114 GLU B CA 1
ATOM 2868 C C . GLU B 1 114 ? 13.367 18.672 1.6 1 92.5 114 GLU B C 1
ATOM 2870 O O . GLU B 1 114 ? 13.977 18.438 2.646 1 92.5 114 GLU B O 1
ATOM 2875 N N . PHE B 1 115 ? 12.773 17.734 0.961 1 93.88 115 PHE B N 1
ATOM 2876 C CA . PHE B 1 115 ? 12.758 16.328 1.359 1 93.88 115 PHE B CA 1
ATOM 2877 C C . PHE B 1 115 ? 14.164 15.75 1.367 1 93.88 115 PHE B C 1
ATOM 2879 O O . PHE B 1 115 ? 14.5 14.93 2.223 1 93.88 115 PHE B O 1
ATOM 2886 N N . GLU B 1 116 ? 14.922 16.156 0.467 1 88.5 116 GLU B N 1
ATOM 2887 C CA . GLU B 1 116 ? 16.297 15.688 0.378 1 88.5 116 GLU B CA 1
ATOM 2888 C C . GLU B 1 116 ? 17.172 16.359 1.426 1 88.5 116 GLU B C 1
ATOM 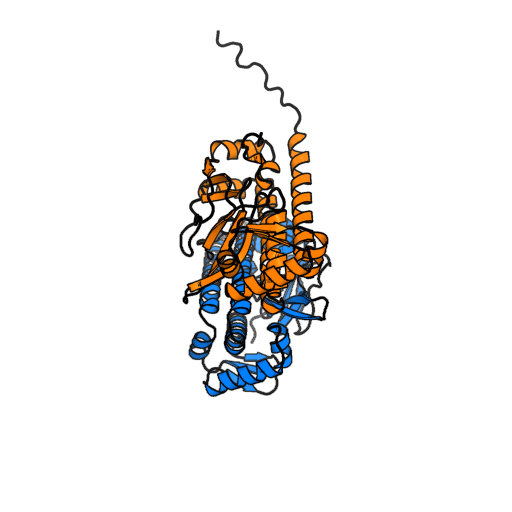2890 O O . GLU B 1 116 ? 18.141 15.766 1.906 1 88.5 116 GLU B O 1
ATOM 2895 N N . LEU B 1 117 ? 16.828 17.531 1.79 1 82.94 117 LEU B N 1
ATOM 2896 C CA . LEU B 1 117 ? 17.641 18.344 2.684 1 82.94 117 LEU B CA 1
ATOM 2897 C C . LEU B 1 117 ? 17.312 18.062 4.141 1 82.94 117 LEU B C 1
ATOM 2899 O O . LEU B 1 117 ? 18.203 17.984 4.988 1 82.94 117 LEU B O 1
ATOM 2903 N N . GLY B 1 118 ? 15.992 17.969 4.367 1 78.62 118 GLY B N 1
ATOM 2904 C CA . GLY B 1 118 ? 15.516 17.984 5.742 1 78.62 118 GLY B CA 1
ATOM 2905 C C . GLY B 1 118 ? 15.219 16.594 6.277 1 78.62 118 GLY B C 1
ATOM 2906 O O . GLY B 1 118 ? 14.375 15.883 5.734 1 78.62 118 GLY B O 1
ATOM 2907 N N . ASP B 1 119 ? 15.742 16.344 7.445 1 84.94 119 ASP B N 1
ATOM 2908 C CA . ASP B 1 119 ? 15.578 15.023 8.047 1 84.94 119 ASP B CA 1
ATOM 2909 C C . ASP B 1 119 ? 14.18 14.852 8.633 1 84.94 119 ASP B C 1
ATOM 2911 O O . ASP B 1 119 ? 13.562 13.805 8.477 1 84.94 119 ASP B O 1
ATOM 2915 N N . GLU B 1 120 ? 13.68 15.945 9.195 1 91.06 120 GLU B N 1
ATOM 2916 C CA . GLU B 1 120 ? 12.398 15.82 9.891 1 91.06 120 GLU B CA 1
ATOM 2917 C C . GLU B 1 120 ? 11.25 15.648 8.914 1 91.06 120 GLU B C 1
ATOM 2919 O O . GLU B 1 120 ? 10.359 14.828 9.125 1 91.06 120 GLU B O 1
ATOM 2924 N N . LEU B 1 121 ? 11.281 16.484 7.844 1 94.62 121 LEU B N 1
ATOM 2925 C CA . LEU B 1 121 ? 10.25 16.312 6.824 1 94.62 121 LEU B CA 1
ATOM 2926 C C . LEU B 1 121 ? 10.281 14.898 6.254 1 94.62 121 LEU B C 1
ATOM 2928 O O . LEU B 1 121 ? 9.242 14.266 6.098 1 94.62 121 LEU B O 1
ATOM 2932 N N . LYS B 1 122 ? 11.445 14.469 6.012 1 94.69 122 LYS B N 1
ATOM 2933 C CA . LYS B 1 122 ? 11.633 13.125 5.473 1 94.69 122 LYS B CA 1
ATOM 2934 C C . LYS B 1 122 ? 11.047 12.07 6.402 1 94.69 122 LYS B C 1
ATOM 2936 O O . LYS B 1 122 ? 10.305 11.188 5.961 1 94.69 122 LYS B O 1
ATOM 2941 N N . GLN B 1 123 ? 11.352 12.172 7.645 1 95.06 123 GLN B N 1
ATOM 2942 C CA . GLN B 1 123 ? 10.859 11.203 8.609 1 95.06 123 GLN B CA 1
ATOM 2943 C C . GLN B 1 123 ? 9.328 11.211 8.68 1 95.06 123 GLN B C 1
ATOM 2945 O O . GLN B 1 123 ? 8.695 10.156 8.727 1 95.06 123 GLN B O 1
ATOM 2950 N N . CYS B 1 124 ? 8.75 12.398 8.656 1 97 124 CYS B N 1
ATOM 2951 C CA . CYS B 1 124 ? 7.297 12.516 8.695 1 97 124 CYS B CA 1
ATOM 2952 C C . CYS B 1 124 ? 6.66 11.906 7.457 1 97 124 CYS B C 1
ATOM 2954 O O . CYS B 1 124 ? 5.684 11.156 7.559 1 97 124 CYS B O 1
ATOM 2956 N N . VAL B 1 125 ? 7.262 12.18 6.332 1 97.44 125 VAL B N 1
ATOM 2957 C CA . VAL B 1 125 ? 6.734 11.688 5.062 1 97.44 125 VAL B CA 1
ATOM 2958 C C . VAL B 1 125 ? 6.848 10.164 5.008 1 97.44 125 VAL B C 1
ATOM 2960 O O . VAL B 1 125 ? 5.906 9.484 4.609 1 97.44 125 VAL B O 1
ATOM 2963 N N . LEU B 1 126 ? 7.973 9.656 5.43 1 96.94 126 LEU B N 1
ATOM 2964 C CA . LEU B 1 126 ? 8.195 8.211 5.402 1 96.94 126 LEU B CA 1
ATOM 2965 C C . LEU B 1 126 ? 7.238 7.5 6.355 1 96.94 126 LEU B C 1
ATOM 2967 O O . LEU B 1 126 ? 6.676 6.457 6.012 1 96.94 126 LEU B O 1
ATOM 2971 N N . ARG B 1 127 ? 7.066 8.047 7.504 1 97.06 127 ARG B N 1
ATOM 2972 C CA . ARG B 1 127 ? 6.141 7.453 8.461 1 97.06 127 ARG B CA 1
ATOM 2973 C C . ARG B 1 127 ? 4.715 7.469 7.926 1 97.06 127 ARG B C 1
ATOM 2975 O O . ARG B 1 127 ? 3.965 6.508 8.117 1 97.06 127 ARG B O 1
ATOM 2982 N N . PHE B 1 128 ? 4.348 8.555 7.277 1 98.25 128 PHE B N 1
ATOM 2983 C CA . PHE B 1 128 ? 3.027 8.617 6.66 1 98.25 128 PHE B CA 1
ATOM 2984 C C . PHE B 1 128 ? 2.908 7.602 5.531 1 98.25 128 PHE B C 1
ATOM 2986 O O . PHE B 1 128 ? 1.868 6.957 5.375 1 98.25 128 PHE B O 1
ATOM 2993 N N . ALA B 1 129 ? 3.9 7.465 4.688 1 97.19 129 ALA B N 1
ATOM 2994 C CA . ALA B 1 129 ? 3.891 6.477 3.611 1 97.19 129 ALA B CA 1
ATOM 2995 C C . ALA B 1 129 ? 3.641 5.074 4.152 1 97.19 129 ALA B C 1
ATOM 2997 O O . ALA B 1 129 ? 2.873 4.305 3.574 1 97.19 129 ALA B O 1
ATOM 2998 N N . HIS B 1 130 ? 4.27 4.77 5.246 1 96 130 HIS B N 1
ATOM 2999 C CA . HIS B 1 130 ? 4.047 3.48 5.887 1 96 130 HIS B CA 1
ATOM 3000 C C . HIS B 1 130 ? 2.592 3.32 6.316 1 96 130 HIS B C 1
ATOM 3002 O O . HIS B 1 130 ? 1.974 2.287 6.055 1 96 130 HIS B O 1
ATOM 3008 N N . ALA B 1 131 ? 2.062 4.332 6.957 1 97.19 131 ALA B N 1
ATOM 3009 C CA . ALA B 1 131 ? 0.673 4.281 7.402 1 97.19 131 ALA B CA 1
ATOM 3010 C C . ALA B 1 131 ? -0.277 4.098 6.223 1 97.19 131 ALA B C 1
ATOM 3012 O O . ALA B 1 131 ? -1.242 3.336 6.309 1 97.19 131 ALA B O 1
ATOM 3013 N N . LEU B 1 132 ? 0.019 4.824 5.184 1 97.19 132 LEU B N 1
ATOM 3014 C CA . LEU B 1 132 ? -0.812 4.723 3.988 1 97.19 132 LEU B CA 1
ATOM 3015 C C . LEU B 1 132 ? -0.749 3.318 3.398 1 97.19 132 LEU B C 1
ATOM 3017 O O . LEU B 1 132 ? -1.762 2.789 2.934 1 97.19 132 LEU B O 1
ATOM 3021 N N . MET B 1 133 ? 0.399 2.684 3.371 1 95.44 133 MET B N 1
ATOM 3022 C CA . MET B 1 133 ? 0.541 1.305 2.912 1 95.44 133 MET B CA 1
ATOM 3023 C C . MET B 1 133 ? -0.313 0.361 3.752 1 95.44 133 MET B C 1
ATOM 3025 O O . MET B 1 133 ? -0.999 -0.509 3.213 1 95.44 133 MET B O 1
ATOM 3029 N N . VAL B 1 134 ? -0.262 0.565 5.035 1 95.44 134 VAL B N 1
ATOM 3030 C CA . VAL B 1 134 ? -1.067 -0.259 5.93 1 95.44 134 VAL B CA 1
ATOM 3031 C C . VAL B 1 134 ? -2.549 -0.062 5.621 1 95.44 134 VAL B C 1
ATOM 3033 O O . VAL B 1 134 ? -3.311 -1.03 5.559 1 95.44 134 VAL B O 1
ATOM 3036 N N . GLN B 1 135 ? -2.902 1.186 5.457 1 96.94 135 GLN B N 1
ATOM 3037 C CA . GLN B 1 135 ? -4.293 1.477 5.121 1 96.94 135 GLN B CA 1
ATOM 3038 C C . GLN B 1 135 ? -4.715 0.74 3.854 1 96.94 135 GLN B C 1
ATOM 3040 O O . GLN B 1 135 ? -5.762 0.085 3.83 1 96.94 135 GLN B O 1
ATOM 3045 N N . THR B 1 136 ? -3.924 0.815 2.82 1 96.69 136 THR B N 1
ATOM 3046 C CA . THR B 1 136 ? -4.246 0.187 1.544 1 96.69 136 THR B CA 1
ATOM 3047 C C . THR B 1 136 ? -4.324 -1.33 1.691 1 96.69 136 THR B C 1
ATOM 3049 O O . THR B 1 136 ? -5.191 -1.974 1.095 1 96.69 136 THR B O 1
ATOM 3052 N N . GLU B 1 137 ? -3.404 -1.884 2.455 1 95.75 137 GLU B N 1
ATOM 3053 C CA . GLU B 1 137 ? -3.428 -3.318 2.729 1 95.75 137 GLU B CA 1
ATOM 3054 C C . GLU B 1 137 ? -4.758 -3.738 3.352 1 95.75 137 GLU B C 1
ATOM 3056 O O . GLU B 1 137 ? -5.332 -4.762 2.971 1 95.75 137 GLU B O 1
ATOM 3061 N N . GLN B 1 138 ? -5.238 -2.969 4.273 1 95.75 138 GLN B N 1
ATOM 3062 C CA . GLN B 1 138 ? -6.477 -3.332 4.957 1 95.75 138 GLN B CA 1
ATOM 3063 C C . GLN B 1 138 ? -7.68 -3.182 4.027 1 95.75 138 GLN B C 1
ATOM 3065 O O . GLN B 1 138 ? -8.648 -3.939 4.129 1 95.75 138 GLN B O 1
ATOM 3070 N N . VAL B 1 139 ? -7.59 -2.242 3.086 1 96.75 139 VAL B N 1
ATOM 3071 C CA . VAL B 1 139 ? -8.633 -2.143 2.072 1 96.75 139 VAL B CA 1
ATOM 3072 C C . VAL B 1 139 ? -8.648 -3.408 1.22 1 96.75 139 VAL B C 1
ATOM 3074 O O . VAL B 1 139 ? -9.719 -3.949 0.921 1 96.75 139 VAL B O 1
ATOM 3077 N N . ALA B 1 140 ? -7.465 -3.877 0.854 1 96.31 140 ALA B N 1
ATOM 3078 C CA . ALA B 1 140 ? -7.371 -5.109 0.074 1 96.31 140 ALA B CA 1
ATOM 3079 C C . ALA B 1 140 ? -8.023 -6.273 0.811 1 96.31 140 ALA B C 1
ATOM 3081 O O . ALA B 1 140 ? -8.781 -7.047 0.219 1 96.31 140 ALA B O 1
ATOM 3082 N N . VAL B 1 141 ? -7.75 -6.363 2.086 1 95.69 141 VAL B N 1
ATOM 3083 C CA . VAL B 1 141 ? -8.289 -7.445 2.902 1 95.69 141 VAL B CA 1
ATOM 3084 C C . VAL B 1 141 ? -9.805 -7.289 3.029 1 95.69 141 VAL B C 1
ATOM 3086 O O . VAL B 1 141 ? -10.547 -8.266 2.895 1 95.69 141 VAL B O 1
ATOM 3089 N N . SER B 1 142 ? -10.242 -6.086 3.281 1 95.69 142 SER B N 1
ATOM 3090 C CA . SER B 1 142 ? -11.672 -5.805 3.396 1 95.69 142 SER B CA 1
ATOM 3091 C C . SER B 1 142 ? -12.414 -6.184 2.119 1 95.69 142 SER B C 1
ATOM 3093 O O . SER B 1 142 ? -13.477 -6.797 2.174 1 95.69 142 SER B O 1
ATOM 3095 N N . ASN B 1 143 ? -11.875 -5.848 1.012 1 95.94 143 ASN B N 1
ATOM 3096 C CA . ASN B 1 143 ? -12.5 -6.141 -0.273 1 95.94 143 ASN B CA 1
ATOM 3097 C C . ASN B 1 143 ? -12.672 -7.641 -0.485 1 95.94 143 ASN B C 1
ATOM 3099 O O . ASN B 1 143 ? -13.586 -8.07 -1.188 1 95.94 143 ASN B O 1
ATOM 3103 N N . ARG B 1 144 ? -11.836 -8.375 0.184 1 95.62 144 ARG B N 1
ATOM 3104 C CA . ARG B 1 144 ? -11.891 -9.828 0.028 1 95.62 144 ARG B CA 1
ATOM 3105 C C . ARG B 1 144 ? -12.938 -10.438 0.947 1 95.62 144 ARG B C 1
ATOM 3107 O O . ARG B 1 144 ? -13.656 -11.367 0.553 1 95.62 144 ARG B O 1
ATOM 3114 N N . TYR B 1 145 ? -13.156 -9.867 2.17 1 95.25 145 TYR B N 1
ATOM 3115 C CA . TYR B 1 145 ? -13.852 -10.672 3.168 1 95.25 145 TYR B CA 1
ATOM 3116 C C . TYR B 1 145 ? -15.07 -9.93 3.711 1 95.25 145 TYR B C 1
ATOM 3118 O O . TYR B 1 145 ? -15.961 -10.547 4.301 1 95.25 145 TYR B O 1
ATOM 3126 N N . HIS B 1 146 ? -15.133 -8.664 3.582 1 95.94 146 HIS B N 1
ATOM 3127 C CA . HIS B 1 146 ? -16.156 -7.891 4.281 1 95.94 146 HIS B CA 1
ATOM 3128 C C . HIS B 1 146 ? -17.438 -7.812 3.463 1 95.94 146 HIS B C 1
ATOM 3130 O O . HIS B 1 146 ? -17.391 -7.703 2.236 1 95.94 146 HIS B O 1
ATOM 3136 N N . THR B 1 147 ? -18.531 -7.859 4.176 1 96.88 147 THR B N 1
ATOM 3137 C CA . THR B 1 147 ? -19.812 -7.504 3.584 1 96.88 147 THR B CA 1
ATOM 3138 C C . THR B 1 147 ? -19.891 -6.004 3.314 1 96.88 147 THR B C 1
ATOM 3140 O O . THR B 1 147 ? -19.047 -5.238 3.801 1 96.88 147 THR B O 1
ATOM 3143 N N . VAL B 1 148 ? -20.875 -5.613 2.576 1 97.62 148 VAL B N 1
ATOM 3144 C CA . VAL B 1 148 ? -21 -4.207 2.205 1 97.62 148 VAL B CA 1
ATOM 3145 C C . VAL B 1 148 ? -21.25 -3.363 3.453 1 97.62 148 VAL B C 1
ATOM 3147 O O . VAL B 1 148 ? -20.75 -2.234 3.553 1 97.62 148 VAL B O 1
ATOM 3150 N N . ASP B 1 149 ? -22.031 -3.904 4.457 1 97.31 149 ASP B N 1
ATOM 3151 C CA . ASP B 1 149 ? -22.281 -3.127 5.668 1 97.31 149 ASP B CA 1
ATOM 3152 C C . ASP B 1 149 ? -21 -2.939 6.477 1 97.31 149 ASP B C 1
ATOM 3154 O O . ASP B 1 149 ? -20.781 -1.884 7.078 1 97.31 149 ASP B O 1
ATOM 3158 N N . GLN B 1 150 ? -20.156 -3.969 6.488 1 97.31 150 GLN B N 1
ATOM 3159 C CA . GLN B 1 150 ? -18.859 -3.844 7.148 1 97.31 150 GLN B CA 1
ATOM 3160 C C . GLN B 1 150 ? -17.984 -2.814 6.445 1 97.31 150 GLN B C 1
ATOM 3162 O O . GLN B 1 150 ? -17.328 -1.995 7.094 1 97.31 150 GLN B O 1
ATOM 3167 N N . GLN B 1 151 ? -18 -2.824 5.133 1 97.69 151 GLN B N 1
ATOM 3168 C CA . GLN B 1 151 ? -17.219 -1.889 4.344 1 97.69 151 GLN B CA 1
ATOM 3169 C C . GLN B 1 151 ? -17.703 -0.457 4.527 1 97.69 151 GLN B C 1
ATOM 3171 O O . GLN B 1 151 ? -16.906 0.474 4.625 1 97.69 151 GLN B O 1
ATOM 3176 N N . LEU B 1 152 ? -19 -0.32 4.516 1 97.88 152 LEU B N 1
ATOM 3177 C CA . LEU B 1 152 ? -19.578 1.003 4.727 1 97.88 152 LEU B CA 1
ATOM 3178 C C . LEU B 1 152 ? -19.219 1.534 6.113 1 97.88 152 LEU B C 1
ATOM 3180 O O . LEU B 1 152 ? -18.906 2.713 6.266 1 97.88 152 LEU B O 1
ATOM 3184 N N . SER B 1 153 ? -19.328 0.65 7.117 1 98.19 153 SER B N 1
ATOM 3185 C CA . SER B 1 153 ? -18.938 1.038 8.469 1 98.19 153 SER B CA 1
ATOM 3186 C C . SER B 1 153 ? -17.484 1.502 8.523 1 98.19 153 SER B C 1
ATOM 3188 O O . SER B 1 153 ? -17.188 2.527 9.133 1 98.19 153 SER B O 1
ATOM 3190 N N . TYR B 1 154 ? -16.656 0.743 7.867 1 97.69 154 TYR B N 1
ATOM 3191 C CA . TYR B 1 154 ? -15.234 1.086 7.781 1 97.69 154 TYR B CA 1
ATOM 3192 C C . TYR B 1 154 ? -15.039 2.451 7.133 1 97.69 154 TYR B C 1
ATOM 3194 O O . TYR B 1 154 ? -14.305 3.295 7.656 1 97.69 154 TYR B O 1
ATOM 3202 N N . LEU B 1 155 ? -15.695 2.701 6 1 97.31 155 LEU B N 1
ATOM 3203 C CA . LEU B 1 155 ? -15.57 3.953 5.262 1 97.31 155 LEU B CA 1
ATOM 3204 C C . LEU B 1 155 ? -16 5.137 6.125 1 97.31 155 LEU B C 1
ATOM 3206 O O . LEU B 1 155 ? -15.32 6.168 6.152 1 97.31 155 LEU B O 1
ATOM 3210 N N . LEU B 1 156 ? -17.078 4.961 6.82 1 97.19 156 LEU B N 1
ATOM 3211 C CA . LEU B 1 156 ? -17.594 6.027 7.664 1 97.19 156 LEU B CA 1
ATOM 3212 C C . LEU B 1 156 ? -16.641 6.34 8.805 1 97.19 156 LEU B C 1
ATOM 3214 O O . LEU B 1 156 ? -16.359 7.504 9.086 1 97.19 156 LEU B O 1
ATOM 3218 N N . LEU B 1 157 ? -16.109 5.328 9.422 1 97.75 157 LEU B N 1
ATOM 3219 C CA . LEU B 1 157 ? -15.195 5.527 10.539 1 97.75 157 LEU B CA 1
ATOM 3220 C C . LEU B 1 157 ? -13.914 6.207 10.07 1 97.75 157 LEU B C 1
ATOM 3222 O O . LEU B 1 157 ? -13.43 7.145 10.711 1 97.75 157 LEU B O 1
ATOM 3226 N N . MET B 1 158 ? -13.398 5.758 8.938 1 97.5 158 MET B N 1
ATOM 3227 C CA . MET B 1 158 ? -12.195 6.359 8.367 1 97.5 158 MET B CA 1
ATOM 3228 C C . MET B 1 158 ? -12.414 7.836 8.07 1 97.5 158 MET B C 1
ATOM 3230 O O . MET B 1 158 ? -11.523 8.656 8.281 1 97.5 158 MET B O 1
ATOM 3234 N N . SER B 1 159 ? -13.586 8.133 7.594 1 96.69 159 SER B N 1
ATOM 3235 C CA . SER B 1 159 ? -13.922 9.516 7.289 1 96.69 159 SER B CA 1
ATOM 3236 C C . SER B 1 159 ? -14.031 10.352 8.562 1 96.69 159 SER B C 1
ATOM 3238 O O . SER B 1 159 ? -13.516 11.469 8.625 1 96.69 159 SER B O 1
ATOM 3240 N N . MET B 1 160 ? -14.641 9.789 9.586 1 95.81 160 MET B N 1
ATOM 3241 C CA . MET B 1 160 ? -14.844 10.516 10.844 1 95.81 160 MET B CA 1
ATOM 3242 C C . MET B 1 160 ? -13.516 10.781 11.539 1 95.81 160 MET B C 1
ATOM 3244 O O . MET B 1 160 ? -13.359 11.797 12.219 1 95.81 160 MET B O 1
ATOM 3248 N N . ASP B 1 161 ? -12.578 9.891 11.328 1 96.75 161 ASP B N 1
ATOM 3249 C CA . ASP B 1 161 ? -11.25 10.094 11.906 1 96.75 161 ASP B CA 1
ATOM 3250 C C . ASP B 1 161 ? -10.562 11.305 11.289 1 96.75 161 ASP B C 1
ATOM 3252 O O . ASP B 1 161 ? -9.57 11.805 11.828 1 96.75 161 ASP B O 1
ATOM 3256 N N . ARG B 1 162 ? -11.078 11.828 10.18 1 96.88 162 ARG B N 1
ATOM 3257 C CA . ARG B 1 162 ? -10.383 12.867 9.422 1 96.88 162 ARG B CA 1
ATOM 3258 C C . ARG B 1 162 ? -11.227 14.133 9.32 1 96.88 162 ARG B C 1
ATOM 3260 O O . ARG B 1 162 ? -10.758 15.156 8.836 1 96.88 162 ARG B O 1
ATOM 3267 N N . LEU B 1 163 ? -12.438 14.031 9.688 1 93.94 163 LEU B N 1
ATOM 3268 C CA . LEU B 1 163 ? -13.367 15.156 9.633 1 93.94 163 LEU B CA 1
ATOM 3269 C C . LEU B 1 163 ? -13.82 15.562 11.031 1 93.94 163 LEU B C 1
ATOM 3271 O O . LEU B 1 163 ? -13.898 14.719 11.93 1 93.94 163 LEU B O 1
ATOM 3275 N N . PRO B 1 164 ? -14.094 16.891 11.062 1 89.12 164 PRO B N 1
ATOM 3276 C CA . PRO B 1 164 ? -14.734 17.281 12.32 1 89.12 164 PRO B CA 1
ATOM 3277 C C . PRO B 1 164 ? -16.203 16.859 12.391 1 89.12 164 PRO B C 1
ATOM 3279 O O . PRO B 1 164 ? -16.891 16.828 11.367 1 89.12 164 PRO B O 1
ATOM 3282 N N . GLY B 1 165 ? -16.641 16.344 13.453 1 88.38 165 GLY B N 1
ATOM 3283 C CA . GLY B 1 165 ? -18.047 16.016 13.633 1 88.38 165 GLY B CA 1
ATOM 3284 C C . GLY B 1 165 ? -18.344 14.547 13.375 1 88.38 165 GLY B C 1
ATOM 3285 O O . GLY B 1 165 ? -17.453 13.703 13.414 1 88.38 165 GLY B O 1
ATOM 3286 N N . ASN B 1 166 ? -19.688 14.289 13.062 1 92.38 166 ASN B N 1
ATOM 3287 C CA . ASN B 1 166 ? -20.125 12.906 12.93 1 92.38 166 ASN B CA 1
ATOM 3288 C C . ASN B 1 166 ? -20.875 12.68 11.617 1 92.38 166 ASN B C 1
ATOM 3290 O O . ASN B 1 166 ? -21.594 11.688 11.477 1 92.38 166 ASN B O 1
ATOM 3294 N N . GLU B 1 167 ? -20.703 13.68 10.695 1 92.06 167 GLU B N 1
ATOM 3295 C CA . GLU B 1 167 ? -21.453 13.57 9.453 1 92.06 167 GLU B CA 1
ATOM 3296 C C . GLU B 1 167 ? -20.531 13.461 8.25 1 92.06 167 GLU B C 1
ATOM 3298 O O . GLU B 1 167 ? -19.469 14.094 8.211 1 92.06 167 GLU B O 1
ATOM 3303 N N . LEU B 1 168 ? -20.938 12.609 7.324 1 92.81 168 LEU B N 1
ATOM 3304 C CA . LEU B 1 168 ? -20.297 12.523 6.012 1 92.81 168 LEU B CA 1
ATOM 3305 C C . LEU B 1 168 ? -21.297 12.859 4.906 1 92.81 168 LEU B C 1
ATOM 3307 O O . LEU B 1 168 ? -22.328 12.188 4.77 1 92.81 168 LEU B O 1
ATOM 3311 N N . HIS B 1 169 ? -21 13.906 4.16 1 92.56 169 HIS B N 1
ATOM 3312 C CA . HIS B 1 169 ? -21.875 14.305 3.053 1 92.56 169 HIS B CA 1
ATOM 3313 C C . HIS B 1 169 ? -21.594 13.461 1.81 1 92.56 169 HIS B C 1
ATOM 3315 O O . HIS B 1 169 ? -20.828 13.875 0.935 1 92.56 169 HIS B O 1
ATOM 3321 N N . ILE B 1 170 ? -22.25 12.352 1.817 1 92.5 170 ILE B N 1
ATOM 3322 C CA . ILE B 1 170 ? -22.078 11.422 0.705 1 92.5 170 ILE B CA 1
ATOM 3323 C C . ILE B 1 170 ? -23.422 10.734 0.395 1 92.5 170 ILE B C 1
ATOM 3325 O O . ILE B 1 170 ? -24.156 10.367 1.308 1 92.5 170 ILE B O 1
ATOM 3329 N N . THR B 1 171 ? -23.797 10.695 -0.911 1 93.25 171 THR B N 1
ATOM 3330 C CA . THR B 1 171 ? -24.969 9.953 -1.324 1 93.25 171 THR B CA 1
ATOM 3331 C C . THR B 1 171 ? -24.688 8.453 -1.377 1 93.25 171 THR B C 1
ATOM 3333 O O . THR B 1 171 ? -23.516 8.047 -1.332 1 93.25 171 THR B O 1
ATOM 3336 N N . HIS B 1 172 ? -25.734 7.688 -1.414 1 95.06 172 HIS B N 1
ATOM 3337 C CA . HIS B 1 172 ? -25.562 6.246 -1.564 1 95.06 172 HIS B CA 1
ATOM 3338 C C . HIS B 1 172 ? -24.844 5.918 -2.871 1 95.06 172 HIS B C 1
ATOM 3340 O O . HIS B 1 172 ? -24.078 4.957 -2.936 1 95.06 172 HIS B O 1
ATOM 3346 N N . GLU B 1 173 ? -25.094 6.703 -3.875 1 94.31 173 GLU B N 1
ATOM 3347 C CA . GLU B 1 173 ? -24.406 6.527 -5.156 1 94.31 173 GLU B CA 1
ATOM 3348 C C . GLU B 1 173 ? -22.906 6.785 -5.023 1 94.31 173 GLU B C 1
ATOM 3350 O O . GLU B 1 173 ? -22.094 6.004 -5.52 1 94.31 173 GLU B O 1
ATOM 3355 N N . GLN B 1 174 ? -22.594 7.844 -4.379 1 93.56 174 GLN B N 1
ATOM 3356 C CA . GLN B 1 174 ? -21.188 8.18 -4.164 1 93.56 174 GLN B CA 1
ATOM 3357 C C . GLN B 1 174 ? -20.5 7.137 -3.293 1 93.56 174 GLN B C 1
ATOM 3359 O O . GLN B 1 174 ? -19.359 6.746 -3.564 1 93.56 174 GLN B O 1
ATOM 3364 N N . ALA B 1 175 ? -21.188 6.699 -2.26 1 95.69 175 ALA B N 1
ATOM 3365 C CA . ALA B 1 175 ? -20.625 5.641 -1.421 1 95.69 175 ALA B CA 1
ATOM 3366 C C . ALA B 1 175 ? -20.391 4.367 -2.229 1 95.69 175 ALA B C 1
ATOM 3368 O O . ALA B 1 175 ? -19.406 3.662 -2.02 1 95.69 175 ALA B O 1
ATOM 3369 N N . GLY B 1 176 ? -21.375 4.066 -3.111 1 96.88 176 GLY B N 1
ATOM 3370 C CA . GLY B 1 176 ? -21.219 2.926 -3.998 1 96.88 176 GLY B CA 1
ATOM 3371 C C . GLY B 1 176 ? -19.953 3.006 -4.844 1 96.88 176 GLY B C 1
ATOM 3372 O O . GLY B 1 176 ? -19.266 2.004 -5.031 1 96.88 176 GLY B O 1
ATOM 3373 N N . ILE B 1 177 ? -19.609 4.203 -5.301 1 94.19 177 ILE B N 1
ATOM 3374 C CA . ILE B 1 177 ? -18.406 4.43 -6.086 1 94.19 177 ILE B CA 1
ATOM 3375 C C . ILE B 1 177 ? -17.172 4.188 -5.215 1 94.19 177 ILE B C 1
ATOM 3377 O O . ILE B 1 177 ? -16.266 3.469 -5.617 1 94.19 177 ILE B O 1
ATOM 3381 N N . MET B 1 178 ? -17.203 4.715 -3.992 1 95.19 178 MET B N 1
ATOM 3382 C CA . MET B 1 178 ? -16.062 4.555 -3.09 1 95.19 178 MET B CA 1
ATOM 3383 C C . MET B 1 178 ? -15.82 3.084 -2.781 1 95.19 178 MET B C 1
ATOM 3385 O O . MET B 1 178 ? -14.672 2.641 -2.73 1 95.19 178 MET B O 1
ATOM 3389 N N . LEU B 1 179 ? -16.875 2.383 -2.682 1 97.06 179 LEU B N 1
ATOM 3390 C CA . LEU B 1 179 ? -16.766 1 -2.234 1 97.06 179 LEU B CA 1
ATOM 3391 C C . LEU B 1 179 ? -16.672 0.049 -3.422 1 97.06 179 LEU B C 1
ATOM 3393 O O . LEU B 1 179 ? -16.422 -1.146 -3.248 1 97.06 179 LEU B O 1
ATOM 3397 N N . GLY B 1 180 ? -16.875 0.56 -4.605 1 96.5 180 GLY B N 1
ATOM 3398 C CA . GLY B 1 180 ? -16.859 -0.281 -5.789 1 96.5 180 GLY B CA 1
ATOM 3399 C C . GLY B 1 180 ? -18.031 -1.241 -5.859 1 96.5 180 GLY B C 1
ATOM 3400 O O . GLY B 1 180 ? -17.891 -2.379 -6.312 1 96.5 180 GLY B O 1
ATOM 3401 N N . VAL B 1 181 ? -19.188 -0.864 -5.312 1 97.25 181 VAL B N 1
ATOM 3402 C CA . VAL B 1 181 ? -20.391 -1.687 -5.328 1 97.25 181 VAL B CA 1
ATOM 3403 C C . VAL B 1 181 ? -21.562 -0.882 -5.895 1 97.25 181 VAL B C 1
ATOM 3405 O O . VAL B 1 181 ? -21.422 0.312 -6.172 1 97.25 181 VAL B O 1
ATOM 3408 N N . ARG B 1 182 ? -22.672 -1.549 -6.051 1 96.81 182 ARG B N 1
ATOM 3409 C CA . ARG B 1 182 ? -23.859 -0.881 -6.57 1 96.81 182 ARG B CA 1
ATOM 3410 C C . ARG B 1 182 ? -24.516 -0.022 -5.5 1 96.81 182 ARG B C 1
ATOM 3412 O O . ARG B 1 182 ? -24.469 -0.357 -4.312 1 96.81 182 ARG B O 1
ATOM 3419 N N . ARG B 1 183 ? -25.156 1.031 -5.961 1 96.25 183 ARG B N 1
ATOM 3420 C CA . ARG B 1 183 ? -25.875 1.938 -5.07 1 96.25 183 ARG B CA 1
ATOM 3421 C C . ARG B 1 183 ? -26.891 1.186 -4.23 1 96.25 183 ARG B C 1
ATOM 3423 O O . ARG B 1 183 ? -27.062 1.475 -3.043 1 96.25 183 ARG B O 1
ATOM 3430 N N . GLU B 1 184 ? -27.562 0.138 -4.836 1 97.88 184 GLU B N 1
ATOM 3431 C CA . GLU B 1 184 ? -28.594 -0.638 -4.156 1 97.88 184 GLU B CA 1
ATOM 3432 C C . GLU B 1 184 ? -28.016 -1.412 -2.977 1 97.88 184 GLU B C 1
ATOM 3434 O O . GLU B 1 184 ? -28.656 -1.547 -1.937 1 97.88 184 GLU B O 1
ATOM 3439 N N . SER B 1 185 ? -26.828 -1.855 -3.174 1 98 185 SER B N 1
ATOM 3440 C CA . SER B 1 185 ? -26.156 -2.576 -2.1 1 98 185 SER B CA 1
ATOM 3441 C C . SER B 1 185 ? -25.844 -1.655 -0.922 1 98 185 SER B C 1
ATOM 3443 O O . SER B 1 185 ? -25.984 -2.055 0.236 1 98 185 SER B O 1
ATOM 3445 N N . VAL B 1 186 ? -25.5 -0.418 -1.202 1 97.5 186 VAL B N 1
ATOM 3446 C CA . VAL B 1 186 ? -25.219 0.561 -0.158 1 97.5 186 VAL B CA 1
ATOM 3447 C C . VAL B 1 186 ? -26.516 0.91 0.588 1 97.5 186 VAL B C 1
ATOM 3449 O O . VAL B 1 186 ? -26.5 1.039 1.814 1 97.5 186 VAL B O 1
ATOM 3452 N N . THR B 1 187 ? -27.562 1.03 -0.165 1 97.06 187 THR B N 1
ATOM 3453 C CA . THR B 1 187 ? -28.844 1.349 0.434 1 97.06 187 THR B CA 1
ATOM 3454 C C . THR B 1 187 ? -29.25 0.28 1.444 1 97.06 187 THR B C 1
ATOM 3456 O O . THR B 1 187 ? -29.656 0.6 2.564 1 97.06 187 THR B O 1
ATOM 3459 N N . VAL B 1 188 ? -29.109 -0.952 1.057 1 97.94 188 VAL B N 1
ATOM 3460 C CA . VAL B 1 188 ? -29.438 -2.066 1.935 1 97.94 188 VAL B CA 1
ATOM 3461 C C . VAL B 1 188 ? -28.547 -2.045 3.17 1 97.94 188 VAL B C 1
ATOM 3463 O O . VAL B 1 188 ? -29.031 -2.186 4.297 1 97.94 188 VAL B O 1
ATOM 3466 N N . ALA B 1 189 ? -27.312 -1.839 2.975 1 98 189 ALA B N 1
ATOM 3467 C CA . ALA B 1 189 ? -26.344 -1.797 4.07 1 98 189 ALA B CA 1
ATOM 3468 C C . ALA B 1 189 ? -26.641 -0.643 5.023 1 98 189 ALA B C 1
ATOM 3470 O O . ALA B 1 189 ? -26.594 -0.808 6.242 1 98 189 ALA B O 1
ATOM 3471 N N . ALA B 1 190 ? -26.906 0.515 4.453 1 97.38 190 ALA B N 1
ATOM 3472 C CA . ALA B 1 190 ? -27.219 1.694 5.254 1 97.38 190 ALA B CA 1
ATOM 3473 C C . ALA B 1 190 ? -28.469 1.461 6.113 1 97.38 190 ALA B C 1
ATOM 3475 O O . ALA B 1 190 ? -28.5 1.842 7.285 1 97.38 190 ALA B O 1
ATOM 3476 N N . HIS B 1 191 ? -29.375 0.849 5.547 1 96.69 191 HIS B N 1
ATOM 3477 C CA . HIS B 1 191 ? -30.594 0.552 6.293 1 96.69 191 HIS B CA 1
ATOM 3478 C C . HIS B 1 191 ? -30.328 -0.41 7.441 1 96.69 191 HIS B C 1
ATOM 3480 O O . HIS B 1 191 ? -30.875 -0.249 8.539 1 96.69 191 HIS B O 1
ATOM 3486 N N . LYS B 1 192 ? -29.562 -1.382 7.133 1 97.69 192 LYS B N 1
ATOM 3487 C CA . LYS B 1 192 ? -29.188 -2.34 8.164 1 97.69 192 LYS B CA 1
ATOM 3488 C C . LYS B 1 192 ? -28.469 -1.647 9.32 1 97.69 192 LYS B C 1
ATOM 3490 O O . LYS B 1 192 ? -28.797 -1.888 10.492 1 97.69 192 LYS B O 1
ATOM 3495 N N . LEU B 1 193 ? -27.562 -0.812 9.039 1 97.75 193 LEU B N 1
ATOM 3496 C CA . LEU B 1 193 ? -26.781 -0.094 10.047 1 97.75 193 LEU B CA 1
ATOM 3497 C C . LEU B 1 193 ? -27.672 0.888 10.805 1 97.75 193 LEU B C 1
ATOM 3499 O O . LEU B 1 193 ? -27.484 1.093 12.008 1 97.75 193 LEU B O 1
ATOM 3503 N N . GLN B 1 194 ? -28.578 1.502 10.078 1 97 194 GLN B N 1
ATOM 3504 C CA . GLN B 1 194 ? -29.516 2.418 10.711 1 97 194 GLN B CA 1
ATOM 3505 C C . GLN B 1 194 ? -30.438 1.679 11.688 1 97 194 GLN B C 1
ATOM 3507 O O . GLN B 1 194 ? -30.688 2.158 12.789 1 97 194 GLN B O 1
ATOM 3512 N N . ALA B 1 195 ? -30.922 0.576 11.273 1 97.12 195 ALA B N 1
ATOM 3513 C CA . ALA B 1 195 ? -31.781 -0.239 12.125 1 97.12 195 ALA B CA 1
ATOM 3514 C C . ALA B 1 195 ? -31.062 -0.667 13.398 1 97.12 195 ALA B C 1
ATOM 3516 O O . ALA B 1 195 ? -31.672 -0.778 14.461 1 97.12 195 ALA B O 1
ATOM 3517 N N . ALA B 1 196 ? -29.797 -0.848 13.289 1 96.44 196 ALA B N 1
ATOM 3518 C CA . ALA B 1 196 ? -28.984 -1.246 14.438 1 96.44 196 ALA B CA 1
ATOM 3519 C C . ALA B 1 196 ? -28.641 -0.043 15.305 1 96.44 196 ALA B C 1
ATOM 3521 O O . ALA B 1 196 ? -28.047 -0.195 16.375 1 96.44 196 ALA B O 1
ATOM 3522 N N . GLY B 1 197 ? -28.938 1.199 14.812 1 96.12 197 GLY B N 1
ATOM 3523 C CA . GLY B 1 197 ? -28.703 2.424 15.562 1 96.12 197 GLY B CA 1
ATOM 3524 C C . GLY B 1 197 ? -27.297 2.982 15.375 1 96.12 197 GLY B C 1
ATOM 3525 O O . GLY B 1 197 ? -26.891 3.877 16.109 1 96.12 197 GLY B O 1
ATOM 3526 N N . ALA B 1 198 ? -26.562 2.48 14.406 1 97.31 198 ALA B N 1
ATOM 3527 C CA . ALA B 1 198 ? -25.172 2.877 14.219 1 97.31 198 ALA B CA 1
ATOM 3528 C C . ALA B 1 198 ? -25.078 4.176 13.422 1 97.31 198 ALA B C 1
ATOM 3530 O O . ALA B 1 198 ? -24.172 4.984 13.656 1 97.31 198 ALA B O 1
ATOM 3531 N N . ILE B 1 199 ? -26.031 4.316 12.461 1 97.81 199 ILE B N 1
ATOM 3532 C CA . ILE B 1 199 ? -25.984 5.512 11.625 1 97.81 199 ILE B CA 1
ATOM 3533 C C . ILE B 1 199 ? -27.391 6.074 11.445 1 97.81 199 ILE B C 1
ATOM 3535 O O . ILE B 1 199 ? -28.375 5.438 11.82 1 97.81 199 ILE B O 1
ATOM 3539 N N . ARG B 1 200 ? -27.469 7.293 11.016 1 96.31 200 ARG B N 1
ATOM 3540 C CA . ARG B 1 200 ? -28.688 7.945 10.57 1 96.31 200 ARG B CA 1
ATOM 3541 C C . ARG B 1 200 ? -28.562 8.406 9.117 1 96.31 200 ARG B C 1
ATOM 3543 O O . ARG B 1 200 ? -27.578 9.039 8.742 1 96.31 200 ARG B O 1
ATOM 3550 N N . CYS B 1 201 ? -29.562 7.98 8.367 1 92.5 201 CYS B N 1
ATOM 3551 C CA . CYS B 1 201 ? -29.578 8.367 6.957 1 92.5 201 CYS B CA 1
ATOM 3552 C C . CYS B 1 201 ? -30.484 9.562 6.73 1 92.5 201 CYS B C 1
ATOM 3554 O O . CYS B 1 201 ? -31.609 9.609 7.238 1 92.5 201 CYS B O 1
ATOM 3556 N N . ARG B 1 202 ? -29.891 10.547 6.176 1 85.06 202 ARG B N 1
ATOM 3557 C CA . ARG B 1 202 ? -30.656 11.695 5.688 1 85.06 202 ARG B CA 1
ATOM 3558 C C . ARG B 1 202 ? -30.391 11.938 4.203 1 85.06 202 ARG B C 1
ATOM 3560 O O . ARG B 1 202 ? -29.531 11.281 3.605 1 85.06 202 ARG B O 1
ATOM 3567 N N . ARG B 1 203 ? -31.234 12.828 3.713 1 81.38 203 ARG B N 1
ATOM 3568 C CA . ARG B 1 203 ? -31.016 13.109 2.297 1 81.38 203 ARG B CA 1
ATOM 3569 C C . ARG B 1 203 ? -29.609 13.648 2.055 1 81.38 203 ARG B C 1
ATOM 3571 O O . ARG B 1 203 ? -29.25 14.711 2.566 1 81.38 203 ARG B O 1
ATOM 3578 N N . GLY B 1 204 ? -28.812 12.867 1.441 1 80.94 204 GLY B N 1
ATOM 3579 C CA . GLY B 1 204 ? -27.5 13.273 0.966 1 80.94 204 GLY B CA 1
ATOM 3580 C C . GLY B 1 204 ? -26.422 13.156 2.025 1 80.94 204 GLY B C 1
ATOM 3581 O O . GLY B 1 204 ? -25.297 13.6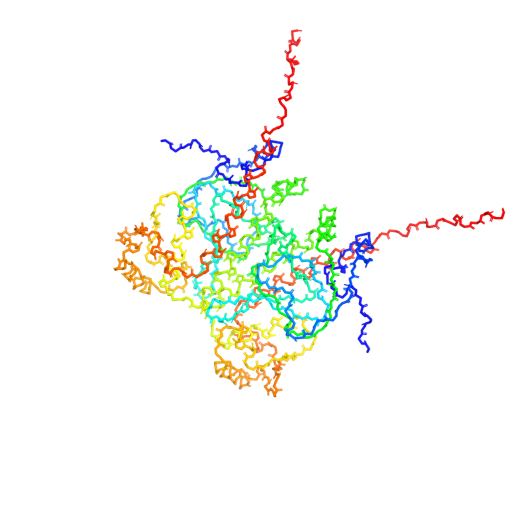17 1.822 1 80.94 204 GLY B O 1
ATOM 3582 N N . HIS B 1 205 ? -26.797 12.68 3.168 1 87.94 205 HIS B N 1
ATOM 3583 C CA . HIS B 1 205 ? -25.734 12.594 4.16 1 87.94 205 HIS B CA 1
ATOM 3584 C C . HIS B 1 205 ? -25.922 11.383 5.066 1 87.94 205 HIS B C 1
ATOM 3586 O O . HIS B 1 205 ? -27.047 10.898 5.25 1 87.94 205 HIS B O 1
ATOM 3592 N N . LEU B 1 206 ? -24.844 10.836 5.445 1 94.12 206 LEU B N 1
ATOM 3593 C CA . LEU B 1 206 ? -24.781 9.781 6.457 1 94.12 206 LEU B CA 1
ATOM 3594 C C . LEU B 1 206 ? -24.172 10.305 7.746 1 94.12 206 LEU B C 1
ATOM 3596 O O . LEU B 1 206 ? -23.125 10.945 7.723 1 94.12 206 LEU B O 1
ATOM 3600 N N . ALA B 1 207 ? -24.906 10.125 8.836 1 94.81 207 ALA B N 1
ATOM 3601 C CA . ALA B 1 207 ? -24.391 10.562 10.133 1 94.81 207 ALA B CA 1
ATOM 3602 C C . ALA B 1 207 ? -24.125 9.359 11.039 1 94.81 207 ALA B C 1
ATOM 3604 O O . ALA B 1 207 ? -24.922 8.422 11.094 1 94.81 207 ALA B O 1
ATOM 3605 N N . VAL B 1 208 ? -23 9.375 11.719 1 95.38 208 VAL B N 1
ATOM 3606 C CA . VAL B 1 208 ? -22.719 8.344 12.711 1 95.38 208 VAL B CA 1
ATOM 3607 C C . VAL B 1 208 ? -23.5 8.625 13.984 1 95.38 208 VAL B C 1
ATOM 3609 O O . VAL B 1 208 ? -23.344 9.688 14.594 1 95.38 208 VAL B O 1
ATOM 3612 N N . ALA B 1 209 ? -24.344 7.762 14.383 1 96.69 209 ALA B N 1
ATOM 3613 C CA . ALA B 1 209 ? -25.172 7.914 15.57 1 96.69 209 ALA B CA 1
ATOM 3614 C C . ALA B 1 209 ? -24.516 7.297 16.797 1 96.69 209 ALA B C 1
ATOM 3616 O O . ALA B 1 209 ? -24.609 7.84 17.906 1 96.69 209 ALA B O 1
ATOM 3617 N N . ASP B 1 210 ? -23.906 6.227 16.656 1 96.94 210 ASP B N 1
ATOM 3618 C CA . ASP B 1 210 ? -23.203 5.504 17.719 1 96.94 210 ASP B CA 1
ATOM 3619 C C . ASP B 1 210 ? -21.875 4.938 17.203 1 96.94 210 ASP B C 1
ATOM 3621 O O . ASP B 1 210 ? -21.859 3.883 16.562 1 96.94 210 ASP B O 1
ATOM 3625 N N . ARG B 1 211 ? -20.828 5.543 17.562 1 95.88 211 ARG B N 1
ATOM 3626 C CA . ARG B 1 211 ? -19.516 5.176 17.047 1 95.88 211 ARG B CA 1
ATOM 3627 C C . ARG B 1 211 ? -19.125 3.771 17.484 1 95.88 211 ARG B C 1
ATOM 3629 O O . ARG B 1 211 ? -18.516 3.018 16.734 1 95.88 211 ARG B O 1
ATOM 3636 N N . GLN B 1 212 ? -19.438 3.426 18.734 1 95.62 212 GLN B N 1
ATOM 3637 C CA . GLN B 1 212 ? -19.094 2.105 19.25 1 95.62 212 GLN B CA 1
ATOM 3638 C C . GLN B 1 212 ? -19.781 1.005 18.438 1 95.62 212 GLN B C 1
ATOM 3640 O O . GLN B 1 212 ? -19.172 -0.011 18.109 1 95.62 212 GLN B O 1
ATOM 3645 N N . GLN B 1 213 ? -21.047 1.223 18.172 1 95.88 213 GLN B N 1
ATOM 3646 C CA . GLN B 1 213 ? -21.781 0.257 17.375 1 95.88 213 GLN B CA 1
ATOM 3647 C C . GLN B 1 213 ? -21.219 0.157 15.961 1 95.88 213 GLN B C 1
ATOM 3649 O O . GLN B 1 213 ? -21.172 -0.93 15.383 1 95.88 213 GLN B O 1
ATOM 3654 N N . LEU B 1 214 ? -20.859 1.297 15.453 1 97.06 214 LEU B N 1
ATOM 3655 C CA . LEU B 1 214 ? -20.266 1.322 14.117 1 97.06 214 LEU B CA 1
ATOM 3656 C C . LEU B 1 214 ? -18.938 0.581 14.086 1 97.06 214 LEU B C 1
ATOM 3658 O O . LEU B 1 214 ? -18.656 -0.168 13.148 1 97.06 214 LEU B O 1
ATOM 3662 N N . GLU B 1 215 ? -18.078 0.75 15.102 1 96.44 215 GLU B N 1
ATOM 3663 C CA . GLU B 1 215 ? -16.797 0.048 15.203 1 96.44 215 GLU B CA 1
ATOM 3664 C C . GLU B 1 215 ? -17 -1.46 15.312 1 96.44 215 GLU B C 1
ATOM 3666 O O . GLU B 1 215 ? -16.234 -2.238 14.734 1 96.44 215 GLU B O 1
ATOM 3671 N N . ALA B 1 216 ? -18.016 -1.829 15.969 1 94.69 216 ALA B N 1
ATOM 3672 C CA . ALA B 1 216 ? -18.328 -3.25 16.094 1 94.69 216 ALA B CA 1
ATOM 3673 C C . ALA B 1 216 ? -18.703 -3.854 14.742 1 94.69 216 ALA B C 1
ATOM 3675 O O . ALA 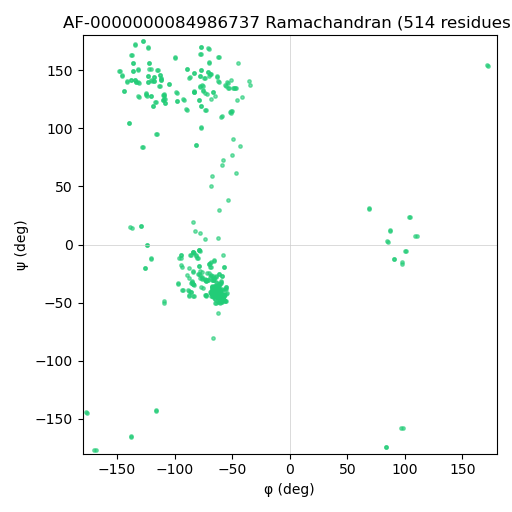B 1 216 ? -18.438 -5.031 14.484 1 94.69 216 ALA B O 1
ATOM 3676 N N . SER B 1 217 ? -19.25 -3.029 13.883 1 95.38 217 SER B N 1
ATOM 3677 C CA . SER B 1 217 ? -19.688 -3.492 12.57 1 95.38 217 SER B CA 1
ATOM 3678 C C . SER B 1 217 ? -18.531 -3.49 11.57 1 95.38 217 SER B C 1
ATOM 3680 O O . SER B 1 217 ? -18.516 -4.289 10.633 1 95.38 217 SER B O 1
ATOM 3682 N N . ALA B 1 218 ? -17.547 -2.619 11.633 1 95.38 218 ALA B N 1
ATOM 3683 C CA . ALA B 1 218 ? -16.5 -2.383 10.641 1 95.38 218 ALA B CA 1
ATOM 3684 C C . ALA B 1 218 ? -15.523 -3.549 10.594 1 95.38 218 ALA B C 1
ATOM 3686 O O . ALA B 1 218 ? -14.797 -3.713 9.609 1 95.38 218 ALA B O 1
ATOM 3687 N N . GLY B 1 219 ? -15.5 -4.438 11.633 1 88.81 219 GLY B N 1
ATOM 3688 C CA . GLY B 1 219 ? -14.555 -5.539 11.664 1 88.81 219 GLY B CA 1
ATOM 3689 C C . GLY B 1 219 ? -13.188 -5.141 12.203 1 88.81 219 GLY B C 1
ATOM 3690 O O . GLY B 1 219 ? -13 -4.008 12.641 1 88.81 219 GLY B O 1
ATOM 3691 N N . GLU B 1 220 ? -12.219 -6.051 12.156 1 91.62 220 GLU B N 1
ATOM 3692 C CA . GLU B 1 220 ? -10.914 -5.879 12.797 1 91.62 220 GLU B CA 1
ATOM 3693 C C . GLU B 1 220 ? -10.008 -4.977 11.969 1 91.62 220 GLU B C 1
ATOM 3695 O O . GLU B 1 220 ? -9.031 -4.426 12.492 1 91.62 220 GLU B O 1
ATOM 3700 N N . GLN B 1 221 ? -10.359 -4.809 10.688 1 92.38 221 GLN B N 1
ATOM 3701 C CA . GLN B 1 221 ? -9.508 -4.031 9.797 1 92.38 221 GLN B CA 1
ATOM 3702 C C . GLN B 1 221 ? -9.438 -2.57 10.242 1 92.38 221 GLN B C 1
ATOM 3704 O O . GLN B 1 221 ? -8.383 -1.94 10.156 1 92.38 221 GLN B O 1
ATOM 3709 N N . TYR B 1 222 ? -10.578 -2.021 10.734 1 96.56 222 TYR B N 1
ATOM 3710 C CA . TYR B 1 222 ? -10.57 -0.643 11.211 1 96.56 222 TYR B CA 1
ATOM 3711 C C . TYR B 1 222 ? -9.633 -0.481 12.398 1 96.56 222 TYR B C 1
ATOM 3713 O O . TYR B 1 222 ? -8.883 0.5 12.484 1 96.56 222 TYR B O 1
ATOM 3721 N N . GLU B 1 223 ? -9.625 -1.414 13.297 1 94.81 223 GLU B N 1
ATOM 3722 C CA . GLU B 1 223 ? -8.781 -1.335 14.484 1 94.81 223 GLU B CA 1
ATOM 3723 C C . GLU B 1 223 ? -7.301 -1.338 14.109 1 94.81 223 GLU B C 1
ATOM 3725 O O . GLU B 1 223 ? -6.496 -0.647 14.742 1 94.81 223 GLU B O 1
ATOM 3730 N N . VAL B 1 224 ? -6.961 -2.109 13.117 1 93.62 224 VAL B N 1
ATOM 3731 C CA . VAL B 1 224 ? -5.578 -2.174 12.656 1 93.62 224 VAL B CA 1
ATOM 3732 C C . VAL B 1 224 ? -5.137 -0.801 12.156 1 93.62 224 VAL B C 1
ATOM 3734 O O . VAL B 1 224 ? -4.078 -0.302 12.555 1 93.62 224 VAL B O 1
ATOM 3737 N N . VAL B 1 225 ? -5.945 -0.179 11.297 1 96.38 225 VAL B N 1
ATOM 3738 C CA . VAL B 1 225 ? -5.605 1.117 10.719 1 96.38 225 VAL B CA 1
ATOM 3739 C C . VAL B 1 225 ? -5.613 2.188 11.805 1 96.38 225 VAL B C 1
ATOM 3741 O O . VAL B 1 225 ? -4.719 3.035 11.859 1 96.38 225 VAL B O 1
ATOM 3744 N N . LYS B 1 226 ? -6.609 2.092 12.703 1 96.56 226 LYS B N 1
ATOM 3745 C CA . LYS B 1 226 ? -6.707 3.045 13.805 1 96.56 226 LYS B CA 1
ATOM 3746 C C . LYS B 1 226 ? -5.438 3.039 14.648 1 96.56 226 LYS B C 1
ATOM 3748 O O . LYS B 1 226 ? -4.879 4.098 14.953 1 96.56 226 LYS B O 1
ATOM 3753 N N . LYS B 1 227 ? -4.977 1.904 14.984 1 94.5 227 LYS B N 1
ATOM 3754 C CA . LYS B 1 227 ? -3.771 1.785 15.797 1 94.5 227 LYS B CA 1
ATOM 3755 C C . LYS B 1 227 ? -2.559 2.354 15.07 1 94.5 227 LYS B C 1
ATOM 3757 O O . LYS B 1 227 ? -1.734 3.047 15.672 1 94.5 227 LYS B O 1
ATOM 3762 N N . GLU B 1 228 ? -2.457 2.049 13.797 1 95.19 228 GLU B N 1
ATOM 3763 C CA . GLU B 1 228 ? -1.35 2.572 13.008 1 95.19 228 GLU B CA 1
ATOM 3764 C C . GLU B 1 228 ? -1.363 4.098 12.977 1 95.19 228 GLU B C 1
ATOM 3766 O O . GLU B 1 228 ? -0.321 4.734 13.133 1 95.19 228 GLU B O 1
ATOM 3771 N N . TYR B 1 229 ? -2.473 4.699 12.828 1 97 229 TYR B N 1
ATOM 3772 C CA . TYR B 1 229 ? -2.562 6.148 12.688 1 97 229 TYR B CA 1
ATOM 3773 C C . TYR B 1 229 ? -2.453 6.832 14.047 1 97 229 TYR B C 1
ATOM 3775 O O . TYR B 1 229 ? -2.051 7.996 14.133 1 97 229 TYR B O 1
ATOM 3783 N N . GLU B 1 230 ? -2.824 6.102 15.125 1 96.56 230 GLU B N 1
ATOM 3784 C CA . GLU B 1 230 ? -2.504 6.602 16.453 1 96.56 230 GLU B CA 1
ATOM 3785 C C . GLU B 1 230 ? -0.995 6.68 16.672 1 96.56 230 GLU B C 1
ATOM 3787 O O . GLU B 1 230 ? -0.496 7.645 17.25 1 96.56 230 GLU B O 1
ATOM 3792 N N . GLY B 1 231 ? -0.298 5.648 16.203 1 95.44 231 GLY B N 1
ATOM 3793 C CA . GLY B 1 231 ? 1.155 5.699 16.234 1 95.44 231 GLY B CA 1
ATOM 3794 C C . GLY B 1 231 ? 1.731 6.836 15.422 1 95.44 231 GLY B C 1
ATOM 3795 O O . GLY B 1 231 ? 2.699 7.48 15.836 1 95.44 231 GLY B O 1
ATOM 3796 N N . LEU B 1 232 ? 1.125 7.082 14.297 1 96.88 232 LEU B N 1
ATOM 3797 C CA . LEU B 1 232 ? 1.544 8.188 13.445 1 96.88 232 LEU B CA 1
ATOM 3798 C C . LEU B 1 232 ? 1.355 9.523 14.148 1 96.88 232 LEU B C 1
ATOM 3800 O O . LEU B 1 232 ? 2.252 10.375 14.141 1 96.88 232 LEU B O 1
ATOM 3804 N N . ALA B 1 233 ? 0.213 9.68 14.773 1 97 233 ALA B N 1
ATOM 3805 C CA . ALA B 1 233 ? -0.082 10.898 15.516 1 97 233 ALA B CA 1
ATOM 3806 C C . ALA B 1 233 ? 0.917 11.109 16.656 1 97 233 ALA B C 1
ATOM 3808 O O . ALA B 1 233 ? 1.392 12.227 16.875 1 97 233 ALA B O 1
ATOM 3809 N N . ALA B 1 234 ? 1.205 10.047 17.344 1 95.88 234 ALA B N 1
ATOM 3810 C CA . ALA B 1 234 ? 2.178 10.117 18.422 1 95.88 234 ALA B CA 1
ATOM 3811 C C . ALA B 1 234 ? 3.557 10.516 17.906 1 95.88 234 ALA B C 1
ATOM 3813 O O . ALA B 1 234 ? 4.27 11.289 18.547 1 95.88 234 ALA B O 1
ATOM 3814 N N . PHE B 1 235 ? 3.893 10 16.828 1 95.44 235 PHE B N 1
ATOM 3815 C CA . PHE B 1 235 ? 5.164 10.328 16.203 1 95.44 235 PHE B CA 1
ATOM 3816 C C . PHE B 1 235 ? 5.242 11.82 15.891 1 95.44 235 PHE B C 1
ATOM 3818 O O . PHE B 1 235 ? 6.234 12.477 16.203 1 95.44 235 PHE B O 1
ATOM 3825 N N . TYR B 1 236 ? 4.211 12.383 15.234 1 96.06 236 TYR B N 1
ATOM 3826 C CA . TYR B 1 236 ? 4.172 13.812 14.922 1 96.06 236 TYR B CA 1
ATOM 3827 C C . TYR B 1 236 ? 4.293 14.648 16.188 1 96.06 236 TYR B C 1
ATOM 3829 O O . TYR B 1 236 ? 5.016 15.648 16.203 1 96.06 236 TYR B O 1
ATOM 3837 N N . ALA B 1 237 ? 3.564 14.258 17.234 1 94.19 237 ALA B N 1
ATOM 3838 C CA . ALA B 1 237 ? 3.549 15 18.484 1 94.19 237 ALA B CA 1
ATOM 3839 C C . ALA B 1 237 ? 4.941 15.047 19.109 1 94.19 237 ALA B C 1
ATOM 3841 O O . ALA B 1 237 ? 5.332 16.062 19.688 1 94.19 237 ALA B O 1
ATOM 3842 N N . SER B 1 238 ? 5.645 13.992 19 1 91.44 238 SER B N 1
ATOM 3843 C CA . SER B 1 238 ? 6.984 13.93 19.562 1 91.44 238 SER B CA 1
ATOM 3844 C C . SER B 1 238 ? 7.953 14.836 18.812 1 91.44 238 SER B C 1
ATOM 3846 O O . SER B 1 238 ? 8.93 15.32 19.391 1 91.44 238 SER B O 1
ATOM 3848 N N . HIS B 1 239 ? 7.734 15.102 17.594 1 87.69 239 HIS B N 1
ATOM 3849 C CA . HIS B 1 239 ? 8.594 15.953 16.797 1 87.69 239 HIS B CA 1
ATOM 3850 C C . HIS B 1 239 ? 8.219 17.422 16.953 1 87.69 239 HIS B C 1
ATOM 3852 O O . HIS B 1 239 ? 9.062 18.312 16.812 1 87.69 239 HIS B O 1
ATOM 3858 N N . ALA B 1 240 ? 6.98 17.734 17.141 1 79.56 240 ALA B N 1
ATOM 3859 C CA . ALA B 1 240 ? 6.52 19.094 17.344 1 79.56 240 ALA B CA 1
ATOM 3860 C C . ALA B 1 240 ? 7.098 19.688 18.641 1 79.56 240 ALA B C 1
ATOM 3862 O O . ALA B 1 240 ? 7.414 20.875 18.703 1 79.56 240 ALA B O 1
ATOM 3863 N N . VAL B 1 241 ? 7.23 18.984 19.672 1 66.06 241 VAL B N 1
ATOM 3864 C CA . VAL B 1 241 ? 7.754 19.438 20.953 1 66.06 241 VAL B CA 1
ATOM 3865 C C . VAL B 1 241 ? 9.234 19.766 20.828 1 66.06 241 VAL B C 1
ATOM 3867 O O . VAL B 1 241 ? 9.711 20.766 21.375 1 66.06 241 VAL B O 1
ATOM 3870 N N . HIS B 1 242 ? 9.922 19 20.109 1 58.28 242 HIS B N 1
ATOM 3871 C CA . HIS B 1 242 ? 11.352 19.234 19.984 1 58.28 242 HIS B CA 1
ATOM 3872 C C . HIS B 1 242 ? 11.641 20.484 19.141 1 58.28 242 HIS B C 1
ATOM 3874 O O . HIS B 1 242 ? 12.672 21.125 19.328 1 58.28 242 HIS B O 1
ATOM 3880 N N . SER B 1 243 ? 10.734 20.781 18.344 1 55.69 243 SER B N 1
ATOM 3881 C CA . SER B 1 243 ? 10.891 21.938 17.469 1 55.69 243 SER B CA 1
ATOM 3882 C C . SER B 1 243 ? 10.68 23.234 18.234 1 55.69 243 SER B C 1
ATOM 3884 O O . SER B 1 243 ? 11.25 24.281 17.891 1 55.69 243 SER B O 1
ATOM 3886 N N . SER B 1 244 ? 9.836 23.266 19.312 1 49.69 244 SER B N 1
ATOM 3887 C CA . SER B 1 244 ? 9.547 24.469 20.078 1 49.69 244 SER B CA 1
ATOM 3888 C C . SER B 1 244 ? 10.703 24.828 21 1 49.69 244 SER B C 1
ATOM 3890 O O . SER B 1 244 ? 10.766 25.953 21.516 1 49.69 244 SER B O 1
ATOM 3892 N N . GLU B 1 245 ? 11.539 23.859 21.375 1 45.22 245 GLU B N 1
ATOM 3893 C CA . GLU B 1 245 ? 12.547 24.172 22.391 1 45.22 245 GLU B CA 1
ATOM 3894 C C . GLU B 1 245 ? 13.766 24.844 21.781 1 45.22 245 GLU B C 1
ATOM 3896 O O . GLU B 1 245 ? 14.82 24.938 22.406 1 45.22 245 GLU B O 1
ATOM 3901 N N . LEU B 1 246 ? 13.758 25.25 20.641 1 41.19 246 LEU B N 1
ATOM 3902 C CA . LEU B 1 246 ? 14.969 26 20.344 1 41.19 246 LEU B CA 1
ATOM 3903 C C . LEU B 1 246 ? 15.055 27.266 21.188 1 41.19 246 LEU B C 1
ATOM 3905 O O . LEU B 1 246 ? 14.047 27.953 21.375 1 41.19 246 LEU B O 1
ATOM 3909 N N . PRO B 1 247 ? 16.156 27.547 21.922 1 37.38 247 PRO B N 1
ATOM 3910 C CA . PRO B 1 247 ? 16.406 28.781 22.688 1 37.38 247 PRO B CA 1
ATOM 3911 C C . PRO B 1 247 ? 16.141 30.031 21.859 1 37.38 247 PRO B C 1
ATOM 3913 O O . PRO B 1 247 ? 16.25 30.016 20.625 1 37.38 247 PRO B O 1
ATOM 3916 N N . PRO B 1 248 ? 15.445 31.078 22.375 1 34.78 248 PRO B N 1
ATOM 3917 C CA . PRO B 1 248 ? 15.273 32.406 21.766 1 34.78 248 PRO B CA 1
ATOM 3918 C C . PRO B 1 248 ? 16.562 32.938 21.172 1 34.78 248 PRO B C 1
ATOM 3920 O O . PRO B 1 248 ? 17.578 33.031 21.859 1 34.78 248 PRO B O 1
ATOM 3923 N N . ALA B 1 249 ? 16.922 32.656 20.078 1 36.97 249 ALA B N 1
ATOM 3924 C CA . ALA B 1 249 ? 18.078 33.375 19.547 1 36.97 249 ALA B CA 1
ATOM 3925 C C . ALA B 1 249 ? 17.953 34.875 19.797 1 36.97 249 ALA B C 1
ATOM 3927 O O . ALA B 1 249 ? 16.875 35.438 19.641 1 36.97 249 ALA B O 1
ATOM 3928 N N . ARG B 1 250 ? 18.859 35.562 20.422 1 33.31 250 ARG B N 1
ATOM 3929 C CA . ARG B 1 250 ? 19.25 36.969 20.547 1 33.31 250 ARG B CA 1
ATOM 3930 C C . ARG B 1 250 ? 19.312 37.625 19.172 1 33.31 250 ARG B C 1
ATOM 3932 O O . ARG B 1 250 ? 20.281 37.469 18.438 1 33.31 250 ARG B O 1
ATOM 3939 N N . PHE B 1 251 ? 18.281 37.719 18.406 1 28.48 251 PHE B N 1
ATOM 3940 C CA . PHE B 1 251 ? 18.281 38.656 17.281 1 28.48 251 PHE B CA 1
ATOM 3941 C C . PHE B 1 251 ? 18.5 40.094 17.766 1 28.48 251 PHE B C 1
ATOM 3943 O O . PHE B 1 251 ? 17.594 40.688 18.328 1 28.48 251 PHE B O 1
ATOM 3950 N N . LYS B 1 252 ? 19.656 40.406 18.25 1 29.89 252 LYS B N 1
ATOM 3951 C CA . LYS B 1 252 ? 20.125 41.781 18.484 1 29.89 252 LYS B CA 1
ATOM 3952 C C . LYS B 1 252 ? 19.797 42.656 17.297 1 29.89 252 LYS B C 1
ATOM 3954 O O . LYS B 1 252 ? 19.656 42.188 16.172 1 29.89 252 LYS B O 1
ATOM 3959 N N . ARG B 1 253 ? 19.672 44.125 17.5 1 28.97 253 ARG B N 1
ATOM 3960 C CA . ARG B 1 253 ? 19.312 45.469 17.047 1 28.97 253 ARG B CA 1
ATOM 3961 C C . ARG B 1 253 ? 20.141 45.875 15.844 1 28.97 253 ARG B C 1
ATOM 3963 O O . ARG B 1 253 ? 21.094 46.625 15.977 1 28.97 253 ARG B O 1
ATOM 3970 N N . PHE B 1 254 ? 20.562 44.906 15.016 1 27.2 254 PHE B N 1
ATOM 3971 C CA . PHE B 1 254 ? 21.484 45.531 14.086 1 27.2 254 PHE B CA 1
ATOM 3972 C C . PHE B 1 254 ? 20.812 46.688 13.32 1 27.2 254 PHE B C 1
ATOM 3974 O O . PHE B 1 254 ? 21.391 47.219 12.383 1 27.2 254 PHE B O 1
ATOM 3981 N N . PHE B 1 255 ? 19.406 46.812 13.5 1 26.16 255 PHE B N 1
ATOM 3982 C CA . PHE B 1 255 ? 18.891 47.938 12.734 1 26.16 255 PHE B CA 1
ATOM 3983 C C . PHE B 1 255 ? 19.281 49.25 13.383 1 26.16 255 PHE B C 1
ATOM 3985 O O . PHE B 1 255 ? 18.719 50.312 13.055 1 26.16 255 PHE B O 1
ATOM 3992 N N . GLN B 1 256 ? 20.094 49.25 14.477 1 25.69 256 GLN B N 1
ATOM 3993 C CA . GLN B 1 256 ? 20.219 50.625 14.977 1 25.69 256 GLN B CA 1
ATOM 3994 C C . GLN B 1 256 ? 20.875 51.531 13.938 1 25.69 256 GLN B C 1
ATOM 3996 O O . GLN B 1 256 ? 20.5 52.688 13.781 1 25.69 256 GLN B O 1
ATOM 4001 N N . SER B 1 257 ? 22.109 51.281 13.461 1 26.8 257 SER B N 1
ATOM 4002 C CA . SER B 1 257 ? 22.891 52.5 13.25 1 26.8 257 SER B CA 1
ATOM 4003 C C . SER B 1 257 ? 22.469 53.219 11.969 1 26.8 257 SER B C 1
ATOM 4005 O O . SER B 1 257 ? 23.047 54.25 11.609 1 26.8 257 SER B O 1
ATOM 4007 N N . ALA B 1 258 ? 21.906 52.562 10.891 1 28.34 258 ALA B N 1
ATOM 4008 C CA . ALA B 1 258 ? 22.094 53.5 9.781 1 28.34 258 ALA B CA 1
ATOM 4009 C C . ALA B 1 258 ? 21.219 54.75 9.961 1 28.34 258 ALA B C 1
ATOM 4011 O O . ALA B 1 258 ? 20.016 54.719 9.703 1 28.34 258 ALA B O 1
ATOM 4012 N N . GLU B 1 259 ? 21.312 55.375 11.195 1 20.44 259 GLU B N 1
ATOM 4013 C CA . GLU B 1 259 ? 21.422 56.812 10.953 1 20.44 259 GLU B CA 1
ATOM 4014 C C . GLU B 1 259 ? 22.766 57.156 10.328 1 20.44 259 GLU B C 1
ATOM 4016 O O . GLU B 1 259 ? 23.797 56.594 10.711 1 20.44 259 GLU B O 1
#

Radius of gyration: 24.67 Å; Cα contacts (8 Å, |Δi|>4): 987; chains: 2; bounding box: 96×90×46 Å

Sequence (518 aa):
MLPPQSPKQNKILAALPLGSYTRLLPLLEHVPMPAGQVIYDPGLPFKYVYFPTNSVVARLYETASGACTQTGLIGNEGLVGVSALLGGENYSARVLVMSTGKGYRIKTSFIRDEFELGDELKQCVLRFAHALMVQTEQVAVSNRYHTVDQQLSYLLLMSMDRLPGNELHITHEQAGIMLGVRRESVTVAAHKLQAAGAIRCRRGHLAVADRQQLEASAGEQYEVVKKEYEGLAAFYASHAVHSSELPPARFKRFFQSAEMLPPQSPKQNKILAALPLGSYTRLLPLLEHVPMPAGQVIYDPGLPFKYVYFPTNSVVARLYETASGACTQTGLIGNEGLVGVSALLGGENYSARVLVMSTGKGYRIKTSFIRDEFELGDELKQCVLRFAHALMVQTEQVAVSNRYHTVDQQLSYLLLMSMDRLPGNELHITHEQAGIMLGVRRESVTVAAHKLQAAGAIRCRRGHLAVADRQQLEASAGEQYEVVKKEYEGLAAFYASHAVHSSELPPARFKRFFQSAE

InterPro domains:
  IPR012318 Crp-type HTH domain [PF13545] (153-216)
  IPR014710 RmlC-like jelly roll fold [G3DSA:2.60.120.10] (7-148)
  IPR018490 Cyclic nucleotide-binding domain superfamily [SSF51206] (9-137)
  IPR036388 Winged helix-like DNA-binding domain superfamily [G3DSA:1.10.10.10] (149-217)
  IPR036390 Winged helix DNA-binding domain superfamily [SSF46785] (148-220)
  IPR050397 Global Transcriptional Regulators in Environmental Response [PTHR24567] (10-229)

pLDDT: mean 89.63, std 16.75, range [20.22, 98.56]

Organism: Nitrosospira multiformis (strain ATCC 25196 / NCIMB 11849 / C 71) (NCBI:txid323848)

Secondary structure (DSSP, 8-state):
------GGGSHHHHTS-HHHHHHHGGG-EEEEE-TT-EEE-TTSB--EEEEESS-EEEEEEE-TTS-EEEEEEE-TTS-BTHHHHHT-SB--SEEEEEE-EEEEEEEHHHHHHHHHH-HHHHHHHHHHHHHHHHHHHHHHHHHHH--HHHHHHHHHHHHHTTSSSSEE---HHHHHHHHTS-HHHHHHHHHHHHHTTSEEEETTEEEES-HHHHHHHH-HHHHHHHHHHHHHHHHHHHHHHHHHT--------TTS---/------GGGSHHHHTS-HHHHHHHGGG-EEEEE-TT-EEE-TTSB--EEEEESS-EEEEEEE-TTS-EEEEEEE-TTS-BTHHHHHT-SB-SSEEEEEE-EEEEEEEHHHHHHHHHH-HHHHHHHHHHHHHHHHHHHHHHHHHHH--HHHHHHHHHHHHHTTSSSSEE---HHHHHHHHTS-HHHHHHHHHHHHHTTSEEEETTEEEES-HHHHHHHH-HHHHHHHHHHHHHHHHHHHHHHHHHTS-------TTS---

Solvent-accessible surface area (backbone atoms only — not comparable to full-atom values): 26599 Å² total; per-residue (Å²): 127,79,72,77,90,49,74,56,55,11,41,55,58,41,21,34,34,60,71,62,38,61,67,44,52,83,57,49,40,81,39,83,36,52,53,72,40,71,79,39,50,56,73,39,68,66,60,53,30,34,35,23,39,57,13,31,33,33,34,27,45,68,46,97,87,65,51,33,30,49,47,44,78,43,22,16,73,39,60,48,56,58,47,55,74,26,63,45,71,49,35,84,39,30,28,31,26,58,36,54,35,32,30,30,33,30,49,34,72,59,52,46,52,45,42,74,70,32,66,63,57,35,50,49,50,31,36,41,51,43,44,50,44,52,40,19,44,39,44,20,51,40,44,62,71,49,51,64,44,21,48,50,31,33,52,52,51,58,47,42,76,44,38,84,70,51,64,44,76,44,38,48,58,55,48,9,39,45,66,52,48,54,39,68,56,39,48,54,26,50,49,54,37,31,74,72,49,18,31,43,82,49,95,53,27,40,29,59,65,26,66,69,56,29,53,67,47,24,45,67,54,48,56,55,43,50,52,46,51,51,52,49,52,51,52,35,54,60,39,31,56,65,34,66,65,63,74,82,73,82,79,74,72,79,79,63,59,96,117,126,80,72,77,90,49,73,55,53,10,43,53,57,42,21,34,35,59,72,62,37,61,68,44,52,84,57,50,40,81,40,83,35,52,53,72,41,70,80,39,52,57,73,39,68,64,60,53,31,35,34,22,38,55,13,31,33,32,33,28,45,70,46,95,88,64,52,36,28,51,48,44,76,43,21,18,73,38,59,50,55,58,46,54,74,26,63,44,70,49,36,84,39,30,28,32,24,59,34,54,36,32,30,31,32,30,48,33,70,59,54,46,53,45,42,73,69,33,66,62,57,34,50,49,51,31,36,41,51,42,45,50,44,51,40,20,44,39,43,21,51,40,44,63,70,49,52,65,46,21,48,51,31,34,52,51,50,59,47,41,76,44,38,83,70,50,64,45,76,44,39,49,58,56,48,9,39,44,68,53,50,54,40,68,54,38,49,54,25,51,50,54,38,32,74,72,49,19,32,45,84,51,95,53,27,40,28,58,65,28,65,68,56,28,53,68,48,23,45,69,53,48,55,54,43,50,52,46,50,51,51,50,49,51,51,36,54,60,38,30,56,64,33,67,64,62,74,82,73,82,79,71,74,75,79,60,60,92,113

Foldseek 3Di:
DPPPDDQCLQLLLLLDFPVLNVLCVVQKDKDWAAFFDWPFDWPDFDFKKKQARAWKKFWWDADPVGAIATQDMDASLAMPPLCLLVPDGTDHTIMGTQGTDIIIMGTSVSVNVSCVVDDSSVVLSVLVVVLSVLSSVLLVVCLVDPAPLLVLLLVQLNVPVRHPAFKGQAQLCRSCRHHRHHSVSSVVSLVVCVVVQQWDDDVRMIGGRNNVSSVVSNPCSSVSSVVSVVVSSVVSVVSSVVSPPDPPPPPPPVVPDPD/DPPPDDQCLQLLLLLDFPVLNVLCVVQKDKDWAAFFDWPFDWPDFDFKKKQARAWKKFWWDADPVGAIATQFMDASLAMPPLCLLVPDGTDHTIMGTQGTDIIIMGTSVSVNVSCVVDDSSVVLSVLVVVLSVLSSVLLVVCLVDPAPLLVLLLVQLNVPVRHPAFKGQAQLCRSCRHHRHHSVSSVVSLVVCVVVQQWDDDVRMIGGRDNVSSVVSNPCSSVSSVVSVVVSSVVSVVSSVVSVPDPPPCPDDPVPDPD